Protein AF-A0A813DL34-F1 (afdb_monomer_lite)

Foldseek 3Di:
DVVLVVVLVVVVVVVVCVVDPDDDDDDDDPDDDDDDDDDDDDDDDDDDDDDDDDDDDDDDDDDDPPVCVVVVVVVVVVVVVVVVVVLVVVVVVVVVVVVVVVVCCVVVDDDLLVLLQDDLLSLLVVLLVLLVVLVVLVVVLVVVVVVCPQWDQDPDPLRDTDNVSLLVSQLSNVLSLQLSLSSNLGPLRDPVSNCVLSVLSNQLSVLVVQLLNDDDPSNVVSLVVSVSSVVSSLVVLQVSQCSSVVNPDGQVDDDDLSSVLSNLQNVLCVVPSVLCCCPPSHVHVDVDPVCNVVVSVVSSCSSSVVNSVSSVLVSVLVVVVVVVVVVVVVPPPPPPPPPPPPPPDDDDDDDDPDPVVVVVVVVVVVVVVVVVVSVVCSVVVD

Secondary structure (DSSP, 8-state):
-HHHHHHHHHHHHHHHHHH--------PPP--PPPPPP--------------------------HHHHHHHHHHHHHHHHHHHHHHHHHHHHHHHHHHHHHHHHHHHSS--HHHHHHS-HHHHHHHHHHHHHHHHHHHHHHHHHHTT-TTEEEE-STT-EEEETHHHHHHHHHHHHHHHHHHHHHGGGS-TTHHHHHHHHHHHHHHHHHHHHH--HHHHHHHHHHHHHHHHHHHHHHHHHHHHHTTTS--SSS---HHHHHHHHHHHHHTHHHHHHHHSTTTT-----HHHHHHHHHHHHHHHHHHHHHHHHHHHHHHHHHHHHHHHHHHTS-TT-TT-SSTTSS-----S--SHHHHHHHHHHHHHHHHHHHHHHHHHHT-

Organism: Polarella glacialis (NCBI:txid89957)

pLDDT: mean 76.93, std 23.1, range [24.5, 98.56]

Sequence (382 aa):
MCCLYLASENLAKQVAHACFPASSAESYPKGVALPKLPLTCQGTDIGLANSSAMDSTVMSFFPDAAGSAARMLSEETDQDTYDAATKVCQVFSGIFFTLLVLWLSFTNGTKLSYIQQASLEKRLMTCCFLSTYVGAFSAFFNFFQLTEVDNFQLNRETNFTLDFSRPLEWIMTCPLMQLVLVLMGGSRIPEYRRMLMPGLSVCTLFCGVASMLTTGAANVACFIIGAMIASVMFYFNRVQIVEHSAGEECFLFGDSEFRKASLILVFTWVPFPLFYSLSPEGFGVITNILVIQAGWAFLNIVAKFSFIFYIQRVKDNYCSRLKAKREMYSGAPAGAPGQLEAWGGDVTPVGNGQNNAEAARKRKSEGELGAIVIETLNFLGM

Radius of gyration: 29.79 Å; chains: 1; bounding box: 71×54×108 Å

InterPro domains:
  IPR001425 Archaeal/bacterial/fungal rhodopsins [PF01036] (114-309)
  IPR001425 Archaeal/bacterial/fungal rhodopsins [PR00251] (164-185)
  IPR001425 Archaeal/bacterial/fungal rhodopsins [PR00251] (261-279)
  IPR001425 Archaeal/bacterial/fungal rhodopsins [PR00251] (294-312)

Structure (mmCIF, N/CA/C/O backbone):
data_AF-A0A813DL34-F1
#
_entry.id   AF-A0A813DL34-F1
#
loop_
_atom_site.group_PDB
_atom_site.id
_atom_site.type_symbol
_atom_site.label_atom_id
_atom_site.label_alt_id
_atom_site.label_comp_id
_atom_site.label_asym_id
_atom_site.label_entity_id
_atom_site.label_seq_id
_atom_site.pdbx_PDB_ins_code
_atom_site.Cartn_x
_atom_site.Cartn_y
_atom_site.Cartn_z
_atom_site.occupancy
_atom_site.B_iso_or_equiv
_atom_site.auth_seq_id
_atom_site.auth_comp_id
_atom_site.auth_asym_id
_atom_site.auth_atom_id
_atom_site.pdbx_PDB_model_num
ATOM 1 N N . MET A 1 1 ? -21.593 -1.312 -14.335 1.00 35.03 1 MET A N 1
ATOM 2 C CA . MET A 1 1 ? -20.121 -1.219 -14.498 1.00 35.03 1 MET A CA 1
ATOM 3 C C . MET A 1 1 ? -19.684 -0.382 -15.703 1.00 35.03 1 MET A C 1
ATOM 5 O O . MET A 1 1 ? -18.853 0.488 -15.507 1.00 35.03 1 MET A O 1
ATOM 9 N N . CYS A 1 2 ? -20.244 -0.551 -16.910 1.00 24.50 2 CYS A N 1
ATOM 10 C CA . CYS A 1 2 ? -19.811 0.214 -18.098 1.00 24.50 2 CYS A CA 1
ATOM 11 C C . CYS A 1 2 ? -20.100 1.739 -18.022 1.00 24.50 2 CYS A C 1
ATOM 13 O O . CYS A 1 2 ? -19.256 2.546 -18.397 1.00 24.50 2 CYS A O 1
ATOM 15 N N . CYS A 1 3 ? -21.226 2.166 -17.431 1.00 25.28 3 CYS A N 1
ATOM 16 C CA . CYS A 1 3 ? -21.503 3.601 -17.224 1.00 25.28 3 CYS A CA 1
ATOM 17 C C . CYS A 1 3 ? -20.611 4.251 -16.149 1.00 25.28 3 CYS A C 1
ATOM 19 O O . CYS A 1 3 ? -20.212 5.401 -16.302 1.00 25.28 3 CYS A O 1
ATOM 21 N N . LEU A 1 4 ? -20.243 3.507 -15.098 1.00 30.89 4 LEU A N 1
ATOM 22 C CA . LEU A 1 4 ? -19.269 3.965 -14.095 1.00 30.89 4 LEU A CA 1
ATOM 23 C C . LEU A 1 4 ? -17.856 4.067 -14.693 1.00 30.89 4 LEU A C 1
ATOM 25 O O . LEU A 1 4 ? -17.101 4.961 -14.326 1.00 30.89 4 LEU A O 1
ATOM 29 N N . TYR A 1 5 ? -17.528 3.203 -15.658 1.00 34.97 5 TYR A N 1
ATOM 30 C CA . TYR A 1 5 ? -16.259 3.227 -16.384 1.00 34.97 5 TYR A CA 1
ATOM 31 C C . TYR A 1 5 ? -16.095 4.518 -17.204 1.00 34.97 5 TYR A C 1
ATOM 33 O O . TYR A 1 5 ? -15.111 5.231 -17.016 1.00 34.97 5 TYR A O 1
ATOM 41 N N . LEU A 1 6 ? -17.098 4.883 -18.015 1.00 35.72 6 LEU A N 1
ATOM 42 C CA . LEU A 1 6 ? -17.078 6.116 -18.819 1.00 35.72 6 LEU A CA 1
ATOM 43 C C . LEU A 1 6 ? -17.105 7.389 -17.955 1.00 35.72 6 LEU A C 1
ATOM 45 O O . LEU A 1 6 ? -16.419 8.365 -18.262 1.00 35.72 6 LEU A O 1
ATOM 49 N N . ALA A 1 7 ? -17.853 7.373 -16.846 1.00 36.94 7 ALA A N 1
ATOM 50 C CA . ALA A 1 7 ? -17.865 8.481 -15.894 1.00 36.94 7 ALA A CA 1
ATOM 51 C C . ALA A 1 7 ? -16.498 8.662 -15.204 1.00 36.94 7 ALA A C 1
ATOM 53 O O . ALA A 1 7 ? -16.025 9.790 -15.073 1.00 36.94 7 ALA A O 1
ATOM 54 N N . SER A 1 8 ? -15.824 7.564 -14.834 1.00 39.06 8 SER A N 1
ATOM 55 C CA . SER A 1 8 ? -14.482 7.615 -14.235 1.00 39.06 8 SER A CA 1
ATOM 56 C C . SER A 1 8 ? -13.420 8.122 -15.211 1.00 39.06 8 SER A C 1
ATOM 58 O O . SER A 1 8 ? -12.520 8.853 -14.806 1.00 39.06 8 SER A O 1
ATOM 60 N N . GLU A 1 9 ? -13.544 7.799 -16.502 1.00 44.84 9 GLU A N 1
ATOM 61 C CA . GLU A 1 9 ? -12.573 8.205 -17.518 1.00 44.84 9 GLU A CA 1
ATOM 62 C C . GLU A 1 9 ? -12.636 9.718 -17.773 1.00 44.84 9 GLU A C 1
ATOM 64 O O . GLU A 1 9 ? -11.604 10.388 -17.849 1.00 44.84 9 GLU A O 1
ATOM 69 N N . ASN A 1 10 ? -13.850 10.275 -17.830 1.00 49.25 10 ASN A N 1
ATOM 70 C CA . ASN A 1 10 ? -14.058 11.715 -17.967 1.00 49.25 10 ASN A CA 1
ATOM 71 C C . ASN A 1 10 ? -13.657 12.477 -16.698 1.00 49.25 10 ASN A C 1
ATOM 73 O O . ASN A 1 10 ? -13.010 13.519 -16.799 1.00 49.25 10 ASN A O 1
ATOM 77 N N . LEU A 1 11 ? -13.958 11.938 -15.512 1.00 43.94 11 LEU A N 1
ATOM 78 C CA . LEU A 1 11 ? -13.558 12.546 -14.242 1.00 43.94 11 LEU A CA 1
ATOM 79 C C . LEU A 1 11 ? -12.032 12.530 -14.062 1.00 43.94 11 LEU A C 1
ATOM 81 O O . LEU A 1 11 ? -11.450 13.532 -13.660 1.00 43.94 11 LEU A O 1
ATOM 85 N N . ALA A 1 12 ? -11.357 11.437 -14.430 1.00 44.38 12 ALA A N 1
ATOM 86 C CA . ALA A 1 12 ? -9.900 11.342 -14.376 1.00 44.38 12 ALA A CA 1
ATOM 87 C C . ALA A 1 12 ? -9.221 12.332 -15.338 1.00 44.38 12 ALA A C 1
ATOM 89 O O . ALA A 1 12 ? -8.234 12.965 -14.963 1.00 44.38 12 ALA A O 1
ATOM 90 N N . LYS A 1 13 ? -9.768 12.512 -16.550 1.00 51.06 13 LYS A N 1
ATOM 91 C CA . LYS A 1 13 ? -9.289 13.523 -17.508 1.00 51.06 13 LYS A CA 1
ATOM 92 C C . LYS A 1 13 ? -9.500 14.945 -16.979 1.00 51.06 13 LYS A C 1
ATOM 94 O O . LYS A 1 13 ? -8.589 15.760 -17.080 1.00 51.06 13 LYS A O 1
ATOM 99 N N . GLN A 1 14 ? -10.650 15.230 -16.365 1.00 49.19 14 GLN A N 1
ATOM 100 C CA . GLN A 1 14 ? -10.948 16.547 -15.790 1.00 49.19 14 GLN A CA 1
ATOM 101 C C . GLN A 1 14 ? -10.077 16.875 -14.569 1.00 49.19 14 GLN A C 1
ATOM 103 O O . GLN A 1 14 ? -9.533 17.973 -14.496 1.00 49.19 14 GLN A O 1
ATOM 108 N N . VAL A 1 15 ? -9.873 15.926 -13.649 1.00 44.69 15 VAL A N 1
ATOM 109 C CA . VAL A 1 15 ? -8.998 16.116 -12.477 1.00 44.69 15 VAL A CA 1
ATOM 110 C C . VAL A 1 15 ? -7.538 16.297 -12.903 1.00 44.69 15 VAL A C 1
ATOM 112 O O . VAL A 1 15 ? -6.853 17.175 -12.383 1.00 44.69 15 VAL A O 1
ATOM 115 N N . ALA A 1 16 ? -7.065 15.538 -13.898 1.00 43.59 16 ALA A N 1
ATOM 116 C CA . ALA A 1 16 ? -5.717 15.710 -14.442 1.00 43.59 16 ALA A CA 1
ATOM 117 C C . ALA A 1 16 ? -5.510 17.105 -15.062 1.00 43.59 16 ALA A C 1
ATOM 119 O O . ALA A 1 16 ? -4.456 17.707 -14.870 1.00 43.59 16 ALA A O 1
ATOM 120 N N . HIS A 1 17 ? -6.525 17.636 -15.751 1.00 44.59 17 HIS A N 1
ATOM 121 C CA . HIS A 1 17 ? -6.468 18.954 -16.387 1.00 44.59 17 HIS A CA 1
ATOM 122 C C . HIS A 1 17 ? -6.627 20.118 -15.392 1.00 44.59 17 HIS A C 1
ATOM 124 O O . HIS A 1 17 ? -6.092 21.200 -15.626 1.00 44.59 17 HIS A O 1
ATOM 130 N N . ALA A 1 18 ? -7.350 19.905 -14.287 1.00 41.12 18 ALA A N 1
ATOM 131 C CA . ALA A 1 18 ? -7.567 20.906 -13.244 1.00 41.12 18 ALA A CA 1
ATOM 132 C C . ALA A 1 18 ? -6.376 21.038 -12.279 1.00 41.12 18 ALA A C 1
ATOM 134 O O . ALA A 1 18 ? -6.102 22.133 -11.794 1.00 41.12 18 ALA A O 1
ATOM 135 N N . CYS A 1 19 ? -5.651 19.947 -12.004 1.00 36.94 19 CYS A N 1
ATOM 136 C CA . CYS A 1 19 ? -4.520 19.969 -11.071 1.00 36.94 19 CYS A CA 1
ATOM 137 C C . CYS A 1 19 ? -3.182 20.376 -11.709 1.00 36.94 19 CYS A C 1
ATOM 139 O O . CYS A 1 19 ? -2.269 20.752 -10.976 1.00 36.94 19 CYS A O 1
ATOM 141 N N . PHE A 1 20 ? -3.039 20.309 -13.038 1.00 40.91 20 PHE A N 1
ATOM 142 C CA . PHE A 1 20 ? -1.763 20.564 -13.715 1.00 40.91 20 PHE A CA 1
ATOM 143 C C . PHE A 1 20 ? -1.968 21.327 -15.036 1.00 40.91 20 PHE A C 1
ATOM 145 O O . PHE A 1 20 ? -2.116 20.699 -16.087 1.00 40.91 20 PHE A O 1
ATOM 152 N N . PRO A 1 21 ? -1.972 22.676 -15.030 1.00 39.12 21 PRO A N 1
ATOM 153 C CA . PRO A 1 21 ? -1.903 23.436 -16.271 1.00 39.12 21 PRO A CA 1
ATOM 154 C C . PRO A 1 21 ? -0.576 23.119 -16.969 1.00 39.12 21 PRO A C 1
ATOM 156 O O . PRO A 1 21 ? 0.486 23.150 -16.350 1.00 39.12 21 PRO A O 1
ATOM 159 N N . ALA A 1 22 ? -0.649 22.766 -18.251 1.00 39.50 22 ALA A N 1
ATOM 160 C CA . ALA A 1 22 ? 0.493 22.362 -19.059 1.00 39.50 22 ALA A CA 1
ATOM 161 C C . ALA A 1 22 ? 1.541 23.489 -19.156 1.00 39.50 22 ALA A C 1
ATOM 163 O O . ALA A 1 22 ? 1.464 24.339 -20.040 1.00 39.50 22 ALA A O 1
ATOM 164 N N . SER A 1 23 ? 2.534 23.501 -18.264 1.00 38.06 23 SER A N 1
ATOM 165 C CA . SER A 1 23 ? 3.739 24.312 -18.433 1.00 38.06 23 SER A CA 1
ATOM 166 C C . SER A 1 23 ? 4.811 23.480 -19.137 1.00 38.06 23 SER A C 1
ATOM 168 O O . SER A 1 23 ? 5.339 22.528 -18.566 1.00 38.06 23 SER A O 1
ATOM 170 N N . SER A 1 24 ? 5.067 23.846 -20.395 1.00 38.28 24 SER A N 1
ATOM 171 C CA . SER A 1 24 ? 6.326 23.710 -21.144 1.00 38.28 24 SER A CA 1
ATOM 172 C C . SER A 1 24 ? 7.231 22.518 -20.804 1.00 38.28 24 SER A C 1
ATOM 174 O O . SER A 1 24 ? 7.997 22.540 -19.843 1.00 38.28 24 SER A O 1
ATOM 176 N N . ALA A 1 25 ? 7.220 21.520 -21.688 1.00 36.84 25 ALA A N 1
ATOM 177 C CA . ALA A 1 25 ? 8.252 20.497 -21.774 1.00 36.84 25 ALA A CA 1
ATOM 178 C C . ALA A 1 25 ? 9.614 21.139 -22.111 1.00 36.84 25 ALA A C 1
ATOM 180 O O . ALA A 1 25 ? 9.901 21.429 -23.271 1.00 36.84 25 ALA A O 1
ATOM 181 N N . GLU A 1 26 ? 10.449 21.370 -21.099 1.00 38.06 26 GLU A N 1
ATOM 182 C CA . GLU A 1 26 ? 11.858 21.714 -21.286 1.00 38.06 26 GLU A CA 1
ATOM 183 C C . GLU A 1 26 ? 12.667 20.451 -21.610 1.00 38.06 26 GLU A C 1
ATOM 185 O O . GLU A 1 26 ? 12.657 19.451 -20.887 1.00 38.06 26 GLU A O 1
ATOM 190 N N . SER A 1 27 ? 13.369 20.497 -22.740 1.00 35.00 27 SER A N 1
ATOM 191 C CA . SER A 1 27 ? 14.296 19.466 -23.188 1.00 35.00 27 SER A CA 1
ATOM 192 C C . SER A 1 27 ? 15.509 19.395 -22.256 1.00 35.00 27 SER A C 1
ATOM 194 O O . SER A 1 27 ? 16.329 20.312 -22.233 1.00 35.00 27 SER A O 1
ATOM 196 N N . TYR A 1 28 ? 15.670 18.293 -21.523 1.00 34.56 28 TYR A N 1
ATOM 197 C CA . TYR A 1 28 ? 16.882 18.052 -20.738 1.00 34.56 28 TYR A CA 1
ATOM 198 C C . TYR A 1 28 ? 18.070 17.659 -21.639 1.00 34.56 28 TYR A C 1
ATOM 200 O O . TYR A 1 28 ? 17.934 16.751 -22.469 1.00 34.56 28 TYR A O 1
ATOM 208 N N . PRO A 1 29 ? 19.257 18.269 -21.463 1.00 40.22 29 PRO A N 1
ATOM 209 C CA . PRO A 1 29 ? 20.459 17.870 -22.180 1.00 40.22 29 PRO A CA 1
ATOM 210 C C . PRO A 1 29 ? 20.986 16.525 -21.656 1.00 40.22 29 PRO A C 1
ATOM 212 O O . PRO A 1 29 ? 21.215 16.331 -20.462 1.00 40.22 29 PRO A O 1
ATOM 215 N N . LYS A 1 30 ? 21.200 15.581 -22.577 1.00 36.56 30 LYS A N 1
ATOM 216 C CA . LYS A 1 30 ? 21.889 14.310 -22.323 1.00 36.56 30 LYS A CA 1
ATOM 217 C C . LYS A 1 30 ? 23.395 14.575 -22.190 1.00 36.56 30 LYS A C 1
ATOM 219 O O . LYS A 1 30 ? 23.977 15.099 -23.133 1.00 36.56 30 LYS A O 1
ATOM 224 N N . GLY A 1 31 ? 24.035 14.149 -21.093 1.00 46.59 31 GLY A N 1
ATOM 225 C CA . GLY A 1 31 ? 25.492 13.918 -21.106 1.00 46.59 31 GLY A CA 1
ATOM 226 C C . GLY A 1 31 ? 26.352 14.395 -19.932 1.00 46.59 31 GLY A C 1
ATOM 227 O O . GLY A 1 31 ? 27.516 14.701 -20.167 1.00 46.59 31 GLY A O 1
ATOM 228 N N . VAL A 1 32 ? 25.872 14.430 -18.683 1.00 37.41 32 VAL A N 1
ATOM 229 C CA . VAL A 1 32 ? 26.764 14.706 -17.535 1.00 37.41 32 VAL A CA 1
ATOM 230 C C . VAL A 1 32 ? 27.157 13.402 -16.838 1.00 37.41 32 VAL A C 1
ATOM 232 O O . VAL A 1 32 ? 26.313 12.697 -16.285 1.00 37.41 32 VAL A O 1
ATOM 235 N N . ALA A 1 33 ? 28.449 13.072 -16.885 1.00 40.47 33 ALA A N 1
ATOM 236 C CA . ALA A 1 33 ? 29.031 11.934 -16.184 1.00 40.47 33 ALA A CA 1
ATOM 237 C C . ALA A 1 33 ? 29.029 12.170 -14.662 1.00 40.47 33 ALA A C 1
ATOM 239 O O . ALA A 1 33 ? 29.471 13.212 -14.181 1.00 40.47 33 ALA A O 1
ATOM 240 N N . LEU A 1 34 ? 28.532 11.188 -13.906 1.00 36.75 34 LEU A N 1
ATOM 241 C CA . LEU A 1 34 ? 28.489 11.212 -12.442 1.00 36.75 34 LEU A CA 1
ATOM 242 C C . LEU A 1 34 ? 29.881 10.936 -11.836 1.00 36.75 34 LEU A C 1
ATOM 244 O O . LEU A 1 34 ? 30.544 9.983 -12.258 1.00 36.75 34 LEU A O 1
ATOM 248 N N . PRO A 1 35 ? 30.314 11.699 -10.816 1.00 36.72 35 PRO A N 1
ATOM 249 C CA . PRO A 1 35 ? 31.556 11.429 -10.102 1.00 36.72 35 PRO A CA 1
ATOM 250 C C . PRO A 1 35 ? 31.439 10.177 -9.218 1.00 36.72 35 PRO A C 1
ATOM 252 O O . PRO A 1 35 ? 30.411 9.922 -8.587 1.00 36.72 35 PRO A O 1
ATOM 255 N N . LYS A 1 36 ? 32.523 9.394 -9.165 1.00 35.72 36 LYS A N 1
ATOM 256 C CA . LYS A 1 36 ? 32.668 8.224 -8.287 1.00 35.72 36 LYS A CA 1
ATOM 257 C C . LYS A 1 36 ? 32.888 8.687 -6.841 1.00 35.72 36 LYS A C 1
ATOM 259 O O . LYS A 1 36 ? 33.864 9.376 -6.566 1.00 35.72 36 LYS A O 1
ATOM 264 N N . LEU A 1 37 ? 32.004 8.280 -5.930 1.00 32.50 37 LEU A N 1
ATOM 265 C CA . LEU A 1 37 ? 32.156 8.454 -4.480 1.00 32.50 37 LEU A CA 1
ATOM 266 C C . LEU A 1 37 ? 32.816 7.208 -3.858 1.00 32.50 37 LEU A C 1
ATOM 268 O O . LEU A 1 37 ? 32.428 6.093 -4.222 1.00 32.50 37 LEU A O 1
ATOM 272 N N . PRO A 1 38 ? 33.775 7.362 -2.926 1.00 36.16 38 PRO A N 1
ATOM 273 C CA . PRO A 1 38 ? 34.337 6.247 -2.177 1.00 36.16 38 PRO A CA 1
ATOM 274 C C . PRO A 1 38 ? 33.413 5.858 -1.012 1.00 36.16 38 PRO A C 1
ATOM 276 O O . PRO A 1 38 ? 32.934 6.709 -0.266 1.00 36.16 38 PRO A O 1
ATOM 279 N N . LEU A 1 39 ? 33.166 4.556 -0.864 1.00 34.00 39 LEU A N 1
ATOM 280 C CA . LEU A 1 39 ? 32.484 3.955 0.282 1.00 34.00 39 LEU A CA 1
ATOM 281 C C . LEU A 1 39 ? 33.544 3.457 1.271 1.00 34.00 39 LEU A C 1
ATOM 283 O O . LEU A 1 39 ? 34.216 2.465 1.003 1.00 34.00 39 LEU A O 1
ATOM 287 N N . THR A 1 40 ? 33.666 4.119 2.418 1.00 33.88 40 THR A N 1
ATOM 288 C CA . THR A 1 40 ? 34.363 3.591 3.601 1.00 33.88 40 THR A CA 1
ATOM 289 C C . THR A 1 40 ? 33.418 3.664 4.793 1.00 33.88 40 THR A C 1
ATOM 291 O O . THR A 1 40 ? 33.071 4.752 5.244 1.00 33.88 40 THR A O 1
ATOM 294 N N . CYS A 1 41 ? 32.994 2.502 5.293 1.00 32.06 41 CYS A N 1
ATOM 295 C CA . CYS A 1 41 ? 32.288 2.360 6.565 1.00 32.06 41 CYS A CA 1
ATOM 296 C C . CYS A 1 41 ? 33.306 1.958 7.641 1.00 32.06 41 CYS A C 1
ATOM 298 O O . CYS A 1 41 ? 33.873 0.870 7.569 1.00 32.06 41 CYS A O 1
ATOM 300 N N . GLN A 1 42 ? 33.540 2.833 8.620 1.00 31.17 42 GLN A N 1
ATOM 301 C CA . GLN A 1 42 ? 34.200 2.495 9.884 1.00 31.17 42 GLN A CA 1
ATOM 302 C C . GLN A 1 42 ? 33.123 2.193 10.930 1.00 31.17 42 GLN A C 1
ATOM 304 O O . GLN A 1 42 ? 32.171 2.959 11.071 1.00 31.17 42 GLN A O 1
ATOM 309 N N . GLY A 1 43 ? 33.267 1.060 11.618 1.00 33.81 43 GLY A N 1
ATOM 310 C CA . GLY A 1 43 ? 32.445 0.675 12.762 1.00 33.81 43 GLY A CA 1
ATOM 311 C C . GLY A 1 43 ? 32.972 1.299 14.051 1.00 33.81 43 GLY A C 1
ATOM 312 O O . GLY A 1 43 ? 34.183 1.418 14.235 1.00 33.81 43 GLY A O 1
ATOM 313 N N . THR A 1 44 ? 32.055 1.686 14.932 1.00 33.62 44 THR A N 1
ATOM 314 C CA . THR A 1 44 ? 32.354 2.206 16.267 1.00 33.62 44 THR A CA 1
ATOM 315 C C . THR A 1 44 ? 31.656 1.337 17.305 1.00 33.62 44 THR A C 1
ATOM 317 O O . THR A 1 44 ? 30.430 1.233 17.309 1.00 33.62 44 THR A O 1
ATOM 320 N N . ASP A 1 45 ? 32.457 0.725 18.175 1.00 33.88 45 ASP A N 1
ATOM 321 C CA . ASP A 1 45 ? 32.018 -0.005 19.361 1.00 33.88 45 ASP A CA 1
ATOM 322 C C . ASP A 1 45 ? 31.544 0.975 20.445 1.00 33.88 45 ASP A C 1
ATOM 324 O O . ASP A 1 45 ? 32.209 1.973 20.731 1.00 33.88 45 ASP A O 1
ATOM 328 N N . ILE A 1 46 ? 30.401 0.682 21.072 1.00 35.06 46 ILE A N 1
ATOM 329 C CA . ILE A 1 46 ? 29.874 1.430 22.220 1.00 35.06 46 ILE A CA 1
ATOM 330 C C . ILE A 1 46 ? 29.843 0.491 23.428 1.00 35.06 46 ILE A C 1
ATOM 332 O O . ILE A 1 46 ? 29.166 -0.536 23.419 1.00 35.06 46 ILE A O 1
ATOM 336 N N . GLY A 1 47 ? 30.606 0.857 24.459 1.00 33.25 47 GLY A N 1
ATOM 337 C CA . GLY A 1 47 ? 30.705 0.148 25.731 1.00 33.25 47 GLY A CA 1
ATOM 338 C C . GLY A 1 47 ? 29.487 0.357 26.634 1.00 33.25 47 GLY A C 1
ATOM 339 O O . GLY A 1 47 ? 28.954 1.459 26.746 1.00 33.25 47 GLY A O 1
ATOM 340 N N . LEU A 1 48 ? 29.079 -0.723 27.301 1.00 32.25 48 LEU A N 1
ATOM 341 C CA . LEU A 1 48 ? 28.058 -0.757 28.346 1.00 32.25 48 LEU A CA 1
ATOM 342 C C . LEU A 1 48 ? 28.690 -0.438 29.707 1.00 32.25 48 LEU A C 1
ATOM 344 O O . LEU A 1 48 ? 29.642 -1.100 30.120 1.00 32.25 48 LEU A O 1
ATOM 348 N N . ALA A 1 49 ? 28.135 0.549 30.412 1.00 33.69 49 ALA A N 1
ATOM 349 C CA . ALA A 1 49 ? 28.463 0.846 31.801 1.00 33.69 49 ALA A CA 1
ATOM 350 C C . ALA A 1 49 ? 27.335 0.367 32.729 1.00 33.69 49 ALA A C 1
ATOM 352 O O . ALA A 1 49 ? 26.163 0.671 32.515 1.00 33.69 49 ALA A O 1
ATOM 353 N N . ASN A 1 50 ? 27.731 -0.380 33.761 1.00 37.62 50 ASN A N 1
ATOM 354 C CA . ASN A 1 50 ? 26.902 -0.841 34.872 1.00 37.62 50 ASN A CA 1
ATOM 355 C C . ASN A 1 50 ? 26.392 0.332 35.722 1.00 37.62 50 ASN A C 1
ATOM 357 O O . ASN A 1 50 ? 27.145 1.261 36.010 1.00 37.62 50 ASN A O 1
ATOM 361 N N . SER A 1 51 ? 25.163 0.221 36.229 1.00 32.00 51 SER A N 1
ATOM 362 C CA . SER A 1 51 ? 24.691 1.017 37.362 1.00 32.00 51 SER A CA 1
ATOM 363 C C . SER A 1 51 ? 24.055 0.092 38.394 1.00 32.00 51 SER A C 1
ATOM 365 O O . SER A 1 51 ? 23.154 -0.688 38.090 1.00 32.00 51 SER A O 1
ATOM 367 N N . SER A 1 52 ? 24.609 0.139 39.598 1.00 36.59 52 SER A N 1
ATOM 368 C CA . SER A 1 52 ? 24.239 -0.649 40.763 1.00 36.59 52 SER A CA 1
ATOM 369 C C . SER A 1 52 ? 23.561 0.227 41.810 1.00 36.59 52 SER A C 1
ATOM 371 O O . SER A 1 52 ? 23.985 1.360 42.018 1.00 36.59 52 SER A O 1
ATOM 373 N N . ALA A 1 53 ? 22.668 -0.423 42.557 1.00 38.28 53 ALA A N 1
ATOM 374 C CA . ALA A 1 53 ? 22.254 -0.130 43.927 1.00 38.28 53 ALA A CA 1
ATOM 375 C C . ALA A 1 53 ? 21.313 1.062 44.155 1.00 38.28 53 ALA A C 1
ATOM 377 O O . ALA A 1 53 ? 21.692 2.223 44.030 1.00 38.28 53 ALA A O 1
ATOM 378 N N . MET A 1 54 ? 20.124 0.751 44.678 1.00 33.12 54 MET A N 1
ATOM 379 C CA . MET A 1 54 ? 19.564 1.560 45.753 1.00 33.12 54 MET A CA 1
ATOM 380 C C . MET A 1 54 ? 18.769 0.697 46.738 1.00 33.12 54 MET A C 1
ATOM 382 O O . MET A 1 54 ? 18.054 -0.226 46.353 1.00 33.12 54 MET A O 1
ATOM 386 N N . ASP A 1 55 ? 19.020 1.001 48.007 1.00 33.88 55 ASP A N 1
ATOM 387 C CA . ASP A 1 55 ? 18.748 0.245 49.221 1.00 33.88 55 ASP A CA 1
ATOM 388 C C . ASP A 1 55 ? 17.271 0.058 49.572 1.00 33.88 55 ASP A C 1
ATOM 390 O O . ASP A 1 55 ? 16.446 0.967 49.517 1.00 33.88 55 ASP A O 1
ATOM 394 N N . SER A 1 56 ? 17.011 -1.133 50.093 1.00 39.94 56 SER A N 1
ATOM 395 C CA . SER A 1 56 ? 15.934 -1.477 51.011 1.00 39.94 56 SER A CA 1
ATOM 396 C C . SER A 1 56 ? 16.234 -0.966 52.424 1.00 39.94 56 SER A C 1
ATOM 398 O O . SER A 1 56 ? 17.324 -1.238 52.921 1.00 39.94 56 SER A O 1
ATOM 400 N N . THR A 1 57 ? 15.271 -0.325 53.103 1.00 37.12 57 THR A N 1
ATOM 401 C CA . THR A 1 57 ? 14.797 -0.632 54.480 1.00 37.12 57 THR A CA 1
ATOM 402 C C . THR A 1 57 ? 13.822 0.457 54.964 1.00 37.12 57 THR A C 1
ATOM 404 O O . THR A 1 57 ? 13.985 1.630 54.651 1.00 37.12 57 THR A O 1
ATOM 407 N N . VAL A 1 58 ? 12.872 0.035 55.811 1.00 32.22 58 VAL A N 1
ATOM 408 C CA . VAL A 1 58 ? 11.956 0.795 56.692 1.00 32.22 58 VAL A CA 1
ATOM 409 C C . VAL A 1 58 ? 10.497 0.830 56.219 1.00 32.22 58 VAL A C 1
ATOM 411 O O . VAL A 1 58 ? 10.006 1.824 55.701 1.00 32.22 58 VAL A O 1
ATOM 414 N N . MET A 1 59 ? 9.760 -0.241 56.533 1.00 31.09 59 MET A N 1
ATOM 415 C CA . MET A 1 59 ? 8.345 -0.134 56.903 1.00 31.09 59 MET A CA 1
ATOM 416 C C . MET A 1 59 ? 8.002 -1.165 57.981 1.00 31.09 59 MET A C 1
ATOM 418 O O . MET A 1 59 ? 8.070 -2.372 57.760 1.00 31.09 59 MET A O 1
ATOM 422 N N . SER A 1 60 ? 7.617 -0.669 59.155 1.00 33.62 60 SER A N 1
ATOM 423 C CA . SER A 1 60 ? 7.069 -1.447 60.264 1.00 33.62 60 SER A CA 1
ATOM 424 C C . SER A 1 60 ? 5.655 -0.960 60.620 1.00 33.62 60 SER A C 1
ATOM 426 O O . SER A 1 60 ? 5.499 0.136 61.142 1.00 33.62 60 SER A O 1
ATOM 428 N N . PHE A 1 61 ? 4.670 -1.818 60.331 1.00 35.44 61 PHE A N 1
ATOM 429 C CA . PHE A 1 61 ? 3.540 -2.273 61.169 1.00 35.44 61 PHE A CA 1
ATOM 430 C C . PHE A 1 61 ? 2.511 -1.289 61.818 1.00 35.44 61 PHE A C 1
ATOM 432 O O . PHE A 1 61 ? 2.749 -0.804 62.918 1.00 35.44 61 PHE A O 1
ATOM 439 N N . PHE A 1 62 ? 1.321 -1.206 61.163 1.00 41.50 62 PHE A N 1
ATOM 440 C CA . PHE A 1 62 ? -0.125 -1.187 61.590 1.00 41.50 62 PHE A CA 1
ATOM 441 C C . PHE A 1 62 ? -0.675 -0.169 62.633 1.00 41.50 62 PHE A C 1
ATOM 443 O O . PHE A 1 62 ? 0.088 0.229 63.504 1.00 41.50 62 PHE A O 1
ATOM 450 N N . PRO A 1 63 ? -1.997 0.199 62.666 1.00 47.75 63 PRO A N 1
ATOM 451 C CA . PRO A 1 63 ? -3.186 -0.321 61.940 1.00 47.75 63 PRO A CA 1
ATOM 452 C C . PRO A 1 63 ? -4.119 0.758 61.308 1.00 47.75 63 PRO A C 1
ATOM 454 O O . PRO A 1 63 ? -4.195 1.868 61.807 1.00 47.75 63 PRO A O 1
ATOM 457 N N . ASP A 1 64 ? -4.903 0.432 60.268 1.00 40.69 64 ASP A N 1
ATOM 458 C CA . ASP A 1 64 ? -6.103 1.216 59.882 1.00 40.69 64 ASP A CA 1
ATOM 459 C C . ASP A 1 64 ? -6.925 0.454 58.831 1.00 40.69 64 ASP A C 1
ATOM 461 O O . ASP A 1 64 ? -6.709 0.615 57.637 1.00 40.69 64 ASP A O 1
ATOM 465 N N . ALA A 1 65 ? -7.864 -0.412 59.218 1.00 44.50 65 ALA A N 1
ATOM 466 C CA . ALA A 1 65 ? -8.625 -1.206 58.238 1.00 44.50 65 ALA A CA 1
ATOM 467 C C . ALA A 1 65 ? -9.695 -0.385 57.479 1.00 44.50 65 ALA A C 1
ATOM 469 O O . ALA A 1 65 ? -9.987 -0.676 56.324 1.00 44.50 65 ALA A O 1
ATOM 470 N N . ALA A 1 66 ? -10.235 0.684 58.081 1.00 37.91 66 ALA A N 1
ATOM 471 C CA . ALA A 1 66 ? -11.173 1.602 57.416 1.00 37.91 66 ALA A CA 1
ATOM 472 C C . ALA A 1 66 ? -10.452 2.720 56.638 1.00 37.91 66 ALA A C 1
ATOM 474 O O . ALA A 1 66 ? -10.893 3.116 55.561 1.00 37.91 66 ALA A O 1
ATOM 475 N N . GLY A 1 67 ? -9.293 3.165 57.137 1.00 44.91 67 GLY A N 1
ATOM 476 C CA . GLY A 1 67 ? -8.366 4.015 56.391 1.00 44.91 67 GLY A CA 1
ATOM 477 C C . GLY A 1 67 ? -7.689 3.274 55.236 1.00 44.91 67 GLY A C 1
ATOM 478 O O . GLY A 1 67 ? -7.425 3.897 54.222 1.00 44.91 67 GLY A O 1
ATOM 479 N N . SER A 1 68 ? -7.481 1.955 55.334 1.00 45.41 68 SER A N 1
ATOM 480 C CA . SER A 1 68 ? -6.915 1.136 54.252 1.00 45.41 68 SER A CA 1
ATOM 481 C C . SER A 1 68 ? -7.879 0.924 53.102 1.00 45.41 68 SER A C 1
ATOM 483 O O . SER A 1 68 ? -7.402 0.794 51.999 1.00 45.41 68 SER A O 1
ATOM 485 N N . ALA A 1 69 ? -9.200 0.928 53.292 1.00 43.41 69 ALA A N 1
ATOM 486 C CA . ALA A 1 69 ? -10.124 0.858 52.155 1.00 43.41 69 ALA A CA 1
ATOM 487 C C . ALA A 1 69 ? -10.200 2.198 51.399 1.00 43.41 69 ALA A C 1
ATOM 489 O O . ALA A 1 69 ? -10.246 2.211 50.177 1.00 43.41 69 ALA A O 1
ATOM 490 N N . ALA A 1 70 ? -10.152 3.333 52.110 1.00 45.78 70 ALA A N 1
ATOM 491 C CA . ALA A 1 70 ? -10.108 4.663 51.494 1.00 45.78 70 ALA A CA 1
ATOM 492 C C . ALA A 1 70 ? -8.720 5.016 50.925 1.00 45.78 70 ALA A C 1
ATOM 494 O O . ALA A 1 70 ? -8.647 5.675 49.894 1.00 45.78 70 ALA A O 1
ATOM 495 N N . ARG A 1 71 ? -7.630 4.553 51.559 1.00 51.88 71 ARG A N 1
ATOM 496 C CA . ARG A 1 71 ? -6.269 4.607 51.006 1.00 51.88 71 ARG A CA 1
ATOM 497 C C . ARG A 1 71 ? -6.062 3.587 49.907 1.00 51.88 71 ARG A C 1
ATOM 499 O O . ARG A 1 71 ? -5.389 3.943 48.973 1.00 51.88 71 ARG A O 1
ATOM 506 N N . MET A 1 72 ? -6.656 2.394 49.955 1.00 49.47 72 MET A N 1
ATOM 507 C CA . MET A 1 72 ? -6.633 1.479 48.812 1.00 49.47 72 MET A CA 1
ATOM 508 C C . MET A 1 72 ? -7.420 2.074 47.664 1.00 49.47 72 MET A C 1
ATOM 510 O O . MET A 1 72 ? -6.923 2.030 46.566 1.00 49.47 72 MET A O 1
ATOM 514 N N . LEU A 1 73 ? -8.568 2.716 47.893 1.00 52.50 73 LEU A N 1
ATOM 515 C CA . LEU A 1 73 ? -9.263 3.422 46.817 1.00 52.50 73 LEU A CA 1
ATOM 516 C C . LEU A 1 73 ? -8.466 4.635 46.316 1.00 52.50 73 LEU A C 1
ATOM 518 O O . LEU A 1 73 ? -8.452 4.862 45.113 1.00 52.50 73 LEU A O 1
ATOM 522 N N . SER A 1 74 ? -7.774 5.403 47.171 1.00 56.47 74 SER A N 1
ATOM 523 C CA . SER A 1 74 ? -6.929 6.514 46.697 1.00 56.47 74 SER A CA 1
ATOM 524 C C . SER A 1 74 ? -5.626 6.041 46.047 1.00 56.47 74 SER A C 1
ATOM 526 O O . SER A 1 74 ? -5.223 6.633 45.061 1.00 56.47 74 SER A O 1
ATOM 528 N N . GLU A 1 75 ? -4.995 4.977 46.549 1.00 58.75 75 GLU A N 1
ATOM 529 C CA . GLU A 1 75 ? -3.817 4.318 45.966 1.00 58.75 75 GLU A CA 1
ATOM 530 C C . GLU A 1 75 ? -4.178 3.589 44.678 1.00 58.75 75 GLU A C 1
ATOM 532 O O . GLU A 1 75 ? -3.383 3.611 43.760 1.00 58.75 75 GLU A O 1
ATOM 537 N N . GLU A 1 76 ? -5.356 2.975 44.572 1.00 59.66 76 GLU A N 1
ATOM 538 C CA . GLU A 1 76 ? -5.852 2.322 43.354 1.00 59.66 76 GLU A CA 1
ATOM 539 C C . GLU A 1 76 ? -6.191 3.388 42.304 1.00 59.66 76 GLU A C 1
ATOM 541 O O . GLU A 1 76 ? -5.788 3.260 41.153 1.00 59.66 76 GLU A O 1
ATOM 546 N N . THR A 1 77 ? -6.781 4.522 42.714 1.00 63.56 77 THR A N 1
ATOM 547 C CA . THR A 1 77 ? -6.969 5.680 41.820 1.00 63.56 77 THR A CA 1
ATOM 548 C C . THR A 1 77 ? -5.627 6.305 41.407 1.00 63.56 77 THR A C 1
ATOM 550 O O . THR A 1 77 ? -5.462 6.692 40.248 1.00 63.56 77 THR A O 1
ATOM 553 N N . ASP A 1 78 ? -4.651 6.391 42.316 1.00 74.81 78 ASP A N 1
ATOM 554 C CA . ASP A 1 78 ? -3.304 6.898 42.025 1.00 74.81 78 ASP A CA 1
ATOM 555 C C . ASP A 1 78 ? -2.507 5.915 41.159 1.00 74.81 78 ASP A C 1
ATOM 557 O O . ASP A 1 78 ? -1.772 6.354 40.277 1.00 74.81 78 ASP A O 1
ATOM 561 N N . GLN A 1 79 ? -2.686 4.606 41.344 1.00 78.75 79 GLN A N 1
ATOM 562 C CA . GLN A 1 79 ? -2.044 3.554 40.561 1.00 78.75 79 GLN A CA 1
ATOM 563 C C . GLN A 1 79 ? -2.606 3.525 39.141 1.00 78.75 79 GLN A C 1
ATOM 565 O O . GLN A 1 79 ? -1.828 3.533 38.193 1.00 78.75 79 GLN A O 1
ATOM 570 N N . ASP A 1 80 ? -3.928 3.598 38.973 1.00 77.25 80 ASP A N 1
ATOM 571 C CA . ASP A 1 80 ? -4.564 3.699 37.656 1.00 77.25 80 ASP A CA 1
ATOM 572 C C . ASP A 1 80 ? -4.145 4.986 36.933 1.00 77.25 80 ASP A C 1
ATOM 574 O O . ASP A 1 80 ? -3.845 4.978 35.734 1.00 77.25 80 ASP A O 1
ATOM 578 N N . THR A 1 81 ? -4.062 6.102 37.665 1.00 77.44 81 THR A N 1
ATOM 579 C CA . THR A 1 81 ? -3.596 7.386 37.123 1.00 77.44 81 THR A CA 1
ATOM 580 C C . THR A 1 81 ? -2.116 7.326 36.742 1.00 77.44 81 THR A C 1
ATOM 582 O O . THR A 1 81 ? -1.730 7.828 35.684 1.00 77.44 81 THR A O 1
ATOM 585 N N . TYR A 1 82 ? -1.280 6.690 37.564 1.00 77.81 82 TYR A N 1
ATOM 586 C CA . TYR A 1 82 ? 0.145 6.490 37.312 1.00 77.81 82 TYR A CA 1
ATOM 587 C C . TYR A 1 82 ? 0.391 5.561 36.119 1.00 77.81 82 TYR A C 1
ATOM 589 O O . TYR A 1 82 ? 1.222 5.863 35.257 1.00 77.81 82 TYR A O 1
ATOM 597 N N . ASP A 1 83 ? -0.361 4.468 36.018 1.00 77.44 83 ASP A N 1
ATOM 598 C CA . ASP A 1 83 ? -0.288 3.513 34.917 1.00 77.44 83 ASP A CA 1
ATOM 599 C C . ASP A 1 83 ? -0.755 4.162 33.613 1.00 77.44 83 ASP A C 1
ATOM 601 O O . ASP A 1 83 ? -0.096 4.026 32.578 1.00 77.44 83 ASP A O 1
ATOM 605 N N . ALA A 1 84 ? -1.842 4.939 33.651 1.00 74.12 84 ALA A N 1
ATOM 606 C CA . ALA A 1 84 ? -2.300 5.729 32.514 1.00 74.12 84 ALA A CA 1
ATOM 607 C C . ALA A 1 84 ? -1.252 6.771 32.095 1.00 74.12 84 ALA A C 1
ATOM 609 O O . ALA A 1 84 ? -0.907 6.854 30.915 1.00 74.12 84 ALA A O 1
ATOM 610 N N . ALA A 1 85 ? -0.687 7.524 33.043 1.00 72.00 85 ALA A N 1
ATOM 611 C CA . ALA A 1 85 ? 0.357 8.509 32.769 1.00 72.00 85 ALA A CA 1
ATOM 612 C C . ALA A 1 85 ? 1.611 7.859 32.166 1.00 72.00 85 ALA A C 1
ATOM 614 O O . ALA A 1 85 ? 2.179 8.377 31.203 1.00 72.00 85 ALA A O 1
ATOM 615 N N . THR A 1 86 ? 2.016 6.694 32.674 1.00 75.81 86 THR A N 1
ATOM 616 C CA . THR A 1 86 ? 3.162 5.934 32.163 1.00 75.81 86 THR A CA 1
ATOM 617 C C . THR A 1 86 ? 2.904 5.437 30.742 1.00 75.81 86 THR A C 1
ATOM 619 O O . THR A 1 86 ? 3.748 5.644 29.865 1.00 75.81 86 THR A O 1
ATOM 622 N N . LYS A 1 87 ? 1.723 4.860 30.476 1.00 76.00 87 LYS A N 1
ATOM 623 C CA . LYS A 1 87 ? 1.300 4.447 29.128 1.00 76.00 87 LYS A CA 1
ATOM 624 C C . LYS A 1 87 ? 1.309 5.635 28.164 1.00 76.00 87 LYS A C 1
ATOM 626 O O . LYS A 1 87 ? 1.925 5.553 27.105 1.00 76.00 87 LYS A O 1
ATOM 631 N N . VAL A 1 88 ? 0.712 6.766 28.544 1.00 74.94 88 VAL A N 1
ATOM 632 C CA . VAL A 1 88 ? 0.673 7.985 27.717 1.00 74.94 88 VAL A CA 1
ATOM 633 C C . VAL A 1 88 ? 2.081 8.509 27.425 1.00 74.94 88 VAL A C 1
ATOM 635 O O . VAL A 1 88 ? 2.392 8.798 26.270 1.00 74.94 88 VAL A O 1
ATOM 638 N N . CYS A 1 89 ? 2.961 8.582 28.427 1.00 73.31 89 CYS A N 1
ATOM 639 C CA . CYS A 1 89 ? 4.349 9.014 28.249 1.00 73.31 89 CYS A CA 1
ATOM 640 C C . CYS A 1 89 ? 5.131 8.093 27.300 1.00 73.31 89 CYS A C 1
ATOM 642 O O . CYS A 1 89 ? 5.863 8.574 26.432 1.00 73.31 89 CYS A O 1
ATOM 644 N N . GLN A 1 90 ? 4.967 6.773 27.428 1.00 75.38 90 GLN A N 1
ATOM 645 C CA . GLN A 1 90 ? 5.611 5.797 26.545 1.00 75.38 90 GLN A CA 1
ATOM 646 C C . GLN A 1 90 ? 5.103 5.910 25.106 1.00 75.38 90 GLN A C 1
ATOM 648 O O . GLN A 1 90 ? 5.904 5.912 24.171 1.00 75.38 90 GLN A O 1
ATOM 653 N N . VAL A 1 91 ? 3.793 6.072 24.924 1.00 75.25 91 VAL A N 1
ATOM 654 C CA . VAL A 1 91 ? 3.169 6.273 23.610 1.00 75.25 91 VAL A CA 1
ATOM 655 C C . VAL A 1 91 ? 3.659 7.570 22.975 1.00 75.25 91 VAL A C 1
ATOM 657 O O . VAL A 1 91 ? 4.079 7.567 21.820 1.00 75.25 91 VAL A O 1
ATOM 660 N N . PHE A 1 92 ? 3.686 8.666 23.735 1.00 76.81 92 PHE A N 1
ATOM 661 C CA . PHE A 1 92 ? 4.188 9.954 23.267 1.00 76.81 92 PHE A CA 1
ATOM 662 C C . PHE A 1 92 ? 5.658 9.869 22.833 1.00 76.81 92 PHE A C 1
ATOM 664 O O . PHE A 1 92 ? 6.010 10.317 21.741 1.00 76.81 92 PHE A O 1
ATOM 671 N N . SER A 1 93 ? 6.502 9.232 23.649 1.00 75.00 93 SER A N 1
ATOM 672 C CA . SER A 1 93 ? 7.908 8.972 23.324 1.00 75.00 93 SER A CA 1
ATOM 673 C C . SER A 1 93 ? 8.046 8.128 22.050 1.00 75.00 93 SER A C 1
ATOM 675 O O . SER A 1 93 ? 8.767 8.509 21.127 1.00 75.00 93 SER A O 1
ATOM 677 N N . GLY A 1 94 ? 7.290 7.029 21.942 1.00 75.69 94 GLY A N 1
ATOM 678 C CA . GLY A 1 94 ? 7.275 6.155 20.768 1.00 75.69 94 GLY A CA 1
ATOM 679 C C . GLY A 1 94 ? 6.866 6.883 19.487 1.00 75.69 94 GLY A C 1
ATOM 680 O O . GLY A 1 94 ? 7.520 6.725 18.454 1.00 75.69 94 GLY A O 1
ATOM 681 N N . ILE A 1 95 ? 5.845 7.744 19.555 1.00 74.25 95 ILE A N 1
ATOM 682 C CA . ILE A 1 95 ? 5.426 8.602 18.440 1.00 74.25 95 ILE A CA 1
ATOM 683 C C . ILE A 1 95 ? 6.549 9.571 18.063 1.00 74.25 95 ILE A C 1
ATOM 685 O O . ILE A 1 95 ? 6.899 9.659 16.887 1.00 74.25 95 ILE A O 1
ATOM 689 N N . PHE A 1 96 ? 7.145 10.274 19.031 1.00 78.31 96 PHE A N 1
ATOM 690 C CA . PHE A 1 96 ? 8.174 11.278 18.755 1.00 78.31 96 PHE A CA 1
ATOM 691 C C . PHE A 1 96 ? 9.419 10.658 18.115 1.00 78.31 96 PHE A C 1
ATOM 693 O O . PHE A 1 96 ? 9.905 11.152 17.097 1.00 78.31 96 PHE A O 1
ATOM 700 N N . PHE A 1 97 ? 9.900 9.533 18.649 1.00 77.31 97 PHE A N 1
ATOM 701 C CA . PHE A 1 97 ? 11.031 8.814 18.066 1.00 77.31 97 PHE A CA 1
ATOM 702 C C . PHE A 1 97 ? 10.694 8.207 16.702 1.00 77.31 97 PHE A C 1
ATOM 704 O O . PHE A 1 97 ? 11.532 8.249 15.804 1.00 77.31 97 PHE A O 1
ATOM 711 N N . THR A 1 98 ? 9.468 7.722 16.491 1.00 72.81 98 THR A N 1
ATOM 712 C CA . THR A 1 98 ? 9.027 7.248 15.170 1.00 72.81 98 THR A CA 1
ATOM 713 C C . THR A 1 98 ? 9.006 8.392 14.155 1.00 72.81 98 THR A C 1
ATOM 715 O O . THR A 1 98 ? 9.561 8.256 13.067 1.00 72.81 98 THR A O 1
ATOM 718 N N . LEU A 1 99 ? 8.438 9.549 14.507 1.00 73.44 99 LEU A N 1
ATOM 719 C CA . LEU A 1 99 ? 8.431 10.739 13.652 1.00 73.44 99 LEU A CA 1
ATOM 720 C C . LEU A 1 99 ? 9.847 11.245 13.367 1.00 73.44 99 LEU A C 1
ATOM 722 O O . LEU A 1 99 ? 10.136 11.607 12.229 1.00 73.44 99 LEU A O 1
ATOM 726 N N . LEU A 1 100 ? 10.740 11.218 14.359 1.00 78.12 100 LEU A N 1
ATOM 727 C CA . LEU A 1 100 ? 12.154 11.545 14.191 1.00 78.12 100 LEU A CA 1
ATOM 728 C C . LEU A 1 100 ? 12.831 10.583 13.207 1.00 78.12 100 LEU A C 1
ATOM 730 O O . LEU A 1 100 ? 13.491 11.040 12.278 1.00 78.12 100 LEU A O 1
ATOM 734 N N . VAL A 1 101 ? 12.630 9.268 13.353 1.00 75.75 101 VAL A N 1
ATOM 735 C CA . VAL A 1 101 ? 13.156 8.262 12.416 1.00 75.75 101 VAL A CA 1
ATOM 736 C C . VAL A 1 101 ? 12.631 8.524 11.010 1.00 75.75 101 VAL A C 1
ATOM 738 O O . VAL A 1 101 ? 13.419 8.530 10.067 1.00 75.75 101 VAL A O 1
ATOM 741 N N . LEU A 1 102 ? 11.339 8.804 10.840 1.00 68.56 102 LEU A N 1
ATOM 742 C CA . LEU A 1 102 ? 10.774 9.125 9.530 1.00 68.56 102 LEU A CA 1
ATOM 743 C C . LEU A 1 102 ? 11.353 10.404 8.951 1.00 68.56 102 LEU A C 1
ATOM 745 O O . LEU A 1 102 ? 11.768 10.415 7.794 1.00 68.56 102 LEU A O 1
ATOM 749 N N . TRP A 1 103 ? 11.428 11.466 9.746 1.00 78.69 103 TRP A N 1
ATOM 750 C CA . TRP A 1 103 ? 11.993 12.735 9.321 1.00 78.69 103 TRP A CA 1
ATOM 751 C C . TRP A 1 103 ? 13.455 12.582 8.900 1.00 78.69 103 TRP A C 1
ATOM 753 O O . TRP A 1 103 ? 13.822 13.041 7.820 1.00 78.69 103 TRP A O 1
ATOM 763 N N . LEU A 1 104 ? 14.269 11.860 9.672 1.00 77.38 104 LEU A N 1
ATOM 764 C CA . LEU A 1 104 ? 15.650 11.535 9.309 1.00 77.38 104 LEU A CA 1
ATOM 765 C C . LEU A 1 104 ? 15.717 10.673 8.046 1.00 77.38 104 LEU A C 1
ATOM 767 O O . LEU A 1 104 ? 16.586 10.879 7.204 1.00 77.38 104 LEU A O 1
ATOM 771 N N . SER A 1 105 ? 14.783 9.742 7.868 1.00 73.31 105 SER A N 1
ATOM 772 C CA . SER A 1 105 ? 14.722 8.878 6.684 1.00 73.31 105 SER A CA 1
ATOM 773 C C . SER A 1 105 ? 14.363 9.660 5.418 1.00 73.31 105 SER A C 1
ATOM 775 O O . SER A 1 105 ? 14.916 9.402 4.350 1.00 73.31 105 SER A O 1
ATOM 777 N N . PHE A 1 106 ? 13.475 10.651 5.530 1.00 71.25 106 PHE A N 1
ATOM 778 C CA . PHE A 1 106 ? 13.093 11.524 4.421 1.00 71.25 106 PHE A CA 1
ATOM 779 C C . PHE A 1 106 ? 14.136 12.606 4.128 1.00 71.25 106 PHE A C 1
ATOM 781 O O . PHE A 1 106 ? 14.412 12.866 2.960 1.00 71.25 106 PHE A O 1
ATOM 788 N N . THR A 1 107 ? 14.734 13.219 5.151 1.00 76.38 107 THR A N 1
ATOM 789 C CA . THR A 1 107 ? 15.750 14.275 4.975 1.00 76.38 107 THR A CA 1
ATOM 790 C C . THR A 1 107 ? 17.081 13.728 4.474 1.00 76.38 107 THR A C 1
ATOM 792 O O . THR A 1 107 ? 17.703 14.351 3.618 1.00 76.38 107 THR A O 1
ATOM 795 N N . ASN A 1 108 ? 17.483 12.537 4.927 1.00 75.06 108 ASN A N 1
ATOM 796 C CA . ASN A 1 108 ? 18.650 11.833 4.388 1.00 75.06 108 ASN A CA 1
ATOM 797 C C . ASN A 1 108 ? 18.331 11.058 3.098 1.00 75.06 108 ASN A C 1
ATOM 799 O O . ASN A 1 108 ? 19.231 10.536 2.436 1.00 75.06 108 ASN A O 1
ATOM 803 N N . GLY A 1 109 ? 17.053 10.968 2.724 1.00 68.25 109 GLY A N 1
ATOM 804 C CA . GLY A 1 109 ? 16.609 10.282 1.524 1.00 68.25 109 GLY A CA 1
ATOM 805 C C . GLY A 1 109 ? 17.085 10.995 0.259 1.00 68.25 109 GLY A C 1
ATOM 806 O O . GLY A 1 109 ? 16.848 12.185 0.053 1.00 68.25 109 GLY A O 1
ATOM 807 N N . THR A 1 110 ? 17.719 10.257 -0.655 1.00 70.56 110 THR A N 1
ATOM 808 C CA . THR A 1 110 ? 17.972 10.766 -2.009 1.00 70.56 110 THR A CA 1
ATOM 809 C C . THR A 1 110 ? 16.654 11.177 -2.666 1.00 70.56 110 THR A C 1
ATOM 811 O O . THR A 1 110 ? 15.674 10.439 -2.572 1.00 70.56 110 THR A O 1
ATOM 814 N N . LYS A 1 111 ? 16.637 12.321 -3.370 1.00 87.94 111 LYS A N 1
ATOM 815 C CA . LYS A 1 111 ? 15.456 12.823 -4.096 1.00 87.94 111 LYS A CA 1
ATOM 816 C C . LYS A 1 111 ? 14.782 11.682 -4.867 1.00 87.94 111 LYS A C 1
ATOM 818 O O . LYS A 1 111 ? 15.405 11.076 -5.738 1.00 87.94 111 LYS A O 1
ATOM 823 N N . LEU A 1 112 ? 13.516 11.392 -4.560 1.00 88.75 112 LEU A N 1
ATOM 824 C CA . LEU A 1 112 ? 12.796 10.250 -5.141 1.00 88.75 112 LEU A CA 1
ATOM 825 C C . LEU A 1 112 ? 12.725 10.303 -6.678 1.00 88.75 112 LEU A C 1
ATOM 827 O O . LEU A 1 112 ? 12.690 9.255 -7.317 1.00 88.75 112 LEU A O 1
ATOM 831 N N . SER A 1 113 ? 12.760 11.500 -7.275 1.00 90.25 113 SER A N 1
ATOM 832 C CA . SER A 1 113 ? 12.874 11.676 -8.731 1.00 90.25 113 SER A CA 1
ATOM 833 C C . SER A 1 113 ? 14.150 11.061 -9.296 1.00 90.25 113 SER A C 1
ATOM 835 O O . SER A 1 113 ? 14.099 10.323 -10.276 1.00 90.25 113 SER A O 1
ATOM 837 N N . TYR A 1 114 ? 15.283 11.277 -8.629 1.00 94.19 114 TYR A N 1
ATOM 838 C CA . TYR A 1 114 ? 16.553 10.671 -9.011 1.00 94.19 114 TYR A CA 1
ATOM 839 C C . TYR A 1 114 ? 16.519 9.149 -8.857 1.00 94.19 114 TYR A C 1
ATOM 841 O O . TYR A 1 114 ? 17.003 8.431 -9.728 1.00 94.19 114 TYR A O 1
ATOM 849 N N . ILE A 1 115 ? 15.912 8.639 -7.778 1.00 94.69 115 ILE A N 1
ATOM 850 C CA . ILE A 1 115 ? 15.763 7.191 -7.581 1.00 94.69 115 ILE A CA 1
ATOM 851 C C . ILE A 1 115 ? 14.926 6.588 -8.708 1.00 94.69 115 ILE A C 1
ATOM 853 O O . ILE A 1 115 ? 15.333 5.588 -9.286 1.00 94.69 115 ILE A O 1
ATOM 857 N N . GLN A 1 116 ? 13.797 7.201 -9.067 1.00 95.00 116 GLN A N 1
ATOM 858 C CA . GLN A 1 116 ? 12.908 6.705 -10.120 1.00 95.00 116 GLN A CA 1
ATOM 859 C C . GLN A 1 116 ? 13.601 6.599 -11.491 1.00 95.00 116 GLN A C 1
ATOM 861 O O . GLN A 1 116 ? 13.280 5.706 -12.276 1.00 95.00 116 GLN A O 1
ATOM 866 N N . GLN A 1 117 ? 14.576 7.467 -11.764 1.00 95.25 117 GLN A N 1
ATOM 867 C CA . GLN A 1 117 ? 15.382 7.444 -12.989 1.00 95.25 117 GLN A CA 1
ATOM 868 C C . GLN A 1 117 ? 16.645 6.564 -12.879 1.00 95.25 117 GLN A C 1
ATOM 870 O O . GLN A 1 117 ? 17.337 6.351 -13.873 1.00 95.25 117 GLN A O 1
ATOM 875 N N . ALA A 1 118 ? 16.960 6.038 -11.692 1.00 96.19 118 ALA A N 1
ATOM 876 C CA . ALA A 1 118 ? 18.148 5.226 -11.462 1.00 96.19 118 ALA A CA 1
ATOM 877 C C . ALA A 1 118 ? 18.030 3.803 -12.045 1.00 96.19 118 ALA A C 1
ATOM 879 O O . ALA A 1 118 ? 16.981 3.355 -12.526 1.00 96.19 118 ALA A O 1
ATOM 880 N N . SER A 1 119 ? 19.136 3.054 -11.959 1.00 95.94 119 SER A N 1
ATOM 881 C CA . SER A 1 119 ? 19.174 1.637 -12.324 1.00 95.94 119 SER A CA 1
ATOM 882 C C . SER A 1 119 ? 18.119 0.830 -11.560 1.00 95.94 119 SER A C 1
ATOM 884 O O . SER A 1 119 ? 17.747 1.162 -10.431 1.00 95.94 119 SER A O 1
ATOM 886 N N . LEU A 1 120 ? 17.638 -0.256 -12.176 1.00 95.56 120 LEU A N 1
ATOM 887 C CA . LEU A 1 120 ? 16.635 -1.132 -11.563 1.00 95.56 120 LEU A CA 1
ATOM 888 C C . LEU A 1 120 ? 17.102 -1.667 -10.200 1.00 95.56 120 LEU A C 1
ATOM 890 O O . LEU A 1 120 ? 16.314 -1.693 -9.264 1.00 95.56 120 LEU A O 1
ATOM 894 N N . GLU A 1 121 ? 18.391 -1.986 -10.065 1.00 95.69 121 GLU A N 1
ATOM 895 C CA . GLU A 1 121 ? 19.011 -2.403 -8.801 1.00 95.69 121 GLU A CA 1
ATOM 896 C C . GLU A 1 121 ? 18.756 -1.397 -7.674 1.00 95.69 121 GLU A C 1
ATOM 898 O O . GLU A 1 121 ? 18.204 -1.738 -6.630 1.00 95.69 121 GLU A O 1
ATOM 903 N N . LYS A 1 122 ? 19.090 -0.123 -7.915 1.00 95.25 122 LYS A N 1
ATOM 904 C CA . LYS A 1 122 ? 18.933 0.937 -6.920 1.00 95.25 122 LYS A CA 1
ATOM 905 C C . LYS A 1 122 ? 17.463 1.160 -6.574 1.00 95.25 122 LYS A C 1
ATOM 907 O O . LYS A 1 122 ? 17.133 1.355 -5.407 1.00 95.25 122 LYS A O 1
ATOM 912 N N . ARG A 1 123 ? 16.579 1.086 -7.574 1.00 96.69 123 ARG A N 1
ATOM 913 C CA . ARG A 1 123 ? 15.127 1.210 -7.382 1.00 96.69 123 ARG A CA 1
ATOM 914 C C . ARG A 1 123 ? 14.578 0.084 -6.517 1.00 96.69 123 ARG A C 1
ATOM 916 O O . ARG A 1 123 ? 13.863 0.370 -5.562 1.00 96.69 123 ARG A O 1
ATOM 923 N N . LEU A 1 124 ? 14.947 -1.166 -6.795 1.00 96.69 124 LEU A N 1
ATOM 924 C CA . LEU A 1 124 ? 14.513 -2.330 -6.019 1.00 96.69 124 LEU A CA 1
ATOM 925 C C . LEU A 1 124 ? 15.052 -2.301 -4.584 1.00 96.69 124 LEU A C 1
ATOM 927 O O . LEU A 1 124 ? 14.305 -2.613 -3.658 1.00 96.69 124 LEU A O 1
ATOM 931 N N . MET A 1 125 ? 16.290 -1.839 -4.372 1.00 96.19 125 MET A N 1
ATOM 932 C CA . MET A 1 125 ? 16.835 -1.616 -3.026 1.00 96.19 125 MET A CA 1
ATOM 933 C C . MET A 1 125 ? 16.002 -0.599 -2.236 1.00 96.19 125 MET A C 1
ATOM 935 O O . MET A 1 125 ? 15.619 -0.869 -1.098 1.00 96.19 125 MET A O 1
ATOM 939 N N . THR A 1 126 ? 15.648 0.538 -2.845 1.00 95.31 126 THR A N 1
ATOM 940 C CA . THR A 1 126 ? 14.749 1.515 -2.210 1.00 95.31 126 THR A CA 1
ATOM 941 C C . THR A 1 126 ? 13.349 0.941 -1.980 1.00 95.31 126 THR A C 1
ATOM 943 O O . THR A 1 126 ? 12.771 1.170 -0.923 1.00 95.31 126 THR A O 1
ATOM 946 N N . CYS A 1 127 ? 12.803 0.165 -2.920 1.00 96.94 127 CYS A N 1
ATOM 947 C CA . CYS A 1 127 ? 11.500 -0.487 -2.760 1.00 96.94 127 CYS A CA 1
ATOM 948 C C . CYS A 1 127 ? 11.481 -1.451 -1.564 1.00 96.94 127 CYS A C 1
ATOM 950 O O . CYS A 1 127 ? 10.522 -1.459 -0.792 1.00 96.94 127 CYS A O 1
ATOM 952 N N . CYS A 1 128 ? 12.552 -2.222 -1.370 1.00 96.81 128 CYS A N 1
ATOM 953 C CA . CYS A 1 128 ? 12.701 -3.108 -0.217 1.00 96.81 128 CYS A CA 1
ATOM 954 C C . CYS A 1 128 ? 12.844 -2.319 1.088 1.00 96.81 128 CYS A C 1
ATOM 956 O O . CYS A 1 128 ? 12.226 -2.676 2.082 1.00 96.81 128 CYS A O 1
ATOM 958 N N . PHE A 1 129 ? 13.583 -1.209 1.074 1.00 94.31 129 PHE A N 1
ATOM 959 C CA . PHE A 1 129 ? 13.701 -0.318 2.229 1.00 94.31 129 PHE A CA 1
ATOM 960 C C . PHE A 1 129 ? 12.351 0.296 2.637 1.00 94.31 129 PHE A C 1
ATOM 962 O O . PHE A 1 129 ? 11.981 0.260 3.807 1.00 94.31 129 PHE A O 1
ATOM 969 N N . LEU A 1 130 ? 11.556 0.775 1.672 1.00 94.44 130 LEU A N 1
ATOM 970 C CA . LEU A 1 130 ? 10.183 1.233 1.920 1.00 94.44 130 LEU A CA 1
ATOM 971 C C . LEU A 1 130 ? 9.284 0.108 2.449 1.00 94.44 130 LEU A C 1
ATOM 973 O O . LEU A 1 130 ? 8.484 0.331 3.354 1.00 94.44 130 LEU A O 1
ATOM 977 N N . SER A 1 131 ? 9.449 -1.108 1.929 1.00 95.94 131 SER A N 1
ATOM 978 C CA . SER A 1 131 ? 8.735 -2.298 2.403 1.00 95.94 131 SER A CA 1
ATOM 979 C C . SER A 1 131 ? 9.080 -2.638 3.861 1.00 95.94 131 SER A C 1
ATOM 981 O O . SER A 1 131 ? 8.198 -3.038 4.619 1.00 95.94 131 SER A O 1
ATOM 983 N N . THR A 1 132 ? 10.324 -2.402 4.293 1.00 92.75 132 THR A N 1
ATOM 984 C CA . THR A 1 132 ? 10.720 -2.519 5.704 1.00 92.75 132 THR A CA 1
ATOM 985 C C . THR A 1 132 ? 9.964 -1.526 6.585 1.00 92.75 132 THR A C 1
ATOM 987 O O . THR A 1 132 ? 9.474 -1.925 7.638 1.00 92.75 132 THR A O 1
ATOM 990 N N . TYR A 1 133 ? 9.785 -0.268 6.159 1.00 92.25 133 TYR A N 1
ATOM 991 C CA . TYR A 1 133 ? 8.953 0.683 6.914 1.00 92.25 133 TYR A CA 1
ATOM 992 C C . TYR A 1 133 ? 7.495 0.253 6.983 1.00 92.25 133 TYR A C 1
ATOM 994 O O . TYR A 1 133 ? 6.884 0.376 8.039 1.00 92.25 133 TYR A O 1
ATOM 1002 N N . VAL A 1 134 ? 6.938 -0.283 5.891 1.00 95.81 134 VAL A N 1
ATOM 1003 C CA . VAL A 1 134 ? 5.576 -0.835 5.904 1.00 95.81 134 VAL A CA 1
ATOM 1004 C C . VAL A 1 134 ? 5.454 -1.916 6.983 1.00 95.81 134 VAL A C 1
ATOM 1006 O O . VAL A 1 134 ? 4.523 -1.868 7.787 1.00 95.81 134 VAL A O 1
ATOM 1009 N N . GLY A 1 135 ? 6.412 -2.845 7.051 1.00 91.69 135 GLY A N 1
ATOM 1010 C CA . GLY A 1 135 ? 6.464 -3.870 8.097 1.00 91.69 135 GLY A CA 1
ATOM 1011 C C . GLY A 1 135 ? 6.618 -3.287 9.506 1.00 91.69 135 GLY A C 1
ATOM 1012 O O . GLY A 1 135 ? 5.869 -3.665 10.403 1.00 91.69 135 GLY A O 1
ATOM 1013 N N . ALA A 1 136 ? 7.530 -2.329 9.692 1.00 88.81 136 ALA A N 1
ATOM 1014 C CA . ALA A 1 136 ? 7.795 -1.697 10.985 1.00 88.81 136 ALA A CA 1
ATOM 1015 C C . ALA A 1 136 ? 6.583 -0.921 11.523 1.00 88.81 136 ALA A C 1
ATOM 1017 O O . ALA A 1 136 ? 6.224 -1.082 12.686 1.00 88.81 136 ALA A O 1
ATOM 1018 N N . PHE A 1 137 ? 5.910 -0.134 10.678 1.00 91.62 137 PHE A N 1
ATOM 1019 C CA . PHE A 1 137 ? 4.673 0.550 11.056 1.00 91.62 137 PHE A CA 1
ATOM 1020 C C . PHE A 1 137 ? 3.565 -0.424 11.418 1.00 91.62 137 PHE A C 1
ATOM 1022 O O . PHE A 1 137 ? 2.881 -0.219 12.415 1.00 91.62 137 PHE A O 1
ATOM 1029 N N . SER A 1 138 ? 3.40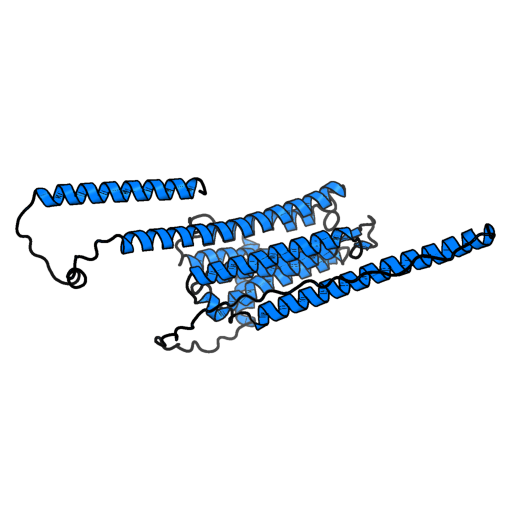2 -1.486 10.627 1.00 93.25 138 SER A N 1
ATOM 1030 C CA . SER A 1 138 ? 2.378 -2.495 10.898 1.00 93.25 138 SER A CA 1
ATOM 1031 C C . SER A 1 138 ? 2.634 -3.163 12.245 1.00 93.25 138 SER A C 1
ATOM 1033 O O . SER A 1 138 ? 1.727 -3.2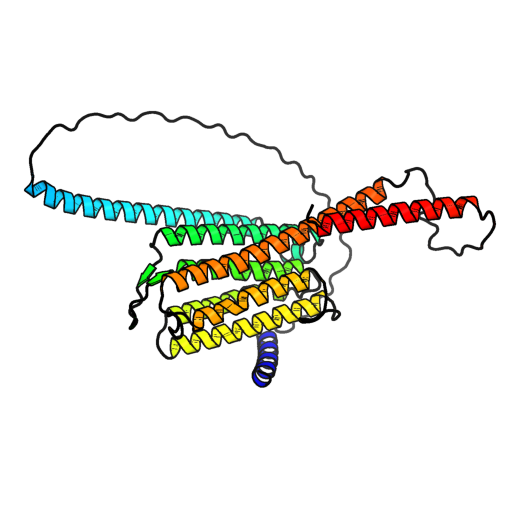40 13.065 1.00 93.25 138 SER A O 1
ATOM 1035 N N . ALA A 1 139 ? 3.880 -3.558 12.525 1.00 88.06 139 ALA A N 1
ATOM 1036 C CA . ALA A 1 139 ? 4.257 -4.106 13.823 1.00 88.06 139 ALA A CA 1
ATOM 1037 C C . ALA A 1 139 ? 3.968 -3.115 14.962 1.00 88.06 139 ALA A C 1
ATOM 1039 O O . ALA A 1 139 ? 3.303 -3.477 15.926 1.00 88.06 139 ALA A O 1
ATOM 1040 N N . PHE A 1 140 ? 4.399 -1.856 14.824 1.00 88.62 140 PHE A N 1
ATOM 1041 C CA . PHE A 1 140 ? 4.169 -0.815 15.826 1.00 88.62 140 PHE A CA 1
ATOM 1042 C C . PHE A 1 140 ? 2.680 -0.619 16.142 1.00 88.62 140 PHE A C 1
ATOM 1044 O O . PHE A 1 140 ? 2.295 -0.682 17.306 1.00 88.62 140 PHE A O 1
ATOM 1051 N N . PHE A 1 141 ? 1.829 -0.430 15.129 1.00 91.06 141 PHE A N 1
ATOM 1052 C CA . PHE A 1 141 ? 0.400 -0.200 15.354 1.00 91.06 141 PHE A CA 1
ATOM 1053 C C . PHE A 1 141 ? -0.341 -1.451 15.844 1.00 91.06 141 PHE A C 1
ATOM 1055 O O . PHE A 1 141 ? -1.254 -1.312 16.649 1.00 91.06 141 PHE A O 1
ATOM 1062 N N . ASN A 1 142 ? 0.074 -2.661 15.447 1.00 87.62 142 ASN A N 1
ATOM 1063 C CA . ASN A 1 142 ? -0.495 -3.895 16.005 1.00 87.62 142 ASN A CA 1
ATOM 1064 C C . ASN A 1 142 ? -0.102 -4.084 17.482 1.00 87.62 142 ASN A C 1
ATOM 1066 O O . ASN A 1 142 ? -0.921 -4.548 18.266 1.00 87.62 142 ASN A O 1
ATOM 1070 N N . PHE A 1 143 ? 1.105 -3.682 17.900 1.00 86.31 143 PHE A N 1
ATOM 1071 C CA . PHE A 1 143 ? 1.443 -3.631 19.328 1.00 86.31 143 PHE A CA 1
ATOM 1072 C C . PHE A 1 143 ? 0.661 -2.543 20.062 1.00 86.31 143 PHE A C 1
ATOM 1074 O O . PHE A 1 143 ? 0.223 -2.760 21.187 1.00 86.31 143 PHE A O 1
ATOM 1081 N N . PHE A 1 144 ? 0.458 -1.388 19.427 1.00 85.94 144 PHE A N 1
ATOM 1082 C CA . PHE A 1 144 ? -0.309 -0.293 20.011 1.00 85.94 144 PHE A CA 1
ATOM 1083 C C . PHE A 1 144 ? -1.774 -0.688 20.268 1.00 85.94 144 PHE A C 1
ATOM 1085 O O . PHE A 1 144 ? -2.293 -0.369 21.333 1.00 85.94 144 PHE A O 1
ATOM 1092 N N . GLN A 1 145 ? -2.382 -1.491 19.386 1.00 86.38 145 GLN A N 1
ATOM 1093 C CA . GLN A 1 145 ? -3.730 -2.065 19.570 1.00 86.38 145 GLN A CA 1
ATOM 1094 C C . GLN A 1 145 ? -3.872 -2.894 20.848 1.00 86.38 145 GLN A C 1
ATOM 1096 O O . GLN A 1 145 ? -4.945 -2.932 21.439 1.00 86.38 145 GLN A O 1
ATOM 1101 N N . LEU A 1 146 ? -2.795 -3.536 21.315 1.00 84.00 146 LEU A N 1
ATOM 1102 C CA . LEU A 1 146 ? -2.825 -4.314 22.559 1.00 84.00 146 LEU A CA 1
ATOM 1103 C C . LEU A 1 146 ? -2.951 -3.433 23.807 1.00 84.00 146 LEU A C 1
ATOM 1105 O O . LEU A 1 146 ? -3.251 -3.942 24.881 1.00 84.00 146 LEU A O 1
ATOM 1109 N N . THR A 1 147 ? -2.673 -2.132 23.692 1.00 83.50 147 THR A N 1
ATOM 1110 C CA . THR A 1 147 ? -2.729 -1.208 24.832 1.00 83.50 147 THR A CA 1
ATOM 1111 C C . THR A 1 147 ? -4.141 -0.705 25.122 1.00 83.50 147 THR A C 1
ATOM 1113 O O . THR A 1 147 ? -4.340 -0.105 26.176 1.00 83.50 147 THR A O 1
ATOM 1116 N N . GLU A 1 148 ? -5.092 -0.925 24.202 1.00 85.75 148 GLU A N 1
ATOM 1117 C CA . GLU A 1 148 ? -6.488 -0.453 24.246 1.00 85.75 148 GLU A CA 1
ATOM 1118 C C . GLU A 1 148 ? -6.655 1.078 24.362 1.00 85.75 148 GLU A C 1
ATOM 1120 O O . GLU A 1 148 ? -7.774 1.585 24.422 1.00 85.75 148 GLU A O 1
ATOM 1125 N N . VAL A 1 149 ? -5.557 1.845 24.351 1.00 82.44 149 VAL A N 1
ATOM 1126 C CA . VAL A 1 149 ? -5.551 3.312 24.495 1.00 82.44 149 VAL A CA 1
ATOM 1127 C C . VAL A 1 149 ? -6.222 4.005 23.302 1.00 82.44 149 VAL A C 1
ATOM 1129 O O . VAL A 1 149 ? -6.688 5.137 23.417 1.00 82.44 149 VAL A O 1
ATOM 1132 N N . ASP A 1 150 ? -6.286 3.342 22.150 1.00 83.31 150 ASP A N 1
ATOM 1133 C CA . ASP A 1 150 ? -6.855 3.861 20.907 1.00 83.31 150 ASP A CA 1
ATOM 1134 C C . ASP A 1 150 ? -8.311 3.440 20.653 1.00 83.31 150 ASP A C 1
ATOM 1136 O O . ASP A 1 150 ? -8.843 3.694 19.566 1.00 83.31 150 ASP A O 1
ATOM 1140 N N . ASN A 1 151 ? -8.953 2.816 21.643 1.00 88.44 151 ASN A N 1
ATOM 1141 C CA . ASN A 1 151 ? -10.331 2.351 21.562 1.00 88.44 151 ASN A CA 1
ATOM 1142 C C . ASN A 1 151 ? -11.314 3.516 21.720 1.00 88.44 151 ASN A C 1
ATOM 1144 O O . ASN A 1 151 ? -11.568 4.003 22.823 1.00 88.44 151 ASN A O 1
ATOM 1148 N N . PHE A 1 152 ? -11.931 3.941 20.619 1.00 85.06 152 PHE A N 1
ATOM 1149 C CA . PHE A 1 152 ? -13.017 4.917 20.658 1.00 85.06 152 PHE A CA 1
ATOM 1150 C C . PHE A 1 152 ? -14.360 4.213 20.822 1.00 85.06 152 PHE A C 1
ATOM 1152 O O . PHE A 1 152 ? -14.790 3.452 19.953 1.00 85.06 152 PHE A O 1
ATOM 1159 N N . GLN A 1 153 ? -15.062 4.513 21.913 1.00 85.50 153 GLN A N 1
ATOM 1160 C CA . GLN A 1 153 ? -16.454 4.106 22.075 1.00 85.50 153 GLN A CA 1
ATOM 1161 C C . GLN A 1 153 ? -17.341 5.037 21.252 1.00 85.50 153 GLN A C 1
ATOM 1163 O O . GLN A 1 153 ? -17.492 6.221 21.560 1.00 85.50 153 GLN A O 1
ATOM 1168 N N . LEU A 1 154 ? -17.916 4.509 20.175 1.00 81.69 154 LEU A N 1
ATOM 1169 C CA . LEU A 1 154 ? -18.865 5.250 19.360 1.00 81.69 154 LEU A CA 1
ATOM 1170 C C . LEU A 1 154 ? -20.280 4.908 19.831 1.00 81.69 154 LEU A C 1
ATOM 1172 O O . LEU A 1 154 ? -20.713 3.760 19.726 1.00 81.69 154 LEU A O 1
ATOM 1176 N N . ASN A 1 155 ? -21.015 5.919 20.307 1.00 76.31 155 ASN A N 1
ATOM 1177 C CA . ASN A 1 155 ? -22.433 5.807 20.663 1.00 76.31 155 ASN A CA 1
ATOM 1178 C C . ASN A 1 155 ? -23.284 5.612 19.395 1.00 76.31 155 ASN A C 1
ATOM 1180 O O . ASN A 1 155 ? -23.898 6.544 18.874 1.00 76.31 155 ASN A O 1
ATOM 1184 N N . ARG A 1 156 ? -23.280 4.386 18.873 1.00 73.94 156 ARG A N 1
ATOM 1185 C CA . ARG A 1 156 ? -24.195 3.875 17.846 1.00 73.94 156 ARG A CA 1
ATOM 1186 C C . ARG A 1 156 ? -25.165 2.888 18.491 1.00 73.94 156 ARG A C 1
ATOM 1188 O O . ARG A 1 156 ? -24.908 2.386 19.580 1.00 73.94 156 ARG A O 1
ATOM 1195 N N . GLU A 1 157 ? -26.243 2.557 17.785 1.00 70.69 157 GLU A N 1
ATOM 1196 C CA . GLU A 1 157 ? -27.285 1.627 18.256 1.00 70.69 157 GLU A CA 1
ATOM 1197 C C . GLU A 1 157 ? -26.737 0.270 18.746 1.00 70.69 157 GLU A C 1
ATOM 1199 O O . GLU A 1 157 ? -27.365 -0.379 19.575 1.00 70.69 157 GLU A O 1
ATOM 1204 N N . THR A 1 158 ? -25.553 -0.144 18.281 1.00 68.31 158 THR A N 1
ATOM 1205 C CA . THR A 1 158 ? -24.935 -1.437 18.606 1.00 68.31 158 THR A CA 1
ATOM 1206 C C . THR A 1 158 ? -23.747 -1.371 19.576 1.00 68.31 158 THR A C 1
ATOM 1208 O O . THR A 1 158 ? -23.069 -2.385 19.695 1.00 68.31 158 THR A O 1
ATOM 1211 N N . ASN A 1 159 ? -23.469 -0.237 20.247 1.00 71.88 159 ASN A N 1
ATOM 1212 C CA . ASN A 1 159 ? -22.326 -0.050 21.170 1.00 71.88 159 ASN A CA 1
ATOM 1213 C C . ASN A 1 159 ? -21.031 -0.717 20.661 1.00 71.88 159 ASN A C 1
ATOM 1215 O O . ASN A 1 159 ? -20.608 -1.764 21.149 1.00 71.88 159 ASN A O 1
ATOM 1219 N N . PHE A 1 160 ? -20.433 -0.127 19.626 1.00 78.75 160 PHE A N 1
ATOM 1220 C CA . PHE A 1 160 ? -19.241 -0.655 18.964 1.00 78.75 160 PHE A CA 1
ATOM 1221 C C . PHE A 1 160 ? -17.991 0.126 19.383 1.00 78.75 160 PHE A C 1
ATOM 1223 O O . PHE A 1 160 ? -17.985 1.361 19.362 1.00 78.75 160 PHE A O 1
ATOM 1230 N N . THR A 1 161 ? -16.926 -0.602 19.711 1.00 85.56 161 THR A N 1
ATOM 1231 C CA . THR A 1 161 ? -15.603 -0.036 19.988 1.00 85.56 161 THR A CA 1
ATOM 1232 C C . THR A 1 161 ? -14.775 -0.030 18.710 1.00 85.56 161 THR A C 1
ATOM 1234 O O . THR A 1 161 ? -14.584 -1.069 18.082 1.00 85.56 161 THR A O 1
ATOM 1237 N N . LEU A 1 162 ? -14.297 1.149 18.317 1.00 86.62 162 LEU A N 1
ATOM 1238 C CA . LEU A 1 162 ? -13.445 1.338 17.151 1.00 86.62 162 LEU A CA 1
ATOM 1239 C C . LEU A 1 162 ? -11.975 1.437 17.572 1.00 86.62 162 LEU A C 1
ATOM 1241 O O . LEU A 1 162 ? -11.582 2.440 18.164 1.00 86.62 162 LEU A O 1
ATOM 1245 N N . ASP A 1 163 ? -11.159 0.469 17.159 1.00 90.19 163 ASP A N 1
ATOM 1246 C CA . ASP A 1 163 ? -9.695 0.566 17.281 1.00 90.19 163 ASP A CA 1
ATOM 1247 C C . ASP A 1 163 ? -9.143 1.522 16.207 1.00 90.19 163 ASP A C 1
ATOM 1249 O O . ASP A 1 163 ? -9.055 1.180 15.017 1.00 90.19 163 ASP A O 1
ATOM 1253 N N . PHE A 1 164 ? -8.809 2.752 16.599 1.00 90.75 164 PHE A N 1
ATOM 1254 C CA . PHE A 1 164 ? -8.443 3.824 15.665 1.00 90.75 164 PHE A CA 1
ATOM 1255 C C . PHE A 1 164 ? -7.008 3.731 15.135 1.00 90.75 164 PHE A C 1
ATOM 1257 O O . PHE A 1 164 ? -6.686 4.280 14.076 1.00 90.75 164 PHE A O 1
ATOM 1264 N N . SER A 1 165 ? -6.141 2.985 15.814 1.00 92.44 165 SER A N 1
ATOM 1265 C CA . SER A 1 165 ? -4.797 2.664 15.327 1.00 92.44 165 SER A CA 1
ATOM 1266 C C . SER A 1 165 ? -4.803 1.959 13.969 1.00 92.44 165 SER A C 1
ATOM 1268 O O . SER A 1 165 ? -3.886 2.181 13.181 1.00 92.44 165 SER A O 1
ATOM 1270 N N . ARG A 1 166 ? -5.828 1.150 13.655 1.00 93.62 166 ARG A N 1
ATOM 1271 C CA . ARG A 1 166 ? -5.934 0.417 12.380 1.00 93.62 166 ARG A CA 1
ATOM 1272 C C . ARG A 1 166 ? -5.997 1.376 11.184 1.00 93.62 166 ARG A C 1
ATOM 1274 O O . ARG A 1 166 ? -5.133 1.287 10.309 1.00 93.62 166 ARG A O 1
ATOM 1281 N N . PRO A 1 167 ? -6.938 2.339 11.125 1.00 95.12 167 PRO A N 1
ATOM 1282 C CA . PRO A 1 167 ? -6.913 3.351 10.079 1.00 95.12 167 PRO A CA 1
ATOM 1283 C C . PRO A 1 167 ? -5.622 4.171 10.018 1.00 95.12 167 PRO A C 1
ATOM 1285 O O . PRO A 1 167 ? -5.167 4.486 8.918 1.00 95.12 167 PRO A O 1
ATOM 1288 N N . LEU A 1 168 ? -5.009 4.498 11.162 1.00 94.81 168 LEU A N 1
ATOM 1289 C CA . LEU A 1 168 ? -3.729 5.216 11.184 1.00 94.81 168 LEU A CA 1
ATOM 1290 C C . LEU A 1 168 ? -2.599 4.393 10.554 1.00 94.81 168 LEU A C 1
ATOM 1292 O O . LEU A 1 168 ? -1.859 4.908 9.713 1.00 94.81 168 LEU A O 1
ATOM 1296 N N . GLU A 1 169 ? -2.508 3.104 10.886 1.00 95.88 169 GLU A N 1
ATOM 1297 C CA . GLU A 1 169 ? -1.586 2.162 10.252 1.00 95.88 169 GLU A CA 1
ATOM 1298 C C . GLU A 1 169 ? -1.780 2.158 8.734 1.00 95.88 169 GLU A C 1
ATOM 1300 O O . GLU A 1 169 ? -0.815 2.261 7.973 1.00 95.88 169 GLU A O 1
ATOM 1305 N N . TRP A 1 170 ? -3.027 2.063 8.270 1.00 97.75 170 TRP A N 1
ATOM 1306 C CA . TRP A 1 170 ? -3.343 2.043 6.844 1.00 97.75 170 TRP A CA 1
ATOM 1307 C C . TRP A 1 170 ? -2.949 3.347 6.155 1.00 97.75 170 TRP A C 1
ATOM 1309 O O . TRP A 1 170 ? -2.342 3.306 5.084 1.00 97.75 170 TRP A O 1
ATOM 1319 N N . ILE A 1 171 ? -3.219 4.500 6.776 1.00 96.56 171 ILE A N 1
ATOM 1320 C CA . ILE A 1 171 ? -2.855 5.821 6.238 1.00 96.56 171 ILE A CA 1
ATOM 1321 C C . ILE A 1 171 ? -1.339 5.947 6.071 1.00 96.56 171 ILE A C 1
ATOM 1323 O O . ILE A 1 171 ? -0.888 6.585 5.125 1.00 96.56 171 ILE A O 1
ATOM 1327 N N . MET A 1 172 ? -0.545 5.302 6.925 1.00 93.69 172 MET A N 1
ATOM 1328 C CA . MET A 1 172 ? 0.914 5.305 6.800 1.00 93.69 172 MET A CA 1
ATOM 1329 C C . MET A 1 172 ? 1.422 4.264 5.795 1.00 93.69 172 MET A C 1
ATOM 1331 O O . MET A 1 172 ? 2.338 4.533 5.020 1.00 93.69 172 MET A O 1
ATOM 1335 N N . THR A 1 173 ? 0.841 3.066 5.782 1.00 97.12 173 THR A N 1
ATOM 1336 C CA . THR A 1 173 ? 1.387 1.913 5.047 1.00 97.12 173 THR A CA 1
ATOM 1337 C C . THR A 1 173 ? 0.915 1.829 3.597 1.00 97.12 173 THR A C 1
ATOM 1339 O O . THR A 1 173 ? 1.721 1.578 2.697 1.00 97.12 173 THR A O 1
ATOM 1342 N N . CYS A 1 174 ? -0.367 2.077 3.328 1.00 98.12 174 CYS A N 1
ATOM 1343 C CA . CYS A 1 174 ? -0.942 1.964 1.989 1.00 98.12 174 CYS A CA 1
ATOM 1344 C C . CYS A 1 174 ? -0.313 2.948 0.978 1.00 98.12 174 CYS A C 1
ATOM 1346 O O . CYS A 1 174 ? 0.062 2.508 -0.116 1.00 98.12 174 CYS A O 1
ATOM 1348 N N . PRO A 1 175 ? -0.086 4.238 1.308 1.00 97.50 175 PRO A N 1
ATOM 1349 C CA . PRO A 1 175 ? 0.572 5.165 0.387 1.00 97.50 175 PRO A CA 1
ATOM 1350 C C . PRO A 1 175 ? 2.023 4.775 0.089 1.00 97.50 175 PRO A C 1
ATOM 1352 O O . PRO A 1 175 ? 2.487 4.967 -1.034 1.00 97.50 175 PRO A O 1
ATOM 1355 N N . LEU A 1 176 ? 2.731 4.177 1.056 1.00 96.94 176 LEU A N 1
ATOM 1356 C CA . LEU A 1 176 ? 4.087 3.662 0.849 1.00 96.94 176 LEU A CA 1
ATOM 1357 C C . LEU A 1 176 ? 4.104 2.471 -0.112 1.00 96.94 176 LEU A C 1
ATOM 1359 O O . LEU A 1 176 ? 4.956 2.426 -0.995 1.00 96.94 176 LEU A O 1
ATOM 1363 N N . MET A 1 177 ? 3.147 1.545 -0.009 1.00 98.25 177 MET A N 1
ATOM 1364 C CA . MET A 1 177 ? 3.018 0.435 -0.963 1.00 98.25 177 MET A CA 1
ATOM 1365 C C . MET A 1 177 ? 2.707 0.932 -2.386 1.00 98.25 177 MET A C 1
ATOM 1367 O O . MET A 1 177 ? 3.297 0.449 -3.353 1.00 98.25 177 MET A O 1
ATOM 1371 N N . GLN A 1 178 ? 1.850 1.952 -2.527 1.00 98.25 178 GLN A N 1
ATOM 1372 C CA . GLN A 1 178 ? 1.616 2.609 -3.821 1.00 98.25 178 GLN A CA 1
ATOM 1373 C C . GLN A 1 178 ? 2.887 3.291 -4.352 1.00 98.25 178 GLN A C 1
ATOM 1375 O O . GLN A 1 178 ? 3.208 3.186 -5.538 1.00 98.25 178 GLN A O 1
ATOM 1380 N N . LEU A 1 179 ? 3.652 3.953 -3.479 1.00 97.62 179 LEU A N 1
ATOM 1381 C CA . LEU A 1 179 ? 4.926 4.572 -3.844 1.00 97.62 179 LEU A CA 1
ATOM 1382 C C . LEU A 1 179 ? 5.952 3.530 -4.318 1.00 97.62 179 LEU A C 1
ATOM 1384 O O . LEU A 1 179 ? 6.645 3.774 -5.305 1.00 97.62 179 LEU A O 1
ATOM 1388 N N . VAL A 1 180 ? 6.018 2.363 -3.667 1.00 98.44 180 VAL A N 1
ATOM 1389 C CA . VAL A 1 180 ? 6.872 1.237 -4.082 1.00 98.44 180 VAL A CA 1
ATOM 1390 C C . VAL A 1 180 ? 6.576 0.830 -5.524 1.00 98.44 180 VAL A C 1
ATOM 1392 O O . VAL A 1 180 ? 7.512 0.721 -6.317 1.00 98.44 180 VAL A O 1
ATOM 1395 N N . LEU A 1 181 ? 5.300 0.689 -5.904 1.00 98.31 181 LEU A N 1
ATOM 1396 C CA . LEU A 1 181 ? 4.939 0.397 -7.293 1.00 98.31 181 LEU A CA 1
ATOM 1397 C C . LEU A 1 181 ? 5.426 1.499 -8.239 1.00 98.31 181 LEU A C 1
ATOM 1399 O O . LEU A 1 181 ? 6.096 1.207 -9.223 1.00 98.31 181 LEU A O 1
ATOM 1403 N N . VAL A 1 182 ? 5.179 2.777 -7.944 1.00 98.12 182 VAL A N 1
ATOM 1404 C CA . VAL A 1 182 ? 5.639 3.870 -8.822 1.00 98.12 182 VAL A CA 1
ATOM 1405 C C . VAL A 1 182 ? 7.163 3.844 -9.023 1.00 98.12 182 VAL A C 1
ATOM 1407 O O . VAL A 1 182 ? 7.640 3.965 -10.155 1.00 98.12 182 VAL A O 1
ATOM 1410 N N . LEU A 1 183 ? 7.940 3.635 -7.956 1.00 97.62 183 LEU A N 1
ATOM 1411 C CA . LEU A 1 183 ? 9.404 3.573 -8.030 1.00 97.62 183 LEU A CA 1
ATOM 1412 C C . LEU A 1 183 ? 9.901 2.336 -8.793 1.00 97.62 183 LEU A C 1
ATOM 1414 O O . LEU A 1 183 ? 10.825 2.437 -9.609 1.00 97.62 183 LEU A O 1
ATOM 1418 N N . MET A 1 184 ? 9.267 1.181 -8.585 1.00 97.88 184 MET A N 1
ATOM 1419 C CA . MET A 1 184 ? 9.557 -0.047 -9.328 1.00 97.88 184 MET A CA 1
ATOM 1420 C C . MET A 1 184 ? 9.292 0.125 -10.832 1.00 97.88 184 MET A C 1
ATOM 1422 O O . MET A 1 184 ? 10.071 -0.358 -11.658 1.00 97.88 184 MET A O 1
ATOM 1426 N N . GLY A 1 185 ? 8.258 0.886 -11.200 1.00 97.44 185 GLY A N 1
ATOM 1427 C CA . GLY A 1 185 ? 7.921 1.194 -12.591 1.00 97.44 185 GLY A CA 1
ATOM 1428 C C . GLY A 1 185 ? 8.955 2.081 -13.298 1.00 97.44 185 GLY A C 1
ATOM 1429 O O . GLY A 1 185 ? 9.192 1.920 -14.498 1.00 97.44 185 GLY A O 1
ATOM 1430 N N . GLY A 1 186 ? 9.639 2.949 -12.547 1.00 97.12 186 GLY A N 1
ATOM 1431 C CA . GLY A 1 186 ? 10.793 3.723 -13.013 1.00 97.12 186 GLY A CA 1
ATOM 1432 C C . GLY A 1 186 ? 10.453 4.874 -13.949 1.00 97.12 186 GLY A C 1
ATOM 1433 O O . GLY A 1 186 ? 9.393 5.485 -13.841 1.00 97.12 186 GLY A O 1
ATOM 1434 N N . SER A 1 187 ? 11.363 5.162 -14.881 1.00 96.38 187 SER A N 1
ATOM 1435 C CA . SER A 1 187 ? 11.247 6.270 -15.840 1.00 96.38 187 SER A CA 1
ATOM 1436 C C . SER A 1 187 ? 10.139 6.100 -16.883 1.00 96.38 187 SER A C 1
ATOM 1438 O O . SER A 1 187 ? 9.784 7.072 -17.541 1.00 96.38 187 SER A O 1
ATOM 1440 N N . ARG A 1 188 ? 9.580 4.892 -17.040 1.00 96.94 188 ARG A N 1
ATOM 1441 C CA . ARG A 1 188 ? 8.415 4.661 -17.911 1.00 96.94 188 ARG A CA 1
ATOM 1442 C C . ARG A 1 188 ? 7.112 5.173 -17.302 1.00 96.94 188 ARG A C 1
ATOM 1444 O O . ARG A 1 188 ? 6.174 5.458 -18.035 1.00 96.94 188 ARG A O 1
ATOM 1451 N N . ILE A 1 189 ? 7.057 5.292 -15.977 1.00 97.69 189 ILE A N 1
ATOM 1452 C CA . ILE A 1 189 ? 5.900 5.840 -15.273 1.00 97.69 189 ILE A CA 1
ATOM 1453 C C . ILE A 1 189 ? 6.079 7.359 -15.138 1.00 97.69 189 ILE A C 1
ATOM 1455 O O . ILE A 1 189 ? 7.131 7.793 -14.660 1.00 97.69 189 ILE A O 1
ATOM 1459 N N . PRO A 1 190 ? 5.080 8.183 -15.501 1.00 97.19 190 PRO A N 1
ATOM 1460 C CA . PRO A 1 190 ? 5.168 9.636 -15.372 1.00 97.19 190 PRO A CA 1
ATOM 1461 C C . PRO A 1 190 ? 5.469 10.099 -13.941 1.00 97.19 190 PRO A C 1
ATOM 1463 O O . PRO A 1 190 ? 4.945 9.550 -12.972 1.00 97.19 190 PRO A O 1
ATOM 1466 N N . GLU A 1 191 ? 6.261 11.162 -13.785 1.00 95.38 191 GLU A N 1
ATOM 1467 C CA . GLU A 1 191 ? 6.729 11.596 -12.460 1.00 95.38 191 GLU A CA 1
ATOM 1468 C C . GLU A 1 191 ? 5.608 12.030 -11.506 1.00 95.38 191 GLU A C 1
ATOM 1470 O O . GLU A 1 191 ? 5.702 11.787 -10.302 1.00 95.38 191 GLU A O 1
ATOM 1475 N N . TYR A 1 192 ? 4.521 12.620 -12.018 1.00 95.69 192 TYR A N 1
ATOM 1476 C CA . TYR A 1 192 ? 3.393 13.058 -11.186 1.00 95.69 192 TYR A CA 1
ATOM 1477 C C . TYR A 1 192 ? 2.713 11.888 -10.448 1.00 95.69 192 TYR A C 1
ATOM 1479 O O . TYR A 1 192 ? 2.116 12.086 -9.386 1.00 95.69 192 TYR A O 1
ATOM 1487 N N . ARG A 1 193 ? 2.849 10.647 -10.951 1.00 97.00 193 ARG A N 1
ATOM 1488 C CA . ARG A 1 193 ? 2.315 9.430 -10.310 1.00 97.00 193 ARG A CA 1
ATOM 1489 C C . ARG A 1 193 ? 2.887 9.197 -8.923 1.00 97.00 193 ARG A C 1
ATOM 1491 O O . ARG A 1 193 ? 2.202 8.627 -8.079 1.00 97.00 193 ARG A O 1
ATOM 1498 N N . ARG A 1 194 ? 4.100 9.693 -8.676 1.00 95.50 194 ARG A N 1
ATOM 1499 C CA . ARG A 1 194 ? 4.794 9.595 -7.391 1.00 95.50 194 ARG A CA 1
ATOM 1500 C C . ARG A 1 194 ? 4.033 10.272 -6.256 1.00 95.50 194 ARG A C 1
ATOM 1502 O O . ARG A 1 194 ? 4.121 9.803 -5.131 1.00 95.50 194 ARG A O 1
ATOM 1509 N N . MET A 1 195 ? 3.289 11.337 -6.551 1.00 93.69 195 MET A N 1
ATOM 1510 C CA . MET A 1 195 ? 2.430 12.011 -5.573 1.00 93.69 195 MET A CA 1
ATOM 1511 C C . MET A 1 195 ? 0.976 11.574 -5.704 1.00 93.69 195 MET A C 1
ATOM 1513 O O . MET A 1 195 ? 0.304 11.361 -4.699 1.00 93.69 195 MET A O 1
ATOM 1517 N N . LEU A 1 196 ? 0.496 11.395 -6.938 1.00 97.25 196 LEU A N 1
ATOM 1518 C CA . LEU A 1 196 ? -0.901 11.063 -7.187 1.00 97.25 196 LEU A CA 1
ATOM 1519 C C . LEU A 1 196 ? -1.298 9.699 -6.603 1.00 97.25 196 LEU A C 1
ATOM 1521 O O . LEU A 1 196 ? -2.340 9.611 -5.966 1.00 97.25 196 LEU A O 1
ATOM 1525 N N . MET A 1 197 ? -0.496 8.644 -6.792 1.00 98.12 197 MET A N 1
ATOM 1526 C CA . MET A 1 197 ? -0.868 7.297 -6.328 1.00 98.12 197 MET A CA 1
ATOM 1527 C C . MET A 1 197 ? -0.898 7.194 -4.793 1.00 98.12 197 MET A C 1
ATOM 1529 O O . MET A 1 197 ? -1.925 6.768 -4.258 1.00 98.12 197 MET A O 1
ATOM 1533 N N . PRO A 1 198 ? 0.138 7.648 -4.055 1.00 97.44 198 PRO A N 1
ATOM 1534 C CA . PRO A 1 198 ? 0.054 7.752 -2.598 1.00 97.44 198 PRO A CA 1
ATOM 1535 C C . PRO A 1 198 ? -1.086 8.670 -2.138 1.00 97.44 198 PRO A C 1
ATOM 1537 O O . PRO A 1 198 ? -1.820 8.314 -1.221 1.00 97.44 198 PRO A O 1
ATOM 1540 N N . GLY A 1 199 ? -1.292 9.810 -2.808 1.00 95.50 199 GLY A N 1
ATOM 1541 C CA . GLY A 1 199 ? -2.361 10.758 -2.486 1.00 95.50 199 GLY A CA 1
ATOM 1542 C C . GLY A 1 199 ? -3.762 10.156 -2.607 1.00 95.50 199 GLY A C 1
ATOM 1543 O O . GLY A 1 199 ? -4.568 10.302 -1.694 1.00 95.50 199 GLY A O 1
ATOM 1544 N N . LEU A 1 200 ? -4.046 9.406 -3.678 1.00 98.06 200 LEU A N 1
ATOM 1545 C CA . LEU A 1 200 ? -5.323 8.699 -3.844 1.00 98.06 200 LEU A CA 1
ATOM 1546 C C . LEU A 1 200 ? -5.555 7.663 -2.738 1.00 98.06 200 LEU A C 1
ATOM 1548 O O . LEU A 1 200 ? -6.682 7.526 -2.256 1.00 98.06 200 LEU A O 1
ATOM 1552 N N . SER A 1 201 ? -4.499 6.968 -2.305 1.00 98.12 201 SER A N 1
ATOM 1553 C CA . SER A 1 201 ? -4.574 6.038 -1.176 1.00 98.12 201 SER A CA 1
ATOM 1554 C C . SER A 1 201 ? -4.921 6.762 0.125 1.00 98.12 201 SER A C 1
ATOM 1556 O O . SER A 1 201 ? -5.808 6.316 0.846 1.00 98.12 201 SER A O 1
ATOM 1558 N N . VAL A 1 202 ? -4.261 7.888 0.410 1.00 97.38 202 VAL A N 1
ATOM 1559 C CA . VAL A 1 202 ? -4.546 8.720 1.588 1.00 97.38 202 VAL A CA 1
ATOM 1560 C C . VAL A 1 202 ? -5.992 9.222 1.563 1.00 97.38 202 VAL A C 1
ATOM 1562 O O . VAL A 1 202 ? -6.717 9.041 2.537 1.00 97.38 202 VAL A O 1
ATOM 1565 N N . CYS A 1 203 ? -6.449 9.784 0.440 1.00 98.06 203 CYS A N 1
ATOM 1566 C CA . CYS A 1 203 ? -7.821 10.275 0.293 1.00 98.06 203 CYS A CA 1
ATOM 1567 C C . CYS A 1 203 ? -8.861 9.163 0.494 1.00 98.06 203 CYS A C 1
ATOM 1569 O O . CYS A 1 203 ? -9.840 9.363 1.208 1.00 98.06 203 CYS A O 1
ATOM 1571 N N . THR A 1 204 ? -8.632 7.979 -0.089 1.00 98.38 204 THR A N 1
ATOM 1572 C CA . THR A 1 204 ? -9.506 6.805 0.090 1.00 98.38 204 THR A CA 1
ATOM 1573 C C . THR A 1 204 ? -9.650 6.449 1.568 1.00 98.38 204 THR A C 1
ATOM 1575 O O . THR A 1 204 ? -10.760 6.230 2.054 1.00 98.38 204 THR A O 1
ATOM 1578 N N . LEU A 1 205 ? -8.533 6.415 2.295 1.00 97.88 205 LEU A N 1
ATOM 1579 C CA . LEU A 1 205 ? -8.512 6.035 3.703 1.00 97.88 205 LEU A CA 1
ATOM 1580 C C . LEU A 1 205 ? -9.117 7.107 4.606 1.00 97.88 205 LEU A C 1
ATOM 1582 O O . LEU A 1 205 ? -9.853 6.757 5.521 1.00 97.88 205 LEU A O 1
ATOM 1586 N N . PHE A 1 206 ? -8.911 8.395 4.319 1.00 97.56 206 PHE A N 1
ATOM 1587 C CA . PHE A 1 206 ? -9.617 9.465 5.028 1.00 97.56 206 PHE A CA 1
ATOM 1588 C C . PHE A 1 206 ? -11.133 9.387 4.830 1.00 97.56 206 PHE A C 1
ATOM 1590 O O . PHE A 1 206 ? -11.873 9.568 5.794 1.00 97.56 206 PHE A O 1
ATOM 1597 N N . CYS A 1 207 ? -11.616 9.058 3.626 1.00 97.88 207 CYS A N 1
ATOM 1598 C CA . CYS A 1 207 ? -13.039 8.785 3.413 1.00 97.88 207 CYS A CA 1
ATOM 1599 C C . CYS A 1 207 ? -13.516 7.562 4.214 1.00 97.88 207 CYS A C 1
ATOM 1601 O O . CYS A 1 207 ? -14.607 7.597 4.778 1.00 97.88 207 CYS A O 1
ATOM 1603 N N . GLY A 1 208 ? -12.696 6.510 4.314 1.00 96.75 208 GLY A N 1
ATOM 1604 C CA . GLY A 1 208 ? -12.972 5.343 5.159 1.00 96.75 208 GLY A CA 1
ATOM 1605 C C . GLY A 1 208 ? -13.072 5.694 6.648 1.00 96.75 208 GLY A C 1
ATOM 1606 O O . GLY A 1 208 ? -14.041 5.316 7.301 1.00 96.75 208 GLY A O 1
ATOM 1607 N N . VAL A 1 209 ? -12.133 6.490 7.168 1.00 95.75 209 VAL A N 1
ATOM 1608 C CA . VAL A 1 209 ? -12.170 7.015 8.545 1.00 95.75 209 VAL A CA 1
ATOM 1609 C C . VAL A 1 209 ? -13.412 7.872 8.765 1.00 95.75 209 VAL A C 1
ATOM 1611 O O . VAL A 1 209 ? -14.141 7.662 9.729 1.00 95.75 209 VAL A O 1
ATOM 1614 N N . ALA A 1 210 ? -13.704 8.805 7.857 1.00 96.00 210 ALA A N 1
ATOM 1615 C CA . ALA A 1 210 ? -14.899 9.640 7.944 1.00 96.00 210 ALA A CA 1
ATOM 1616 C C . ALA A 1 210 ? -16.179 8.792 7.953 1.00 96.00 210 ALA A C 1
ATOM 1618 O O . ALA A 1 210 ? -17.095 9.065 8.726 1.00 96.00 210 ALA A O 1
ATOM 1619 N N . SER A 1 211 ? -16.224 7.719 7.159 1.00 95.44 211 SER A N 1
ATOM 1620 C CA . SER A 1 211 ? -17.319 6.749 7.186 1.00 95.44 211 SER A CA 1
ATOM 1621 C C . SER A 1 211 ? -17.445 6.083 8.562 1.00 95.44 211 SER A C 1
ATOM 1623 O O . SER A 1 211 ? -18.538 6.043 9.120 1.00 95.44 211 SER A O 1
ATOM 1625 N N . MET A 1 212 ? -16.344 5.630 9.171 1.00 92.44 212 MET A N 1
ATOM 1626 C CA . MET A 1 212 ? -16.360 5.038 10.521 1.00 92.44 212 MET A CA 1
ATOM 1627 C C . MET A 1 212 ? -16.873 6.009 1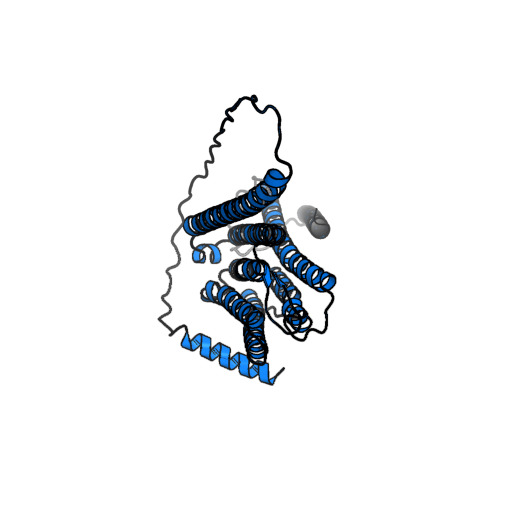1.596 1.00 92.44 212 MET A C 1
ATOM 1629 O O . MET A 1 212 ? -17.606 5.597 12.490 1.00 92.44 212 MET A O 1
ATOM 1633 N N . LEU A 1 213 ? -16.522 7.293 11.494 1.00 92.31 213 LEU A N 1
ATOM 1634 C CA . LEU A 1 213 ? -16.856 8.310 12.498 1.00 92.31 213 LEU A CA 1
ATOM 1635 C C . LEU A 1 213 ? -18.254 8.930 12.332 1.00 92.31 213 LEU A C 1
ATOM 1637 O O . LEU A 1 213 ? -18.767 9.547 13.261 1.00 92.31 213 LEU A O 1
ATOM 1641 N N . THR A 1 214 ? -18.880 8.793 11.164 1.00 92.94 214 THR A N 1
ATOM 1642 C CA . THR A 1 214 ? -20.211 9.361 10.872 1.00 92.94 214 THR A CA 1
ATOM 1643 C C . THR A 1 214 ? -21.313 8.311 11.002 1.00 92.94 214 THR A C 1
ATOM 1645 O O . THR A 1 214 ? -21.027 7.127 11.089 1.00 92.94 214 THR A O 1
ATOM 1648 N N . THR A 1 215 ? -22.588 8.701 11.037 1.00 91.25 215 THR A N 1
ATOM 1649 C CA . THR A 1 215 ? -23.737 7.774 11.120 1.00 91.25 215 THR A CA 1
ATOM 1650 C C . THR A 1 215 ? -24.772 8.062 10.029 1.00 91.25 215 THR A C 1
ATOM 1652 O O . THR A 1 215 ? -24.705 9.079 9.333 1.00 91.25 215 THR A O 1
ATOM 1655 N N . GLY A 1 216 ? -25.726 7.143 9.840 1.00 91.50 216 GLY A N 1
ATOM 1656 C CA . GLY A 1 216 ? -26.828 7.303 8.888 1.00 91.50 216 GLY A CA 1
ATOM 1657 C C . GLY A 1 216 ? -26.357 7.476 7.439 1.00 91.50 216 GLY A C 1
ATOM 1658 O O . GLY A 1 216 ? -25.449 6.789 6.974 1.00 91.50 216 GLY A O 1
ATOM 1659 N N . ALA A 1 217 ? -26.967 8.416 6.714 1.00 94.62 217 ALA A N 1
ATOM 1660 C CA . ALA A 1 217 ? -26.654 8.657 5.304 1.00 94.62 217 ALA A CA 1
ATOM 1661 C C . ALA A 1 217 ? -25.218 9.163 5.068 1.00 94.62 217 ALA A C 1
ATOM 1663 O O . ALA A 1 217 ? -24.646 8.895 4.012 1.00 94.62 217 ALA A O 1
ATOM 1664 N N . ALA A 1 218 ? -24.623 9.870 6.038 1.00 95.50 218 ALA A N 1
ATOM 1665 C CA . ALA A 1 218 ? -23.267 10.402 5.915 1.00 95.50 218 ALA A CA 1
ATOM 1666 C C . ALA A 1 218 ? -22.213 9.283 5.864 1.00 95.50 218 ALA A C 1
ATOM 1668 O O . ALA A 1 218 ? -21.320 9.340 5.022 1.00 95.50 218 ALA A O 1
ATOM 1669 N N . ASN A 1 219 ? -22.375 8.232 6.679 1.00 94.19 219 ASN A N 1
ATOM 1670 C CA . ASN A 1 219 ? -21.525 7.036 6.645 1.00 94.19 219 ASN A CA 1
ATOM 1671 C C . ASN A 1 219 ? -21.525 6.408 5.243 1.00 94.19 219 ASN A C 1
ATOM 1673 O O . ASN A 1 219 ? -20.477 6.288 4.609 1.00 94.19 219 ASN A O 1
ATOM 1677 N N . VAL A 1 220 ? -22.715 6.122 4.707 1.00 95.31 220 VAL A N 1
ATOM 1678 C CA . VAL A 1 220 ? -22.868 5.512 3.379 1.00 95.31 220 VAL A CA 1
ATOM 1679 C C . VAL A 1 220 ? -22.295 6.411 2.280 1.00 95.31 220 VAL A C 1
ATOM 1681 O O . VAL A 1 220 ? -21.609 5.926 1.380 1.00 95.31 220 VAL A O 1
ATOM 1684 N N . ALA A 1 221 ? -22.522 7.726 2.355 1.00 97.19 221 ALA A N 1
ATOM 1685 C CA . ALA A 1 221 ? -21.974 8.678 1.395 1.00 97.19 221 ALA A CA 1
ATOM 1686 C C . ALA A 1 221 ? -20.435 8.693 1.418 1.00 97.19 221 ALA A C 1
ATOM 1688 O O . ALA A 1 221 ? -19.808 8.575 0.363 1.00 97.19 221 ALA A O 1
ATOM 1689 N N . CYS A 1 222 ? -19.819 8.779 2.602 1.00 97.44 222 CYS A N 1
ATOM 1690 C CA . CYS A 1 222 ? -18.366 8.722 2.763 1.00 97.44 222 CYS A CA 1
ATOM 1691 C C . CYS A 1 222 ? -17.785 7.398 2.247 1.00 97.44 222 CYS A C 1
ATOM 1693 O O . CYS A 1 222 ? -16.777 7.418 1.537 1.00 97.44 222 CYS A O 1
ATOM 1695 N N . PHE A 1 223 ? -18.441 6.269 2.530 1.00 97.31 223 PHE A N 1
ATOM 1696 C CA . PHE A 1 223 ? -18.047 4.961 2.010 1.00 97.31 223 PHE A CA 1
ATOM 1697 C C . PHE A 1 223 ? -18.085 4.913 0.477 1.00 97.31 223 PHE A C 1
ATOM 1699 O O . PHE A 1 223 ? -17.098 4.521 -0.147 1.00 97.31 223 PHE A O 1
ATOM 1706 N N . ILE A 1 224 ? -19.182 5.356 -0.150 1.00 97.75 224 ILE A N 1
ATOM 1707 C CA . ILE A 1 224 ? -19.322 5.365 -1.615 1.00 97.75 224 ILE A CA 1
ATOM 1708 C C . ILE A 1 224 ? -18.259 6.266 -2.254 1.00 97.75 224 ILE A C 1
ATOM 1710 O O . ILE A 1 224 ? -17.627 5.866 -3.233 1.00 97.75 224 ILE A O 1
ATOM 1714 N N . ILE A 1 225 ? -18.012 7.454 -1.691 1.00 98.25 225 ILE A N 1
ATOM 1715 C CA . ILE A 1 225 ? -16.957 8.361 -2.166 1.00 98.25 225 ILE A CA 1
ATOM 1716 C C . ILE A 1 225 ? -15.584 7.688 -2.065 1.00 98.25 225 ILE A C 1
ATOM 1718 O O . ILE A 1 225 ? -14.851 7.655 -3.054 1.00 98.25 225 ILE A O 1
ATOM 1722 N N . GLY A 1 226 ? -15.259 7.083 -0.920 1.00 98.00 226 GLY A N 1
ATOM 1723 C CA . GLY A 1 226 ? -14.014 6.336 -0.737 1.00 98.00 226 GLY A CA 1
ATOM 1724 C C . GLY A 1 226 ? -13.864 5.191 -1.743 1.00 98.00 226 GLY A C 1
ATOM 1725 O O . GLY A 1 226 ? -12.820 5.063 -2.379 1.00 98.00 226 GLY A O 1
ATOM 1726 N N . ALA A 1 227 ? -14.922 4.409 -1.971 1.00 97.94 227 ALA A N 1
ATOM 1727 C CA . ALA A 1 227 ? -14.931 3.310 -2.935 1.00 97.94 227 ALA A CA 1
ATOM 1728 C C . ALA A 1 227 ? -14.747 3.786 -4.390 1.00 97.94 227 ALA A C 1
ATOM 1730 O O . ALA A 1 227 ? -14.069 3.124 -5.184 1.00 97.94 227 ALA A O 1
ATOM 1731 N N . MET A 1 228 ? -15.297 4.951 -4.752 1.00 98.31 228 MET A N 1
ATOM 1732 C CA . MET A 1 228 ? -15.058 5.571 -6.059 1.00 98.31 228 MET A CA 1
ATOM 1733 C C . MET A 1 228 ? -13.594 5.992 -6.222 1.00 98.31 228 MET A C 1
ATOM 1735 O O . MET A 1 228 ? -12.987 5.686 -7.249 1.00 98.31 228 MET A O 1
ATOM 1739 N N . ILE A 1 229 ? -12.997 6.628 -5.208 1.00 98.44 229 ILE A N 1
ATOM 1740 C CA . ILE A 1 229 ? -11.575 7.013 -5.232 1.00 98.44 229 ILE A CA 1
ATOM 1741 C C . ILE A 1 229 ? -10.685 5.763 -5.320 1.00 98.44 229 ILE A C 1
ATOM 1743 O O . ILE A 1 229 ? -9.765 5.724 -6.140 1.00 98.44 229 ILE A O 1
ATOM 1747 N N . ALA A 1 230 ? -11.000 4.705 -4.566 1.00 98.25 230 ALA A N 1
ATOM 1748 C CA . ALA A 1 230 ? -10.303 3.422 -4.645 1.00 98.25 230 ALA A CA 1
ATOM 1749 C C . ALA A 1 230 ? -10.387 2.807 -6.051 1.00 98.25 230 ALA A C 1
ATOM 1751 O O . ALA A 1 230 ? -9.392 2.318 -6.585 1.00 98.25 230 ALA A O 1
ATOM 1752 N N . SER A 1 231 ? -11.554 2.890 -6.695 1.00 98.25 231 SER A N 1
ATOM 1753 C CA . SER A 1 231 ? -11.747 2.414 -8.069 1.00 98.25 231 SER A CA 1
ATOM 1754 C C . SER A 1 231 ? -10.879 3.189 -9.068 1.00 98.25 231 SER A C 1
ATOM 1756 O O . SER A 1 231 ? -10.251 2.584 -9.938 1.00 98.25 231 SER A O 1
ATOM 1758 N N . VAL A 1 232 ? -10.771 4.515 -8.912 1.00 98.50 232 VAL A N 1
ATOM 1759 C CA . VAL A 1 232 ? -9.860 5.359 -9.707 1.00 98.50 232 VAL A CA 1
ATOM 1760 C C . VAL A 1 232 ? -8.395 4.977 -9.461 1.00 98.50 232 VAL A C 1
ATOM 1762 O O . VAL A 1 232 ? -7.609 4.880 -10.405 1.00 98.50 232 VAL A O 1
ATOM 1765 N N . MET A 1 233 ? -8.016 4.695 -8.215 1.00 98.44 233 MET A N 1
ATOM 1766 C CA . MET A 1 233 ? -6.673 4.221 -7.868 1.00 98.44 233 MET A CA 1
ATOM 1767 C C . MET A 1 233 ? -6.357 2.852 -8.496 1.00 98.44 233 MET A C 1
ATOM 1769 O O . MET A 1 233 ? -5.259 2.654 -9.019 1.00 98.44 233 MET A O 1
ATOM 1773 N N . PHE A 1 234 ? -7.299 1.903 -8.507 1.00 98.25 234 PHE A N 1
ATOM 1774 C CA . PHE A 1 234 ? -7.121 0.611 -9.183 1.00 98.25 234 PHE A CA 1
ATOM 1775 C C . PHE A 1 234 ? -7.036 0.760 -10.703 1.00 98.25 234 PHE A C 1
ATOM 1777 O O . PHE A 1 234 ? -6.197 0.119 -11.340 1.00 98.25 234 PHE A O 1
ATOM 1784 N N . TYR A 1 235 ? -7.832 1.659 -11.286 1.00 98.25 235 TYR A N 1
ATOM 1785 C CA . TYR A 1 235 ? -7.706 2.018 -12.694 1.00 98.25 235 TYR A CA 1
ATOM 1786 C C . TYR A 1 235 ? -6.301 2.541 -13.013 1.00 98.25 235 TYR A C 1
ATOM 1788 O O . TYR A 1 235 ? -5.681 2.096 -13.979 1.00 98.25 235 TYR A O 1
ATOM 1796 N N . PHE A 1 236 ? -5.746 3.425 -12.181 1.00 98.56 236 PHE A N 1
ATOM 1797 C CA . PHE A 1 236 ? -4.395 3.926 -12.408 1.00 98.56 236 PHE A CA 1
ATOM 1798 C C . PHE A 1 236 ? -3.301 2.883 -12.187 1.00 98.56 236 PHE A C 1
ATOM 1800 O O . PHE A 1 236 ? -2.343 2.879 -12.954 1.00 98.56 236 PHE A O 1
ATOM 1807 N N . ASN A 1 237 ? -3.473 1.939 -11.259 1.00 98.44 237 ASN A N 1
ATOM 1808 C CA . ASN A 1 237 ? -2.590 0.771 -11.173 1.00 98.44 237 ASN A CA 1
ATOM 1809 C C . ASN A 1 237 ? -2.586 -0.019 -12.493 1.00 98.44 237 ASN A C 1
ATOM 1811 O O . ASN A 1 237 ? -1.525 -0.370 -13.006 1.00 98.44 237 ASN A O 1
ATOM 1815 N N . ARG A 1 238 ? -3.756 -0.219 -13.116 1.00 98.00 238 ARG A N 1
ATOM 1816 C CA . ARG A 1 238 ? -3.854 -0.823 -14.454 1.00 98.00 238 ARG A CA 1
ATOM 1817 C C . ARG A 1 238 ? -3.174 0.026 -15.530 1.00 98.00 238 ARG A C 1
ATOM 1819 O O . ARG A 1 238 ? -2.520 -0.533 -16.404 1.00 98.00 238 ARG A O 1
ATOM 1826 N N . VAL A 1 239 ? -3.320 1.350 -15.499 1.00 98.38 239 VAL A N 1
ATOM 1827 C CA . VAL A 1 239 ? -2.640 2.254 -16.445 1.00 98.38 239 VAL A CA 1
ATOM 1828 C C . VAL A 1 239 ? -1.121 2.146 -16.309 1.00 98.38 239 VAL A C 1
ATOM 1830 O O . VAL A 1 239 ? -0.447 2.014 -17.324 1.00 98.38 239 VAL A O 1
ATOM 1833 N N . GLN A 1 240 ? -0.588 2.089 -15.087 1.00 98.25 240 GLN A N 1
ATOM 1834 C CA . GLN A 1 240 ? 0.848 1.922 -14.860 1.00 98.25 240 GLN A CA 1
ATOM 1835 C C . GLN A 1 240 ? 1.391 0.613 -15.447 1.00 98.25 240 GLN A C 1
ATOM 1837 O O . GLN A 1 240 ? 2.505 0.607 -15.955 1.00 98.25 240 GLN A O 1
ATOM 1842 N N . ILE A 1 241 ? 0.622 -0.483 -15.424 1.00 98.44 241 ILE A N 1
ATOM 1843 C CA . ILE A 1 241 ? 1.025 -1.749 -16.069 1.00 98.44 241 ILE A CA 1
ATOM 1844 C C . ILE A 1 241 ? 1.215 -1.545 -17.578 1.00 98.44 241 ILE A C 1
ATOM 1846 O O . ILE A 1 241 ? 2.226 -1.960 -18.145 1.00 98.44 241 ILE A O 1
ATOM 1850 N N . VAL A 1 242 ? 0.266 -0.864 -18.223 1.00 98.38 242 VAL A N 1
ATOM 1851 C CA . VAL A 1 242 ? 0.323 -0.574 -19.665 1.00 98.38 242 VAL A CA 1
ATOM 1852 C C . VAL A 1 242 ? 1.469 0.388 -19.991 1.00 98.38 242 VAL A C 1
ATOM 1854 O O . VAL A 1 242 ? 2.219 0.151 -20.932 1.00 98.38 242 VAL A O 1
ATOM 1857 N N . GLU A 1 243 ? 1.652 1.447 -19.199 1.00 97.75 243 GLU A N 1
ATOM 1858 C CA . GLU A 1 243 ? 2.748 2.414 -19.366 1.00 97.75 243 GLU A CA 1
ATOM 1859 C C . GLU A 1 243 ? 4.121 1.746 -19.176 1.00 97.75 243 GLU A C 1
ATOM 1861 O O . GLU A 1 243 ? 5.031 1.928 -19.987 1.00 97.75 243 GLU A O 1
ATOM 1866 N N . HIS A 1 244 ? 4.274 0.917 -18.139 1.00 97.62 244 HIS A N 1
ATOM 1867 C CA . HIS A 1 244 ? 5.521 0.213 -17.850 1.00 97.62 244 HIS A CA 1
ATOM 1868 C C . HIS A 1 244 ? 5.907 -0.774 -18.956 1.00 97.62 244 HIS A C 1
ATOM 1870 O O . HIS A 1 244 ? 7.089 -0.911 -19.270 1.00 97.62 244 HIS A O 1
ATOM 1876 N N . SER A 1 245 ? 4.927 -1.436 -19.567 1.00 97.69 245 SER A N 1
ATOM 1877 C CA . SER A 1 245 ? 5.129 -2.404 -20.650 1.00 97.69 245 SER A CA 1
ATOM 1878 C C . SER A 1 245 ? 5.111 -1.785 -22.051 1.00 97.69 245 SER A C 1
ATOM 1880 O O . SER A 1 245 ? 5.209 -2.515 -23.027 1.00 97.69 245 SER A O 1
ATOM 1882 N N . ALA A 1 246 ? 4.982 -0.458 -22.180 1.00 97.31 246 ALA A N 1
ATOM 1883 C CA . ALA A 1 246 ? 4.807 0.217 -23.471 1.00 97.31 246 ALA A CA 1
ATOM 1884 C C . ALA A 1 246 ? 3.637 -0.346 -24.313 1.00 97.31 246 ALA A C 1
ATOM 1886 O O . ALA A 1 246 ? 3.686 -0.349 -25.540 1.00 97.31 246 ALA A O 1
ATOM 1887 N N . GLY A 1 247 ? 2.571 -0.804 -23.648 1.00 96.88 247 GLY A N 1
ATOM 1888 C CA . GLY A 1 247 ? 1.378 -1.358 -24.290 1.00 96.88 247 GLY A CA 1
ATOM 1889 C C . GLY A 1 247 ? 1.401 -2.867 -24.538 1.00 96.88 247 GLY A C 1
ATOM 1890 O O . GLY A 1 247 ? 0.387 -3.399 -24.983 1.00 96.88 247 GLY A O 1
ATOM 1891 N N . GLU A 1 248 ? 2.502 -3.560 -24.237 1.00 97.44 248 GLU A N 1
ATOM 1892 C CA . GLU A 1 248 ? 2.617 -5.011 -24.447 1.00 97.44 248 GLU A CA 1
ATOM 1893 C C . GLU A 1 248 ? 1.806 -5.827 -23.432 1.00 97.44 248 GLU A C 1
ATOM 1895 O O . GLU A 1 248 ? 1.369 -6.940 -23.724 1.00 97.44 248 GLU A O 1
ATOM 1900 N N . GLU A 1 249 ? 1.574 -5.276 -22.240 1.00 97.38 249 GLU A N 1
ATOM 1901 C CA . GLU A 1 249 ? 0.854 -5.952 -21.169 1.00 97.38 249 GLU A CA 1
ATOM 1902 C C . GLU A 1 249 ? -0.400 -5.193 -20.760 1.00 97.38 249 GLU A C 1
ATOM 1904 O O . GLU A 1 249 ? -0.533 -3.979 -20.917 1.00 97.38 249 GLU A O 1
ATOM 1909 N N . CYS A 1 250 ? -1.333 -5.924 -20.163 1.00 95.69 250 CYS A N 1
ATOM 1910 C CA . CYS A 1 250 ? -2.521 -5.355 -19.560 1.00 95.69 250 CYS A CA 1
ATOM 1911 C C . CYS A 1 250 ? -2.848 -6.063 -18.241 1.00 95.69 250 CYS A C 1
ATOM 1913 O O . CYS A 1 250 ? -2.098 -6.892 -17.728 1.00 95.69 250 CYS A O 1
ATOM 1915 N N . PHE A 1 251 ? -4.007 -5.743 -17.672 1.00 94.75 251 PHE A N 1
ATOM 1916 C CA . PHE A 1 251 ? -4.448 -6.359 -16.425 1.00 94.75 251 PHE A CA 1
ATOM 1917 C C . PHE A 1 251 ? -4.570 -7.894 -16.540 1.00 94.75 251 PHE A C 1
ATOM 1919 O O . PHE A 1 251 ? -4.154 -8.620 -15.641 1.00 94.75 251 PHE A O 1
ATOM 1926 N N . LEU A 1 252 ? -5.065 -8.407 -17.673 1.00 95.44 252 LEU A N 1
ATOM 1927 C CA . LEU A 1 252 ? -5.335 -9.839 -17.874 1.00 95.44 252 LEU A CA 1
ATOM 1928 C C . LEU A 1 252 ? -4.195 -10.608 -18.561 1.00 95.44 252 LEU A C 1
ATOM 1930 O O . LEU A 1 252 ? -4.068 -11.807 -18.341 1.00 95.44 252 LEU A O 1
ATOM 1934 N N . PHE A 1 253 ? -3.347 -9.930 -19.336 1.00 96.81 253 PHE A N 1
ATOM 1935 C CA . PHE A 1 253 ? -2.289 -10.545 -20.148 1.00 96.81 253 PHE A CA 1
ATOM 1936 C C . PHE A 1 253 ? -0.925 -9.912 -19.849 1.00 96.81 253 PHE A C 1
ATOM 1938 O O . PHE A 1 253 ? -0.851 -8.702 -19.643 1.00 96.81 253 PHE A O 1
ATOM 1945 N N . GLY A 1 254 ? 0.139 -10.716 -19.841 1.00 96.19 254 GLY A N 1
ATOM 1946 C CA . GLY A 1 254 ? 1.515 -10.288 -19.546 1.00 96.19 254 GLY A CA 1
ATOM 1947 C C . GLY A 1 254 ? 2.152 -11.105 -18.423 1.00 96.19 254 GLY A C 1
ATOM 1948 O O . GLY A 1 254 ? 1.441 -11.758 -17.659 1.00 96.19 254 GLY A O 1
ATOM 1949 N N . ASP A 1 255 ? 3.474 -11.056 -18.292 1.00 96.88 255 ASP A N 1
ATOM 1950 C CA . ASP A 1 255 ? 4.219 -11.849 -17.298 1.00 96.88 255 ASP A CA 1
ATOM 1951 C C . ASP A 1 255 ? 5.298 -11.057 -16.539 1.00 96.88 255 ASP A C 1
ATOM 1953 O O . ASP A 1 255 ? 6.052 -11.619 -15.740 1.00 96.88 255 ASP A O 1
ATOM 1957 N N . SER A 1 256 ? 5.361 -9.736 -16.724 1.00 97.38 256 SER A N 1
ATOM 1958 C CA . SER A 1 256 ? 6.337 -8.903 -16.032 1.00 97.38 256 SER A CA 1
ATOM 1959 C C . SER A 1 256 ? 6.171 -8.943 -14.512 1.00 97.38 256 SER A C 1
ATOM 1961 O O . SER A 1 256 ? 5.067 -9.011 -13.958 1.00 97.38 256 SER A O 1
ATOM 1963 N N . GLU A 1 257 ? 7.304 -8.825 -13.818 1.00 98.00 257 GLU A N 1
ATOM 1964 C CA . GLU A 1 257 ? 7.337 -8.715 -12.357 1.00 98.00 257 GLU A CA 1
ATOM 1965 C C . GLU A 1 257 ? 6.569 -7.480 -11.864 1.00 98.00 257 GLU A C 1
ATOM 1967 O O . GLU A 1 257 ? 5.956 -7.495 -10.799 1.00 98.00 257 GLU A O 1
ATOM 1972 N N . PHE A 1 258 ? 6.553 -6.407 -12.662 1.00 98.19 258 PHE A N 1
ATOM 1973 C CA . PHE A 1 258 ? 5.788 -5.204 -12.355 1.00 98.19 258 PHE A CA 1
ATOM 1974 C C . PHE A 1 258 ? 4.282 -5.478 -12.363 1.00 98.19 258 PHE A C 1
ATOM 1976 O O . PHE A 1 258 ? 3.593 -5.159 -11.395 1.00 98.19 258 PHE A O 1
ATOM 1983 N N . ARG A 1 259 ? 3.775 -6.125 -13.423 1.00 98.25 259 ARG A N 1
ATOM 1984 C CA . ARG A 1 259 ? 2.364 -6.512 -13.535 1.00 98.25 259 ARG A CA 1
ATOM 1985 C C . ARG A 1 259 ? 1.941 -7.367 -12.348 1.00 98.25 259 ARG A C 1
ATOM 1987 O O . ARG A 1 259 ? 0.941 -7.064 -11.704 1.00 98.25 259 ARG A O 1
ATOM 1994 N N . LYS A 1 260 ? 2.702 -8.415 -12.044 1.00 98.56 260 LYS A N 1
ATOM 1995 C CA . LYS A 1 260 ? 2.435 -9.321 -10.920 1.00 98.56 260 LYS A CA 1
ATOM 1996 C C . LYS A 1 260 ? 2.405 -8.574 -9.579 1.00 98.56 260 LYS A C 1
ATOM 1998 O O . LYS A 1 260 ? 1.450 -8.762 -8.829 1.00 98.56 260 LYS A O 1
ATOM 2003 N N . ALA A 1 261 ? 3.353 -7.667 -9.310 1.00 98.44 261 ALA A N 1
ATOM 2004 C CA . ALA A 1 261 ? 3.337 -6.828 -8.103 1.00 98.44 261 ALA A CA 1
ATOM 2005 C C . ALA A 1 261 ? 2.063 -5.970 -8.008 1.00 98.44 261 ALA A C 1
ATOM 2007 O O . ALA A 1 261 ? 1.412 -5.930 -6.962 1.00 98.44 261 ALA A O 1
ATOM 2008 N N . SER A 1 262 ? 1.680 -5.308 -9.105 1.00 98.44 262 SER A N 1
ATOM 2009 C CA . SER A 1 262 ? 0.457 -4.501 -9.166 1.00 98.44 262 SER A CA 1
ATOM 2010 C C . SER A 1 262 ? -0.805 -5.342 -8.961 1.00 98.44 262 SER A C 1
ATOM 2012 O O . SER A 1 262 ? -1.718 -4.910 -8.260 1.00 98.44 262 SER A O 1
ATOM 2014 N N . LEU A 1 263 ? -0.863 -6.549 -9.530 1.00 98.44 263 LEU A N 1
ATOM 2015 C CA . LEU A 1 263 ? -1.993 -7.462 -9.356 1.00 98.44 263 LEU A CA 1
ATOM 2016 C C . LEU A 1 263 ? -2.096 -7.980 -7.924 1.00 98.44 263 LEU A C 1
ATOM 2018 O O . LEU A 1 263 ? -3.195 -7.969 -7.376 1.00 98.44 263 LEU A O 1
ATOM 2022 N N . ILE A 1 264 ? -0.981 -8.374 -7.300 1.00 98.44 264 ILE A N 1
ATOM 2023 C CA . ILE A 1 264 ? -0.953 -8.769 -5.884 1.00 98.44 264 ILE A CA 1
ATOM 2024 C C . ILE A 1 264 ? -1.543 -7.649 -5.027 1.00 98.44 264 ILE A C 1
ATOM 2026 O O . ILE A 1 264 ? -2.420 -7.911 -4.205 1.00 98.44 264 ILE A O 1
ATOM 2030 N N . LEU A 1 265 ? -1.132 -6.398 -5.254 1.00 98.31 265 LEU A N 1
ATOM 2031 C CA . LEU A 1 265 ? -1.675 -5.260 -4.518 1.00 98.31 265 LEU A CA 1
ATOM 2032 C C . LEU A 1 265 ? -3.187 -5.107 -4.747 1.00 98.31 265 LEU A C 1
ATOM 2034 O O . LEU A 1 265 ? -3.947 -5.071 -3.786 1.00 98.31 265 LEU A O 1
ATOM 2038 N N . VAL A 1 266 ? -3.648 -5.056 -6.001 1.00 98.25 266 VAL A N 1
ATOM 2039 C CA . VAL A 1 266 ? -5.075 -4.844 -6.304 1.00 98.25 266 VAL A CA 1
ATOM 2040 C C . VAL A 1 266 ? -5.941 -5.977 -5.744 1.00 98.25 266 VAL A C 1
ATOM 2042 O O . VAL A 1 266 ? -6.932 -5.709 -5.068 1.00 98.25 266 VAL A O 1
ATOM 2045 N N . PHE A 1 267 ? -5.566 -7.239 -5.973 1.00 98.38 267 PHE A N 1
ATOM 2046 C CA . PHE A 1 267 ? -6.354 -8.389 -5.523 1.00 98.38 267 PHE A CA 1
ATOM 2047 C C . PHE A 1 267 ? -6.393 -8.529 -4.006 1.00 98.38 267 PHE A C 1
ATOM 2049 O O . PHE A 1 267 ? -7.424 -8.925 -3.470 1.00 98.38 267 PHE A O 1
ATOM 2056 N N . THR A 1 268 ? -5.312 -8.185 -3.308 1.00 98.25 268 THR A N 1
ATOM 2057 C CA . THR A 1 268 ? -5.315 -8.211 -1.840 1.00 98.25 268 THR A CA 1
ATOM 2058 C C . THR A 1 268 ? -6.054 -7.021 -1.230 1.00 98.25 268 THR A C 1
ATOM 2060 O O . THR A 1 268 ? -6.512 -7.125 -0.098 1.00 98.25 268 THR A O 1
ATOM 2063 N N . TRP A 1 269 ? -6.233 -5.916 -1.964 1.00 98.56 269 TRP A N 1
ATOM 2064 C CA . TRP A 1 269 ? -6.920 -4.719 -1.465 1.00 98.56 269 TRP A CA 1
ATOM 2065 C C . TRP A 1 269 ? -8.430 -4.718 -1.714 1.00 98.56 269 TRP A C 1
ATOM 2067 O O . TRP A 1 269 ? -9.167 -4.153 -0.914 1.00 98.56 269 TRP A O 1
ATOM 2077 N N . VAL A 1 270 ? -8.919 -5.360 -2.780 1.00 97.88 270 VAL A N 1
ATOM 2078 C CA . VAL A 1 270 ? -10.366 -5.467 -3.072 1.00 97.88 270 VAL A CA 1
ATOM 2079 C C . VAL A 1 270 ? -11.191 -6.062 -1.912 1.00 97.88 270 VAL A C 1
ATOM 2081 O O . VAL A 1 270 ? -12.286 -5.555 -1.661 1.00 97.88 270 VAL A O 1
ATOM 2084 N N . PRO A 1 271 ? -10.715 -7.077 -1.165 1.00 98.19 271 PRO A N 1
ATOM 2085 C CA . PRO A 1 271 ? -11.444 -7.606 -0.016 1.00 98.19 271 PRO A CA 1
ATOM 2086 C C . PRO A 1 271 ? -11.697 -6.604 1.116 1.00 98.19 271 PRO A C 1
ATOM 2088 O O . PRO A 1 271 ? -12.683 -6.765 1.825 1.00 98.19 271 PRO A O 1
ATOM 2091 N N . PHE A 1 272 ? -10.872 -5.566 1.293 1.00 97.88 272 PHE A N 1
ATOM 2092 C CA . PHE A 1 272 ? -11.022 -4.609 2.399 1.00 97.88 272 PHE A CA 1
ATOM 2093 C C . PHE A 1 272 ? -12.355 -3.838 2.370 1.00 97.88 272 PHE A C 1
ATOM 2095 O O . PHE A 1 272 ? -13.080 -3.902 3.361 1.00 97.88 272 PHE A O 1
ATOM 2102 N N . PRO A 1 273 ? -12.741 -3.136 1.282 1.0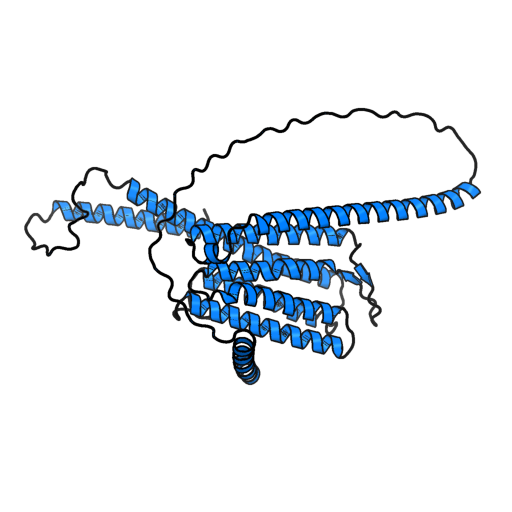0 97.06 273 PRO A N 1
ATOM 2103 C CA . PRO A 1 273 ? -14.034 -2.452 1.223 1.00 97.06 273 PRO A CA 1
ATOM 2104 C C . PRO A 1 273 ? -15.226 -3.420 1.266 1.00 97.06 273 PRO A C 1
ATOM 2106 O O . PRO A 1 273 ? -16.277 -3.062 1.793 1.00 97.06 273 PRO A O 1
ATOM 2109 N N . LEU A 1 274 ? -15.072 -4.646 0.751 1.00 97.25 274 LEU A N 1
ATOM 2110 C CA . LEU A 1 274 ? -16.100 -5.686 0.862 1.00 97.25 274 LEU A CA 1
ATOM 2111 C C . LEU A 1 274 ? -16.290 -6.113 2.320 1.00 97.25 274 LEU A C 1
ATOM 2113 O O . LEU A 1 274 ? -17.417 -6.118 2.808 1.00 97.25 274 LEU A O 1
ATOM 2117 N N . PHE A 1 275 ? -15.201 -6.404 3.030 1.00 97.12 275 PHE A N 1
ATOM 2118 C CA . PHE A 1 275 ? -15.238 -6.766 4.442 1.00 97.12 275 PHE A CA 1
ATOM 2119 C C . PHE A 1 275 ? -15.781 -5.622 5.305 1.00 97.12 275 PHE A C 1
ATOM 2121 O O . PHE A 1 275 ? -16.664 -5.863 6.119 1.00 97.12 275 PHE A O 1
ATOM 2128 N N . TYR A 1 276 ? -15.363 -4.377 5.039 1.00 96.06 276 TYR A N 1
ATOM 2129 C CA . TYR A 1 276 ? -15.920 -3.174 5.670 1.00 96.06 276 TYR A CA 1
ATOM 2130 C C . TYR A 1 276 ? -17.442 -3.077 5.503 1.00 96.06 276 TYR A C 1
ATOM 2132 O O . TYR A 1 276 ? -18.166 -2.800 6.452 1.00 96.06 276 TYR A O 1
ATOM 2140 N N . SER A 1 277 ? -17.954 -3.306 4.288 1.00 96.06 277 SER A N 1
ATOM 2141 C CA . SER A 1 277 ? -19.400 -3.244 4.053 1.00 96.06 277 SER A CA 1
ATOM 2142 C C . SER A 1 277 ? -20.170 -4.318 4.825 1.00 96.06 277 SER A C 1
ATOM 2144 O O . SER A 1 277 ? -21.309 -4.086 5.216 1.00 96.06 277 SER A O 1
ATOM 2146 N N . LEU A 1 278 ? -19.557 -5.481 5.062 1.00 95.56 278 LEU A N 1
ATOM 2147 C CA . LEU A 1 278 ? -20.185 -6.598 5.767 1.00 95.56 278 LEU A CA 1
ATOM 2148 C C . LEU A 1 278 ? -20.080 -6.461 7.289 1.00 95.56 278 LEU A C 1
ATOM 2150 O O . LEU A 1 278 ? -20.882 -7.062 8.004 1.00 95.56 278 LEU A O 1
ATOM 2154 N N . SER A 1 279 ? -19.108 -5.701 7.783 1.00 93.62 279 SER A N 1
ATOM 2155 C CA . SER A 1 279 ? -18.856 -5.510 9.206 1.00 93.62 279 SER A CA 1
ATOM 2156 C C . SER A 1 279 ? -19.812 -4.470 9.829 1.00 93.62 279 SER A C 1
ATOM 2158 O O . SER A 1 279 ? -20.553 -3.793 9.103 1.00 93.62 279 SER A O 1
ATOM 2160 N N . PRO A 1 280 ? -19.858 -4.337 11.171 1.00 90.81 280 PRO A N 1
ATOM 2161 C CA . PRO A 1 280 ? -20.728 -3.385 11.877 1.00 90.81 280 PRO A CA 1
ATOM 2162 C C . PRO A 1 280 ? -20.461 -1.917 11.533 1.00 90.81 280 PRO A C 1
ATOM 2164 O O . PRO A 1 280 ? -21.319 -1.061 11.736 1.00 90.81 280 PRO A O 1
ATOM 2167 N N . GLU A 1 281 ? -19.278 -1.611 11.001 1.00 89.44 281 GLU A N 1
ATOM 2168 C CA . GLU A 1 281 ? -18.938 -0.282 10.506 1.00 89.44 281 GLU A CA 1
ATOM 2169 C C . GLU A 1 281 ? -19.743 0.103 9.246 1.00 89.44 281 GLU A C 1
ATOM 2171 O O . GLU A 1 281 ? -19.974 1.300 9.033 1.00 89.44 281 GLU A O 1
ATOM 2176 N N . GLY A 1 282 ? -20.174 -0.894 8.457 1.00 90.06 282 GLY A N 1
ATOM 2177 C CA . GLY A 1 282 ? -21.014 -0.777 7.261 1.00 90.06 282 GLY A CA 1
ATOM 2178 C C . GLY A 1 282 ? -22.460 -1.235 7.496 1.00 90.06 282 GLY A C 1
ATOM 2179 O O . GLY A 1 282 ? -23.231 -0.549 8.161 1.00 90.06 282 GLY A O 1
ATOM 2180 N N . PHE A 1 283 ? -22.854 -2.376 6.914 1.00 90.62 283 PHE A N 1
ATOM 2181 C CA . PHE A 1 283 ? -24.225 -2.910 6.993 1.00 90.62 283 PHE A CA 1
ATOM 2182 C C . PHE A 1 283 ? -24.480 -3.827 8.199 1.00 90.62 283 PHE A C 1
ATOM 2184 O O . PHE A 1 283 ? -25.627 -4.195 8.437 1.00 90.62 283 PHE A O 1
ATOM 2191 N N . GLY A 1 284 ? -23.442 -4.232 8.940 1.00 90.75 284 GLY A N 1
ATOM 2192 C CA . GLY A 1 284 ? -23.594 -5.054 10.147 1.00 90.75 284 GLY A CA 1
ATOM 2193 C C . GLY A 1 284 ? -24.099 -6.476 9.906 1.00 90.75 284 GLY A C 1
ATOM 2194 O O . GLY A 1 284 ? -24.744 -7.053 10.776 1.00 90.75 284 GLY A O 1
ATOM 2195 N N . VAL A 1 285 ? -23.800 -7.057 8.740 1.00 94.62 285 VAL A N 1
ATOM 2196 C CA . VAL A 1 285 ? -24.151 -8.454 8.422 1.00 94.62 285 VAL A CA 1
ATOM 2197 C C . VAL A 1 285 ? -23.375 -9.427 9.318 1.00 94.62 285 VAL A C 1
ATOM 2199 O O . VAL A 1 285 ? -23.916 -10.436 9.765 1.00 94.62 285 VAL A O 1
ATOM 2202 N N . ILE A 1 286 ? -22.106 -9.121 9.595 1.00 93.88 286 ILE A N 1
ATOM 2203 C CA . ILE A 1 286 ? -21.247 -9.871 10.512 1.00 93.88 286 ILE A CA 1
ATOM 2204 C C . ILE A 1 286 ? -21.231 -9.131 11.849 1.00 93.88 286 ILE A C 1
ATOM 2206 O O . ILE A 1 286 ? -20.724 -8.018 11.927 1.00 93.88 286 ILE A O 1
ATOM 2210 N N . THR A 1 287 ? -21.749 -9.756 12.906 1.00 92.00 287 THR A N 1
ATOM 2211 C CA . THR A 1 287 ? -21.819 -9.160 14.256 1.00 92.00 287 THR A CA 1
ATOM 2212 C C . THR A 1 287 ? -20.840 -9.782 15.252 1.00 92.00 287 THR A C 1
ATOM 2214 O O . THR A 1 287 ? -20.645 -9.257 16.345 1.00 92.00 287 THR A O 1
ATOM 2217 N N . ASN A 1 288 ? -20.201 -10.900 14.897 1.00 92.00 288 ASN A N 1
ATOM 2218 C CA . ASN A 1 288 ? -19.264 -11.585 15.782 1.00 92.00 288 ASN A CA 1
ATOM 2219 C C . ASN A 1 288 ? -17.922 -10.832 15.845 1.00 92.00 288 ASN A C 1
ATOM 2221 O O . ASN A 1 288 ? -17.176 -10.806 14.865 1.00 92.00 288 ASN A O 1
ATOM 2225 N N . ILE A 1 289 ? -17.608 -10.270 17.017 1.00 88.56 289 ILE A N 1
ATOM 2226 C CA . ILE A 1 289 ? -16.395 -9.474 17.267 1.00 88.56 289 ILE A CA 1
ATOM 2227 C C . ILE A 1 289 ? -15.101 -10.227 16.937 1.00 88.56 289 ILE A C 1
ATOM 2229 O O . ILE A 1 289 ? -14.214 -9.663 16.299 1.00 88.56 289 ILE A O 1
ATOM 2233 N N . LEU A 1 290 ? -15.021 -11.517 17.279 1.00 89.75 290 LEU A N 1
ATOM 2234 C CA . LEU A 1 290 ? -13.843 -12.345 17.022 1.00 89.75 290 LEU A CA 1
ATOM 2235 C C . LEU A 1 290 ? -13.626 -12.510 15.518 1.00 89.75 290 LEU A C 1
ATOM 2237 O O . LEU A 1 290 ? -12.504 -12.379 15.039 1.00 89.75 290 LEU A O 1
ATOM 2241 N N . VAL A 1 291 ? -14.700 -12.740 14.755 1.00 92.56 291 VAL A N 1
ATOM 2242 C CA . VAL A 1 291 ? -14.630 -12.862 13.289 1.00 92.56 291 VAL A CA 1
ATOM 2243 C C . VAL A 1 291 ? -14.199 -11.543 12.648 1.00 92.56 291 VAL A C 1
ATOM 2245 O O . VAL A 1 291 ? -13.402 -11.555 11.712 1.00 92.56 291 VAL A O 1
ATOM 2248 N N . ILE A 1 292 ? -14.688 -10.411 13.156 1.00 91.56 292 ILE A N 1
ATOM 2249 C CA . ILE A 1 292 ? -14.321 -9.081 12.658 1.00 91.56 292 ILE A CA 1
ATOM 2250 C C . ILE A 1 292 ? -12.830 -8.823 12.897 1.00 91.56 292 ILE A C 1
ATOM 2252 O O . ILE A 1 292 ? -12.100 -8.544 11.946 1.00 91.56 292 ILE A O 1
ATOM 2256 N N . GLN A 1 293 ? -12.359 -8.975 14.138 1.00 90.56 293 GLN A N 1
ATOM 2257 C CA . GLN A 1 293 ? -10.955 -8.759 14.499 1.00 90.56 293 GLN A CA 1
ATOM 2258 C C . GLN A 1 293 ? -10.018 -9.712 13.742 1.00 90.56 293 GLN A C 1
ATOM 2260 O O . GLN A 1 293 ? -9.044 -9.266 13.131 1.00 90.56 293 GLN A O 1
ATOM 2265 N N . ALA A 1 294 ? -10.349 -11.007 13.693 1.00 91.50 294 ALA A N 1
ATOM 2266 C CA . ALA A 1 294 ? -9.573 -11.996 12.948 1.00 91.50 294 ALA A CA 1
ATOM 2267 C C . ALA A 1 294 ? -9.554 -11.703 11.441 1.00 91.50 294 ALA A C 1
ATOM 2269 O O . ALA A 1 294 ? -8.511 -11.839 10.802 1.00 91.50 294 ALA A O 1
ATOM 2270 N N . GLY A 1 295 ? -10.678 -11.263 10.868 1.00 94.06 295 GLY A N 1
ATOM 2271 C CA . GLY A 1 295 ? -10.769 -10.902 9.455 1.00 94.06 295 GLY A CA 1
ATOM 2272 C C . GLY A 1 295 ? -9.881 -9.712 9.099 1.00 94.06 295 GLY A C 1
ATOM 2273 O O . GLY A 1 295 ? -9.126 -9.782 8.129 1.00 94.06 295 GLY A O 1
ATOM 2274 N N . TRP A 1 296 ? -9.887 -8.655 9.914 1.00 94.06 296 TRP A N 1
ATOM 2275 C CA . TRP A 1 296 ? -9.007 -7.501 9.710 1.00 94.06 296 TRP A CA 1
ATOM 2276 C C . TRP A 1 296 ? -7.524 -7.863 9.832 1.00 94.06 296 TRP A C 1
ATOM 2278 O O . TRP A 1 296 ? -6.727 -7.460 8.981 1.00 94.06 296 TRP A O 1
ATOM 2288 N N . ALA A 1 297 ? -7.156 -8.652 10.844 1.00 93.44 297 ALA A N 1
ATOM 2289 C CA . ALA A 1 297 ? -5.788 -9.135 11.019 1.00 93.44 297 ALA A CA 1
ATOM 2290 C C . ALA A 1 297 ? -5.339 -9.998 9.827 1.00 93.44 297 ALA A C 1
ATOM 2292 O O . ALA A 1 297 ? -4.273 -9.766 9.253 1.00 93.44 297 ALA A O 1
ATOM 2293 N N . PHE A 1 298 ? -6.180 -10.942 9.394 1.00 94.62 298 PHE A N 1
ATOM 2294 C CA . PHE A 1 298 ? -5.900 -11.817 8.259 1.00 94.62 298 PHE A CA 1
ATOM 2295 C C . PHE A 1 298 ? -5.696 -11.030 6.959 1.00 94.62 298 PHE A C 1
ATOM 2297 O O . PHE A 1 298 ? -4.687 -11.222 6.279 1.00 94.62 298 PHE A O 1
ATOM 2304 N N . LEU A 1 299 ? -6.606 -10.107 6.631 1.00 96.19 299 LEU A N 1
ATOM 2305 C CA . LEU A 1 299 ? -6.495 -9.271 5.432 1.00 96.19 299 LEU A CA 1
ATOM 2306 C C . LEU A 1 299 ? -5.218 -8.421 5.445 1.00 96.19 299 LEU A C 1
ATOM 2308 O O . LEU A 1 299 ? -4.523 -8.340 4.430 1.00 96.19 299 LEU A O 1
ATOM 2312 N N . ASN A 1 300 ? -4.872 -7.831 6.593 1.00 95.50 300 ASN A N 1
ATOM 2313 C CA . ASN A 1 300 ? -3.642 -7.054 6.756 1.00 95.50 300 ASN A CA 1
ATOM 2314 C C . ASN A 1 300 ? -2.385 -7.898 6.523 1.00 95.50 300 ASN A C 1
ATOM 2316 O O . ASN A 1 300 ? -1.510 -7.479 5.759 1.00 95.50 300 ASN A O 1
ATOM 2320 N N . ILE A 1 301 ? -2.305 -9.076 7.149 1.00 93.12 301 ILE A N 1
ATOM 2321 C CA . ILE A 1 301 ? -1.167 -9.989 6.997 1.00 93.12 301 ILE A CA 1
ATOM 2322 C C . ILE A 1 301 ? -1.044 -10.407 5.535 1.00 93.12 301 ILE A C 1
ATOM 2324 O O . ILE A 1 301 ? 0.012 -10.215 4.941 1.00 93.12 301 ILE A O 1
ATOM 2328 N N . VAL A 1 302 ? -2.121 -10.905 4.922 1.00 97.19 302 VAL A N 1
ATOM 2329 C CA . VAL A 1 302 ? -2.090 -11.378 3.532 1.00 97.19 302 VAL A CA 1
ATOM 2330 C C . VAL A 1 302 ? -1.669 -10.263 2.577 1.00 97.19 302 VAL A C 1
ATOM 2332 O O . VAL A 1 302 ? -0.793 -10.488 1.742 1.00 97.19 302 VAL A O 1
ATOM 2335 N N . ALA A 1 303 ? -2.229 -9.058 2.704 1.00 97.75 303 ALA A N 1
ATOM 2336 C CA . ALA A 1 303 ? -1.921 -7.952 1.800 1.00 97.75 303 ALA A CA 1
ATOM 2337 C C . ALA A 1 303 ? -0.473 -7.467 1.923 1.00 97.75 303 ALA A C 1
ATOM 2339 O O . ALA A 1 303 ? 0.233 -7.343 0.918 1.00 97.75 303 ALA A O 1
ATOM 2340 N N . LYS A 1 304 ? -0.007 -7.205 3.148 1.00 97.25 304 LYS A N 1
ATOM 2341 C CA . LYS A 1 304 ? 1.332 -6.647 3.370 1.00 97.25 304 LYS A CA 1
ATOM 2342 C C . LYS A 1 304 ? 2.413 -7.702 3.193 1.00 97.25 304 LYS A C 1
ATOM 2344 O O . LYS A 1 304 ? 3.384 -7.451 2.485 1.00 97.25 304 LYS A O 1
ATOM 2349 N N . PHE A 1 305 ? 2.235 -8.885 3.777 1.00 93.75 305 PHE A N 1
ATOM 2350 C CA . PHE A 1 305 ? 3.227 -9.954 3.707 1.00 93.75 305 PHE A CA 1
ATOM 2351 C C . PHE A 1 305 ? 3.447 -10.414 2.265 1.00 93.75 305 PHE A C 1
ATOM 2353 O O . PHE A 1 305 ? 4.590 -10.449 1.814 1.00 93.75 305 PHE A O 1
ATOM 2360 N N . SER A 1 306 ? 2.371 -10.669 1.508 1.00 97.00 306 SER A N 1
ATOM 2361 C CA . SER A 1 306 ? 2.487 -11.095 0.105 1.00 97.00 306 SER A CA 1
ATOM 2362 C C . SER A 1 306 ? 3.192 -10.043 -0.746 1.00 97.00 306 SER A C 1
ATOM 2364 O O . SER A 1 306 ? 4.062 -10.380 -1.544 1.00 97.00 306 SER A O 1
ATOM 2366 N N . PHE A 1 307 ? 2.861 -8.762 -0.557 1.00 98.38 307 PHE A N 1
ATOM 2367 C CA . PHE A 1 307 ? 3.493 -7.677 -1.302 1.00 98.38 307 PHE A CA 1
ATOM 2368 C C . PHE A 1 307 ? 4.977 -7.514 -0.949 1.00 98.38 307 PHE A C 1
ATOM 2370 O O . PHE A 1 307 ? 5.819 -7.525 -1.843 1.00 98.38 307 PHE A O 1
ATOM 2377 N N . ILE A 1 308 ? 5.316 -7.408 0.341 1.00 97.44 308 ILE A N 1
ATOM 2378 C CA . ILE A 1 308 ? 6.702 -7.241 0.809 1.00 97.44 308 ILE A CA 1
ATOM 2379 C C . ILE A 1 308 ? 7.562 -8.419 0.348 1.00 97.44 308 ILE A C 1
ATOM 2381 O O . ILE A 1 308 ? 8.629 -8.214 -0.230 1.00 97.44 308 ILE A O 1
ATOM 2385 N N . PHE A 1 309 ? 7.088 -9.648 0.565 1.00 97.62 309 PHE A N 1
ATOM 2386 C CA . PHE A 1 309 ? 7.810 -10.855 0.175 1.00 97.62 309 PHE A CA 1
ATOM 2387 C C . PHE A 1 309 ? 8.025 -10.915 -1.340 1.00 97.62 309 PHE A C 1
ATOM 2389 O O . PHE A 1 309 ? 9.121 -11.227 -1.803 1.00 97.62 309 PHE A O 1
ATOM 2396 N N . TYR A 1 310 ? 7.010 -10.541 -2.124 1.00 98.44 310 TYR A N 1
ATOM 2397 C CA . TYR A 1 310 ? 7.129 -10.496 -3.574 1.00 98.44 310 TYR A CA 1
ATOM 2398 C C . TYR A 1 310 ? 8.176 -9.474 -4.044 1.00 98.44 310 TYR A C 1
ATOM 2400 O O . TYR A 1 310 ? 9.025 -9.805 -4.869 1.00 98.44 310 TYR A O 1
ATOM 2408 N N . ILE A 1 311 ? 8.191 -8.260 -3.484 1.00 98.00 311 ILE A N 1
ATOM 2409 C CA . ILE A 1 311 ? 9.197 -7.239 -3.823 1.00 98.00 311 ILE A CA 1
ATOM 2410 C C . ILE A 1 311 ? 10.619 -7.711 -3.475 1.00 98.00 311 ILE A C 1
ATOM 2412 O O . ILE A 1 311 ? 11.539 -7.514 -4.274 1.00 98.00 311 ILE A O 1
ATOM 2416 N N . GLN A 1 312 ? 10.800 -8.380 -2.330 1.00 97.50 312 GLN A N 1
ATOM 2417 C CA . GLN A 1 312 ? 12.089 -8.973 -1.950 1.00 97.50 312 GLN A CA 1
ATOM 2418 C C . GLN A 1 312 ? 12.521 -10.053 -2.948 1.00 97.50 312 GLN A C 1
ATOM 2420 O O . GLN A 1 312 ? 13.636 -9.988 -3.465 1.00 97.50 312 GLN A O 1
ATOM 2425 N N . ARG A 1 313 ? 11.612 -10.967 -3.317 1.00 97.81 313 ARG A N 1
ATOM 2426 C CA . ARG A 1 313 ? 11.866 -11.997 -4.335 1.00 97.81 313 ARG A CA 1
ATOM 2427 C C . ARG A 1 313 ? 12.315 -11.387 -5.664 1.00 97.81 313 ARG A C 1
ATOM 2429 O O . ARG A 1 313 ? 13.265 -11.876 -6.270 1.00 97.81 313 ARG A O 1
ATOM 2436 N N . VAL A 1 314 ? 11.654 -10.328 -6.135 1.00 97.62 314 VAL A N 1
ATOM 2437 C CA . VAL A 1 314 ? 12.024 -9.667 -7.400 1.00 97.62 314 VAL A CA 1
ATOM 2438 C C . VAL A 1 314 ? 13.442 -9.097 -7.331 1.00 97.62 314 VAL A C 1
ATOM 2440 O O . VAL A 1 314 ? 14.216 -9.255 -8.279 1.00 97.62 314 VAL A O 1
ATOM 2443 N N . LYS A 1 315 ? 13.803 -8.464 -6.209 1.00 97.38 315 LYS A N 1
ATOM 2444 C CA . LYS A 1 315 ? 15.160 -7.958 -5.969 1.00 97.38 315 LYS A CA 1
ATOM 2445 C C . LYS A 1 315 ? 16.185 -9.094 -5.974 1.00 97.38 315 LYS A C 1
ATOM 2447 O O . LYS A 1 315 ? 17.182 -8.987 -6.685 1.00 97.38 315 LYS A O 1
ATOM 2452 N N . ASP A 1 316 ? 15.932 -10.173 -5.241 1.00 97.06 316 ASP A N 1
ATOM 2453 C CA . ASP A 1 316 ? 16.867 -11.297 -5.128 1.00 97.06 316 ASP A CA 1
ATOM 2454 C C . ASP A 1 316 ? 17.075 -11.986 -6.485 1.00 97.06 316 ASP A C 1
ATOM 2456 O O . ASP A 1 316 ? 18.213 -12.134 -6.931 1.00 97.06 316 ASP A O 1
ATOM 2460 N N . ASN A 1 317 ? 15.993 -12.265 -7.223 1.00 96.25 317 ASN A N 1
ATOM 2461 C CA . ASN A 1 317 ? 16.060 -12.810 -8.584 1.00 96.25 317 ASN A CA 1
ATOM 2462 C C . ASN A 1 317 ? 16.882 -11.915 -9.524 1.00 96.25 317 ASN A C 1
ATOM 2464 O O . ASN A 1 317 ? 17.678 -12.400 -10.334 1.00 96.25 317 ASN A O 1
ATOM 2468 N N . TYR A 1 318 ? 16.703 -10.596 -9.437 1.00 95.94 318 TYR A N 1
ATOM 2469 C CA . TYR A 1 318 ? 17.452 -9.647 -10.254 1.00 95.94 318 TYR A CA 1
ATOM 2470 C C . TYR A 1 318 ? 18.950 -9.647 -9.906 1.00 95.94 318 TYR A C 1
ATOM 2472 O O . TYR A 1 318 ? 19.791 -9.735 -10.805 1.00 95.94 318 TYR A O 1
ATOM 2480 N N . CYS A 1 319 ? 19.295 -9.614 -8.617 1.00 94.06 319 CYS A N 1
ATOM 2481 C CA . CYS A 1 319 ? 20.679 -9.669 -8.146 1.00 94.06 319 CYS A CA 1
ATOM 2482 C C . CYS A 1 319 ? 21.373 -10.983 -8.538 1.00 94.06 319 CYS A C 1
ATOM 2484 O O . CYS A 1 319 ? 22.499 -10.951 -9.042 1.00 94.06 319 CYS A O 1
ATOM 2486 N N . SER A 1 320 ? 20.694 -12.123 -8.394 1.00 95.31 320 SER A N 1
ATOM 2487 C CA . SER A 1 320 ? 21.206 -13.437 -8.804 1.00 95.31 320 SER A CA 1
ATOM 2488 C C . SER A 1 320 ? 21.502 -13.486 -10.304 1.00 95.31 320 SER A C 1
ATOM 2490 O O . SER A 1 320 ? 22.585 -13.909 -10.712 1.00 95.31 320 SER A O 1
ATOM 2492 N N . ARG A 1 321 ? 20.604 -12.950 -11.144 1.00 94.19 321 ARG A N 1
ATOM 2493 C CA . ARG A 1 321 ? 20.829 -12.850 -12.598 1.00 94.19 321 ARG A CA 1
ATOM 2494 C C . ARG A 1 321 ? 22.017 -11.956 -12.950 1.00 94.19 321 ARG A C 1
ATOM 2496 O O . ARG A 1 321 ? 22.770 -12.278 -13.869 1.00 94.19 321 ARG A O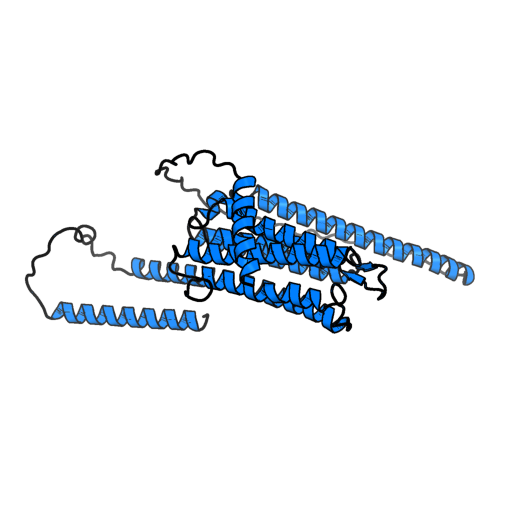 1
ATOM 2503 N N . LEU A 1 322 ? 22.212 -10.845 -12.236 1.00 92.31 322 LEU A N 1
ATOM 2504 C CA . LEU A 1 322 ? 23.375 -9.975 -12.440 1.00 92.31 322 LEU A CA 1
ATOM 2505 C C . LEU A 1 322 ? 24.687 -10.653 -12.039 1.00 92.31 322 LEU A C 1
ATOM 2507 O O . LEU A 1 322 ? 25.682 -10.511 -12.753 1.00 92.31 322 LEU A O 1
ATOM 2511 N N . LYS A 1 323 ? 24.691 -11.394 -10.925 1.00 92.88 323 LYS A N 1
ATOM 2512 C CA . LYS A 1 323 ? 25.858 -12.149 -10.460 1.00 92.88 323 LYS A CA 1
ATOM 2513 C C . LYS A 1 323 ? 26.247 -13.234 -11.465 1.00 92.88 323 LYS A C 1
ATOM 2515 O O . LYS A 1 323 ? 27.385 -13.232 -11.925 1.00 92.88 323 LYS A O 1
ATOM 2520 N N . ALA A 1 324 ? 25.287 -14.050 -11.903 1.00 93.62 324 ALA A N 1
ATOM 2521 C CA . ALA A 1 324 ? 25.510 -15.077 -12.922 1.00 93.62 324 ALA A CA 1
ATOM 2522 C C . ALA A 1 324 ? 26.035 -14.476 -14.237 1.00 93.62 324 ALA A C 1
ATOM 2524 O O . ALA A 1 324 ? 26.990 -14.977 -14.829 1.00 93.62 324 ALA A O 1
ATOM 2525 N N . LYS A 1 325 ? 25.467 -13.341 -14.674 1.00 91.75 325 LYS A N 1
ATOM 2526 C CA . LYS A 1 325 ? 25.956 -12.621 -15.855 1.00 91.75 325 LYS A CA 1
ATOM 2527 C C . LYS A 1 325 ? 27.414 -12.190 -15.681 1.00 91.75 325 LYS A C 1
ATOM 2529 O O . LYS A 1 325 ? 28.207 -12.389 -16.592 1.00 91.75 325 LYS A O 1
ATOM 2534 N N . ARG A 1 326 ? 27.782 -11.629 -14.524 1.00 91.12 326 ARG A N 1
ATOM 2535 C CA . ARG A 1 326 ? 29.162 -11.210 -14.230 1.00 91.12 326 ARG A CA 1
ATOM 2536 C C . ARG A 1 326 ? 30.134 -12.391 -14.264 1.00 91.12 326 ARG A C 1
ATOM 2538 O O . ARG A 1 326 ? 31.180 -12.267 -14.886 1.00 91.12 326 ARG A O 1
ATOM 2545 N N . GLU A 1 327 ? 29.777 -13.520 -13.660 1.00 92.62 327 GLU A N 1
ATOM 2546 C CA . GLU A 1 327 ? 30.611 -14.730 -13.632 1.00 92.62 327 GLU A CA 1
ATOM 2547 C C . GLU A 1 327 ? 30.855 -15.302 -15.037 1.00 92.62 327 GLU A C 1
ATOM 2549 O O . GLU A 1 327 ? 31.993 -15.635 -15.366 1.00 92.62 327 GLU A O 1
ATOM 2554 N N . MET A 1 328 ? 29.838 -15.308 -15.909 1.00 87.88 328 MET A N 1
ATOM 2555 C CA . MET A 1 328 ? 29.999 -15.720 -17.312 1.00 87.88 328 MET A CA 1
ATOM 2556 C C . MET A 1 328 ? 30.983 -14.833 -18.091 1.00 87.88 328 MET A C 1
ATOM 2558 O O . MET A 1 328 ? 31.729 -15.338 -18.928 1.00 87.88 328 MET A O 1
ATOM 2562 N N . TYR A 1 329 ? 31.023 -13.525 -17.815 1.00 87.06 329 TYR A N 1
ATOM 2563 C CA . TYR A 1 329 ? 31.993 -12.623 -18.451 1.00 87.06 329 TYR A CA 1
ATOM 2564 C C . TYR A 1 329 ? 33.382 -12.685 -17.804 1.00 87.06 329 TYR A C 1
ATOM 2566 O O . TYR A 1 329 ? 34.376 -12.551 -18.509 1.00 87.06 329 TYR A O 1
ATOM 2574 N N . SER A 1 330 ? 33.477 -12.902 -16.490 1.00 85.75 330 SER A N 1
ATOM 2575 C CA . SER A 1 330 ? 34.761 -13.033 -15.785 1.00 85.75 330 SER A CA 1
ATOM 2576 C C . SER A 1 330 ? 35.466 -14.366 -16.057 1.00 85.75 330 SER A C 1
ATOM 2578 O O . SER A 1 330 ? 36.689 -14.422 -15.985 1.00 85.75 330 SER A O 1
ATOM 2580 N N . GLY A 1 331 ? 34.716 -15.423 -16.385 1.00 76.25 331 GLY A N 1
ATOM 2581 C CA . GLY A 1 331 ? 35.253 -16.726 -16.787 1.00 76.25 331 GLY A CA 1
ATOM 2582 C C . GLY A 1 331 ? 35.641 -16.827 -18.266 1.00 76.25 331 GLY A C 1
ATOM 2583 O O . GLY A 1 331 ? 36.200 -17.845 -18.677 1.00 76.25 331 GLY A O 1
ATOM 2584 N N . ALA A 1 332 ? 35.369 -15.800 -19.081 1.00 69.44 332 ALA A N 1
ATOM 2585 C CA . ALA A 1 332 ? 35.859 -15.761 -20.452 1.00 69.44 332 ALA A CA 1
ATOM 2586 C C . ALA A 1 332 ? 37.398 -15.679 -20.420 1.00 69.44 332 ALA A C 1
ATOM 2588 O O . ALA A 1 332 ? 37.941 -14.791 -19.758 1.00 69.44 332 ALA A O 1
ATOM 2589 N N . PRO A 1 333 ? 38.125 -16.597 -21.087 1.00 64.19 333 PRO A N 1
ATOM 2590 C CA . PRO A 1 333 ? 39.577 -16.649 -20.999 1.00 64.19 333 PRO A CA 1
ATOM 2591 C C . PRO A 1 333 ? 40.164 -15.299 -21.415 1.00 64.19 333 PRO A C 1
ATOM 2593 O O . PRO A 1 333 ? 39.927 -14.834 -22.530 1.00 64.19 333 PRO A O 1
ATOM 2596 N N . ALA A 1 334 ? 40.961 -14.698 -20.528 1.00 58.09 334 ALA A N 1
ATOM 2597 C CA . ALA A 1 334 ? 41.626 -13.398 -20.688 1.00 58.09 334 ALA A CA 1
ATOM 2598 C C . ALA A 1 334 ? 42.651 -13.338 -21.850 1.00 58.09 334 ALA A C 1
ATOM 2600 O O . ALA A 1 334 ? 43.495 -12.448 -21.899 1.00 58.09 334 ALA A O 1
ATOM 2601 N N . GLY A 1 335 ? 42.600 -14.295 -22.780 1.00 54.00 335 GLY A N 1
ATOM 2602 C CA . GLY A 1 335 ? 43.579 -14.538 -23.833 1.00 54.00 335 GLY A CA 1
ATOM 2603 C C . GLY A 1 335 ? 43.072 -14.339 -25.261 1.00 54.00 335 GLY A C 1
ATOM 2604 O O . GLY A 1 335 ? 43.746 -14.792 -26.178 1.00 54.00 335 GLY A O 1
ATOM 2605 N N . ALA A 1 336 ? 41.934 -13.672 -25.489 1.00 54.69 336 ALA A N 1
ATOM 2606 C CA . ALA A 1 336 ? 41.538 -13.239 -26.837 1.00 54.69 336 ALA A CA 1
ATOM 2607 C C . ALA A 1 336 ? 41.603 -11.703 -26.991 1.00 54.69 336 ALA A C 1
ATOM 2609 O O . ALA A 1 336 ? 40.564 -11.051 -27.138 1.00 54.69 336 ALA A O 1
ATOM 2610 N N . PRO A 1 337 ? 42.805 -11.090 -26.951 1.00 48.53 337 PRO A N 1
ATOM 2611 C CA . PRO A 1 337 ? 42.981 -9.711 -27.381 1.00 48.53 337 PRO A CA 1
ATOM 2612 C C . PRO A 1 337 ? 42.742 -9.655 -28.897 1.00 48.53 337 PRO A C 1
ATOM 2614 O O . PRO A 1 337 ? 43.618 -10.005 -29.679 1.00 48.53 337 PRO A O 1
ATOM 2617 N N . GLY A 1 338 ? 41.533 -9.288 -29.327 1.00 52.00 338 GLY A N 1
ATOM 2618 C CA . GLY A 1 338 ? 41.275 -9.048 -30.754 1.00 52.00 338 GLY A CA 1
ATOM 2619 C C . GLY A 1 338 ? 39.830 -9.118 -31.241 1.00 52.00 338 GLY A C 1
ATOM 2620 O O . GLY A 1 338 ? 39.588 -8.780 -32.392 1.00 52.00 338 GLY A O 1
ATOM 2621 N N . GLN A 1 339 ? 38.850 -9.525 -30.424 1.00 50.59 339 GLN A N 1
ATOM 2622 C CA . GLN A 1 339 ? 37.491 -9.781 -30.936 1.00 50.59 339 GLN A CA 1
ATOM 2623 C C . GLN A 1 339 ? 36.425 -8.736 -30.562 1.00 50.59 339 GLN A C 1
ATOM 2625 O O . GLN A 1 339 ? 35.237 -9.023 -30.684 1.00 50.59 339 GLN A O 1
ATOM 2630 N N . LEU A 1 340 ? 36.818 -7.526 -30.138 1.00 51.59 340 LEU A N 1
ATOM 2631 C CA . LEU A 1 340 ? 35.865 -6.425 -29.913 1.00 51.59 340 LEU A CA 1
ATOM 2632 C C . LEU A 1 340 ? 35.690 -5.486 -31.126 1.00 51.59 340 LEU A C 1
ATOM 2634 O O . LEU A 1 340 ? 34.751 -4.698 -31.126 1.00 51.59 340 LEU A O 1
ATOM 2638 N N . GLU A 1 341 ? 36.523 -5.591 -32.170 1.00 51.53 341 GLU A N 1
ATOM 2639 C CA . GLU A 1 341 ? 36.424 -4.738 -33.376 1.00 51.53 341 GLU A CA 1
ATOM 2640 C C . GLU A 1 341 ? 35.727 -5.408 -34.580 1.00 51.53 341 GLU A C 1
ATOM 2642 O O . GLU A 1 341 ? 35.414 -4.743 -35.562 1.00 51.53 341 GLU A O 1
ATOM 2647 N N . ALA A 1 342 ? 35.416 -6.708 -34.524 1.00 47.81 342 ALA A N 1
ATOM 2648 C CA . ALA A 1 342 ? 35.018 -7.477 -35.713 1.00 47.81 342 ALA A CA 1
ATOM 2649 C C . ALA A 1 342 ? 33.499 -7.692 -35.916 1.00 47.81 342 ALA A C 1
ATOM 2651 O O . ALA A 1 342 ? 33.115 -8.519 -36.734 1.00 47.81 342 ALA A O 1
ATOM 2652 N N . TRP A 1 343 ? 32.616 -6.976 -35.208 1.00 52.28 343 TRP A N 1
ATOM 2653 C CA . TRP A 1 343 ? 31.153 -7.058 -35.435 1.00 52.28 343 TRP A CA 1
ATOM 2654 C C . TRP A 1 343 ? 30.592 -5.914 -36.303 1.00 52.28 343 TRP A C 1
ATOM 2656 O O . TRP A 1 343 ? 29.384 -5.697 -36.338 1.00 52.28 343 TRP A O 1
ATOM 2666 N N . GLY A 1 344 ? 31.465 -5.199 -37.025 1.00 47.12 344 GLY A N 1
ATOM 2667 C CA . GLY A 1 344 ? 31.095 -4.176 -38.013 1.00 47.12 344 GLY A CA 1
ATOM 2668 C C . GLY A 1 344 ? 31.652 -4.397 -39.426 1.00 47.12 344 GLY A C 1
ATOM 2669 O O . GLY A 1 344 ? 31.494 -3.516 -40.264 1.00 47.12 344 GLY A O 1
ATOM 2670 N N . GLY A 1 345 ? 32.311 -5.528 -39.704 1.00 44.31 345 GLY A N 1
ATOM 2671 C CA . GLY A 1 345 ? 32.973 -5.787 -40.987 1.00 44.31 345 GLY A CA 1
ATOM 2672 C C . GLY A 1 345 ? 32.563 -7.122 -41.598 1.00 44.31 345 GLY A C 1
ATOM 2673 O O . GLY A 1 345 ? 32.620 -8.150 -40.933 1.00 44.31 345 GLY A O 1
ATOM 2674 N N . ASP A 1 346 ? 32.154 -7.063 -42.862 1.00 52.31 346 ASP A N 1
ATOM 2675 C CA . ASP A 1 346 ? 31.841 -8.167 -43.774 1.00 52.31 346 ASP A CA 1
ATOM 2676 C C . ASP A 1 346 ? 32.884 -9.304 -43.689 1.00 52.31 346 ASP A C 1
ATOM 2678 O O . ASP A 1 346 ? 34.079 -9.067 -43.877 1.00 52.31 346 ASP A O 1
ATOM 2682 N N . VAL A 1 347 ? 32.456 -10.542 -43.408 1.00 46.34 347 VAL A N 1
ATOM 2683 C CA . VAL A 1 347 ? 33.350 -11.714 -43.350 1.00 46.34 347 VAL A CA 1
ATOM 2684 C C . VAL A 1 347 ? 32.983 -12.709 -44.446 1.00 46.34 347 VAL A C 1
ATOM 2686 O O . VAL A 1 347 ? 31.992 -13.434 -44.362 1.00 46.34 347 VAL A O 1
ATOM 2689 N N . THR A 1 348 ? 33.844 -12.778 -45.460 1.00 51.97 348 THR A N 1
ATOM 2690 C CA . THR A 1 348 ? 33.915 -13.867 -46.443 1.00 51.97 348 THR A CA 1
ATOM 2691 C C . THR A 1 348 ? 34.393 -15.183 -45.804 1.00 51.97 348 THR A C 1
ATOM 2693 O O . THR A 1 348 ? 35.237 -15.144 -44.906 1.00 51.97 348 THR A O 1
ATOM 2696 N N . PRO A 1 349 ? 33.949 -16.361 -46.286 1.00 49.66 349 PRO A N 1
ATOM 2697 C CA . PRO A 1 349 ? 34.256 -17.645 -45.664 1.00 49.66 349 PRO A CA 1
ATOM 2698 C C . PRO A 1 349 ? 35.501 -18.299 -46.282 1.00 49.66 349 PRO A C 1
ATOM 2700 O O . PRO A 1 349 ? 35.492 -18.619 -47.467 1.00 49.66 349 PRO A O 1
ATOM 2703 N N . VAL A 1 350 ? 36.541 -18.595 -45.492 1.00 46.50 350 VAL A N 1
ATOM 2704 C CA . VAL A 1 350 ? 37.587 -19.555 -45.900 1.00 46.50 350 VAL A CA 1
ATOM 2705 C C . VAL A 1 350 ? 38.064 -20.410 -44.715 1.00 46.50 350 VAL A C 1
ATOM 2707 O O . VAL A 1 350 ? 38.723 -19.924 -43.805 1.00 46.50 350 VAL A O 1
ATOM 2710 N N . GLY A 1 351 ? 37.729 -21.706 -44.781 1.00 49.94 351 GLY A N 1
ATOM 2711 C CA . GLY A 1 351 ? 38.588 -22.855 -44.445 1.00 49.94 351 GLY A CA 1
ATOM 2712 C C . GLY A 1 351 ? 39.056 -23.088 -43.001 1.00 49.94 351 GLY A C 1
ATOM 2713 O O . GLY A 1 351 ? 40.103 -22.591 -42.616 1.00 49.94 351 GLY A O 1
ATOM 2714 N N . ASN A 1 352 ? 38.365 -23.960 -42.248 1.00 54.38 352 ASN A N 1
ATOM 2715 C CA . ASN A 1 352 ? 38.803 -25.332 -41.887 1.00 54.38 352 ASN A CA 1
ATOM 2716 C C . ASN A 1 352 ? 37.744 -25.956 -40.939 1.00 54.38 352 ASN A C 1
ATOM 2718 O O . ASN A 1 352 ? 37.648 -25.607 -39.763 1.00 54.38 352 ASN A O 1
ATOM 2722 N N . GLY A 1 353 ? 36.860 -26.799 -41.483 1.00 56.12 353 GLY A N 1
ATOM 2723 C CA . GLY A 1 353 ? 35.463 -26.912 -41.030 1.00 56.12 353 GLY A CA 1
ATOM 2724 C C . GLY A 1 353 ? 35.071 -28.032 -40.058 1.00 56.12 353 GLY A C 1
ATOM 2725 O O . GLY A 1 353 ? 33.875 -28.192 -39.841 1.00 56.12 353 GLY A O 1
ATOM 2726 N N . GLN A 1 354 ? 35.988 -28.811 -39.473 1.00 56.59 354 GLN A N 1
ATOM 2727 C CA . GLN A 1 354 ? 35.579 -29.963 -38.638 1.00 56.59 354 GLN A CA 1
ATOM 2728 C C . GLN A 1 354 ? 35.877 -29.823 -37.137 1.00 56.59 354 GLN A C 1
ATOM 2730 O O . GLN A 1 354 ? 34.978 -30.053 -36.333 1.00 56.59 354 GLN A O 1
ATOM 2735 N N . ASN A 1 355 ? 37.045 -29.323 -36.727 1.00 57.59 355 ASN A N 1
ATOM 2736 C CA . ASN A 1 355 ? 37.397 -29.302 -35.293 1.00 57.59 355 ASN A CA 1
ATOM 2737 C C . ASN A 1 355 ? 36.731 -28.156 -34.503 1.00 57.59 355 ASN A C 1
ATOM 2739 O O . ASN A 1 355 ? 36.498 -28.272 -33.301 1.00 57.59 355 ASN A O 1
ATOM 2743 N N . ASN A 1 356 ? 36.357 -27.060 -35.171 1.00 58.62 356 ASN A N 1
ATOM 2744 C CA . ASN A 1 356 ? 35.700 -25.922 -34.516 1.00 58.62 356 ASN A CA 1
ATOM 2745 C C . ASN A 1 356 ? 34.197 -26.145 -34.282 1.00 58.62 356 ASN A C 1
ATOM 2747 O O . ASN A 1 356 ? 33.633 -25.585 -33.342 1.00 58.62 356 ASN A O 1
ATOM 2751 N N . ALA A 1 357 ? 33.546 -26.982 -35.096 1.00 63.22 357 ALA A N 1
ATOM 2752 C CA . ALA A 1 357 ? 32.119 -27.268 -34.956 1.00 63.22 357 ALA A CA 1
ATOM 2753 C C . ALA A 1 357 ? 31.822 -28.102 -33.698 1.00 63.22 357 ALA A C 1
ATOM 2755 O O . ALA A 1 357 ? 30.819 -27.873 -33.021 1.00 63.22 357 ALA A O 1
ATOM 2756 N N . GLU A 1 358 ? 32.712 -29.033 -33.350 1.00 68.06 358 GLU A N 1
ATOM 2757 C CA . GLU A 1 358 ? 32.566 -29.880 -32.165 1.00 68.06 358 GLU A CA 1
ATOM 2758 C C . GLU A 1 358 ? 32.821 -29.095 -30.868 1.00 68.06 358 GLU A C 1
ATOM 2760 O O . GLU A 1 358 ? 32.025 -29.164 -29.929 1.00 68.06 358 GLU A O 1
ATOM 2765 N N . ALA A 1 359 ? 33.847 -28.236 -30.853 1.00 67.00 359 ALA A N 1
ATOM 2766 C CA . ALA A 1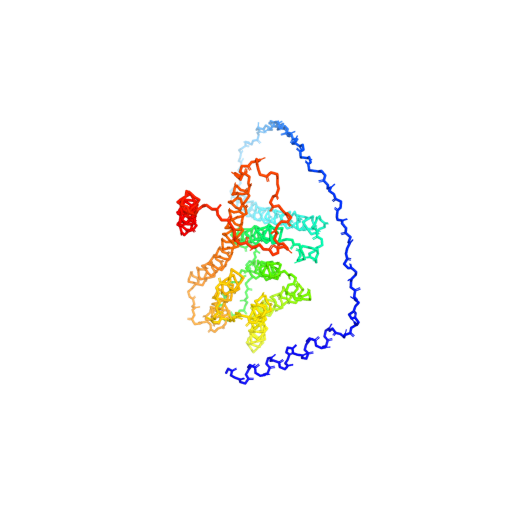 359 ? 34.102 -27.325 -29.737 1.00 67.00 359 ALA A CA 1
ATOM 2767 C C . ALA A 1 359 ? 32.961 -26.307 -29.535 1.00 67.00 359 ALA A C 1
ATOM 2769 O O . ALA A 1 359 ? 32.587 -26.014 -28.397 1.00 67.00 359 ALA A O 1
ATOM 2770 N N . ALA A 1 360 ? 32.362 -25.802 -30.621 1.00 65.69 360 ALA A N 1
ATOM 2771 C CA . ALA A 1 360 ? 31.207 -24.907 -30.552 1.00 65.69 360 ALA A CA 1
ATOM 2772 C C . ALA A 1 360 ? 29.948 -25.615 -30.019 1.00 65.69 360 ALA A C 1
ATOM 2774 O O . ALA A 1 360 ? 29.221 -25.037 -29.210 1.00 65.69 360 ALA A O 1
ATOM 2775 N N . ARG A 1 361 ? 29.707 -26.876 -30.408 1.00 72.88 361 ARG A N 1
ATOM 2776 C CA . ARG A 1 361 ? 28.585 -27.679 -29.887 1.00 72.88 361 ARG A CA 1
ATOM 2777 C C . ARG A 1 361 ? 28.732 -27.979 -28.398 1.00 72.88 361 ARG A C 1
ATOM 2779 O O . ARG A 1 361 ? 27.755 -27.837 -27.670 1.00 72.88 361 ARG A O 1
ATOM 2786 N N . LYS A 1 362 ? 29.940 -28.316 -27.937 1.00 70.12 362 LYS A N 1
ATOM 2787 C CA . LYS A 1 362 ? 30.196 -28.615 -26.521 1.00 70.12 362 LYS A CA 1
ATOM 2788 C C . LYS A 1 362 ? 30.020 -27.384 -25.624 1.00 70.12 362 LYS A C 1
ATOM 2790 O O . LYS A 1 362 ? 29.356 -27.463 -24.597 1.00 70.12 362 LYS A O 1
ATOM 2795 N N . ARG A 1 363 ? 30.501 -26.213 -26.063 1.00 67.69 363 ARG A N 1
ATOM 2796 C CA . ARG A 1 363 ? 30.260 -24.942 -25.348 1.00 67.69 363 ARG A CA 1
ATOM 2797 C C . ARG A 1 363 ? 28.782 -24.555 -25.325 1.00 67.69 363 ARG A C 1
ATOM 2799 O O . ARG A 1 363 ? 28.312 -24.006 -24.333 1.00 67.69 363 ARG A O 1
ATOM 2806 N N . LYS A 1 364 ? 28.043 -24.853 -26.399 1.00 69.94 364 LYS A N 1
ATOM 2807 C CA . LYS A 1 364 ? 26.600 -24.603 -26.458 1.00 69.94 364 LYS A CA 1
ATOM 2808 C C . LYS A 1 364 ? 25.831 -25.499 -25.479 1.00 69.94 364 LYS A C 1
ATOM 2810 O O . LYS A 1 364 ? 24.987 -24.979 -24.759 1.00 69.94 364 LYS A O 1
ATOM 2815 N N . SER A 1 365 ? 26.163 -26.791 -25.380 1.00 70.69 365 SER A N 1
ATOM 2816 C CA . SER A 1 365 ? 25.474 -27.693 -24.442 1.00 70.69 365 SER A CA 1
ATOM 2817 C C . SER A 1 365 ? 25.791 -27.387 -22.976 1.00 70.69 365 SER A C 1
ATOM 2819 O O . SER A 1 365 ? 24.911 -27.494 -22.131 1.00 70.69 365 SER A O 1
ATOM 2821 N N . GLU A 1 366 ? 27.025 -26.982 -22.658 1.00 72.75 366 GLU A N 1
ATOM 2822 C CA . GLU A 1 366 ? 27.399 -26.575 -21.293 1.00 72.75 366 GLU A CA 1
ATOM 2823 C C . GLU A 1 366 ? 26.686 -25.276 -20.872 1.00 72.75 366 GLU A C 1
ATOM 2825 O O . GLU A 1 366 ? 26.229 -25.163 -19.734 1.00 72.75 366 GLU A O 1
ATOM 2830 N N . GLY A 1 367 ? 26.506 -24.330 -21.802 1.00 70.19 367 GLY A N 1
ATOM 2831 C CA . GLY A 1 367 ? 25.714 -23.119 -21.570 1.00 70.19 367 GLY A CA 1
ATOM 2832 C C . GLY A 1 367 ? 24.217 -23.395 -21.381 1.00 70.19 367 GLY A C 1
ATOM 2833 O O . GLY A 1 367 ? 23.595 -22.809 -20.497 1.00 70.19 367 GLY A O 1
ATOM 2834 N N . GLU A 1 368 ? 23.644 -24.312 -22.167 1.00 71.62 368 GLU A N 1
ATOM 2835 C CA . GLU A 1 368 ? 22.237 -24.721 -22.040 1.00 71.62 368 GLU A CA 1
ATOM 2836 C C . GLU A 1 368 ? 21.977 -25.462 -20.718 1.00 71.62 368 GLU A C 1
ATOM 2838 O O . GLU A 1 368 ? 20.982 -25.186 -20.049 1.00 71.62 368 GLU A O 1
ATOM 2843 N N . LEU A 1 369 ? 22.899 -26.326 -20.275 1.00 73.62 369 LEU A N 1
ATOM 2844 C CA . LEU A 1 369 ? 22.779 -27.020 -18.990 1.00 73.62 369 LEU A CA 1
ATOM 2845 C C . LEU A 1 369 ? 22.867 -26.043 -17.807 1.00 73.62 369 LEU A C 1
ATOM 2847 O O . LEU A 1 369 ? 22.078 -26.138 -16.869 1.00 73.62 369 LEU A O 1
ATOM 2851 N N . GLY A 1 370 ? 23.778 -25.067 -17.869 1.00 78.12 370 GLY A N 1
ATOM 2852 C CA . GLY A 1 370 ? 23.877 -24.009 -16.861 1.00 78.12 370 GLY A CA 1
ATOM 2853 C C . GLY A 1 370 ? 22.614 -23.147 -16.786 1.00 78.12 370 GLY A C 1
ATOM 2854 O O . GLY A 1 370 ? 22.151 -22.830 -15.691 1.00 78.12 370 GLY A O 1
ATOM 2855 N N . ALA A 1 371 ? 22.011 -22.824 -17.935 1.00 70.94 371 ALA A N 1
ATOM 2856 C CA . ALA A 1 371 ? 20.750 -22.088 -17.989 1.00 70.94 371 ALA A CA 1
ATOM 2857 C C . ALA A 1 371 ? 19.599 -22.872 -17.337 1.00 70.94 371 ALA A C 1
ATOM 2859 O O . ALA A 1 371 ? 18.889 -22.313 -16.504 1.00 70.94 371 ALA A O 1
ATOM 2860 N N . ILE A 1 372 ? 19.477 -24.172 -17.635 1.00 71.38 372 ILE A N 1
ATOM 2861 C CA . ILE A 1 372 ? 18.448 -25.051 -17.055 1.00 71.38 372 ILE A CA 1
ATOM 2862 C C . ILE A 1 372 ? 18.636 -25.205 -15.540 1.00 71.38 372 ILE A C 1
ATOM 2864 O O . ILE A 1 372 ? 17.661 -25.170 -14.788 1.00 71.38 372 ILE A O 1
ATOM 2868 N N . VAL A 1 373 ? 19.876 -25.336 -15.060 1.00 77.00 373 VAL A N 1
ATOM 2869 C CA . VAL A 1 373 ? 20.162 -25.443 -13.619 1.00 77.00 373 VAL A CA 1
ATOM 2870 C C . VAL A 1 373 ? 19.810 -24.142 -12.896 1.00 77.00 373 VAL A C 1
ATOM 2872 O O . VAL A 1 373 ? 19.146 -24.187 -11.866 1.00 77.00 373 VAL A O 1
ATOM 2875 N N . ILE A 1 374 ? 20.173 -22.980 -13.446 1.00 72.00 374 ILE A N 1
ATOM 2876 C CA . ILE A 1 374 ? 19.830 -21.676 -12.854 1.00 72.00 374 ILE A CA 1
ATOM 2877 C C . ILE A 1 374 ? 18.313 -21.441 -12.861 1.00 72.00 374 ILE A C 1
ATOM 2879 O O . ILE A 1 374 ? 17.764 -20.915 -11.894 1.00 72.00 374 ILE A O 1
ATOM 2883 N N . GLU A 1 375 ? 17.620 -21.838 -13.926 1.00 71.19 375 GLU A N 1
ATOM 2884 C CA . GLU A 1 375 ? 16.160 -21.755 -14.015 1.00 71.19 375 GLU A CA 1
ATOM 2885 C C . GLU A 1 375 ? 15.479 -22.675 -12.992 1.00 71.19 375 GLU A C 1
ATOM 2887 O O . GLU A 1 375 ? 14.544 -22.255 -12.311 1.00 71.19 375 GLU A O 1
ATOM 2892 N N . THR A 1 376 ? 16.017 -23.881 -12.789 1.00 63.09 376 THR A N 1
ATOM 2893 C CA . THR A 1 376 ? 15.526 -24.838 -11.786 1.00 63.09 376 THR A CA 1
ATOM 2894 C C . THR A 1 376 ? 15.765 -24.338 -10.358 1.00 63.09 376 THR A C 1
ATOM 2896 O O . THR A 1 376 ? 14.868 -24.424 -9.524 1.00 63.09 376 THR A O 1
ATOM 2899 N N . LEU A 1 377 ? 16.934 -23.757 -10.068 1.00 66.94 377 LEU A N 1
ATOM 2900 C CA . LEU A 1 377 ? 17.235 -23.173 -8.754 1.00 66.94 377 LEU A CA 1
ATOM 2901 C C . LEU A 1 377 ? 16.325 -21.970 -8.448 1.00 66.94 377 LEU A C 1
ATOM 2903 O O . LEU A 1 377 ? 15.721 -21.910 -7.378 1.00 66.94 377 LEU A O 1
ATOM 2907 N N . ASN A 1 378 ? 16.099 -21.088 -9.428 1.00 59.62 378 ASN A N 1
ATOM 2908 C CA . ASN A 1 378 ? 15.159 -19.967 -9.297 1.00 59.62 378 ASN A CA 1
ATOM 2909 C C . ASN A 1 378 ? 13.691 -20.412 -9.145 1.00 59.62 378 ASN A C 1
ATOM 2911 O O . ASN A 1 378 ? 12.905 -19.733 -8.470 1.00 59.62 378 ASN A O 1
ATOM 2915 N N . PHE A 1 379 ? 13.298 -21.522 -9.781 1.00 59.34 379 PHE A N 1
ATOM 2916 C CA . PHE A 1 379 ? 11.965 -22.109 -9.627 1.00 59.34 379 PHE A CA 1
ATOM 2917 C C . PHE A 1 379 ? 11.773 -22.706 -8.227 1.00 59.34 379 PHE A C 1
ATOM 2919 O O . PHE A 1 379 ? 10.719 -22.524 -7.622 1.00 59.34 379 PHE A O 1
ATOM 2926 N N . LEU A 1 380 ? 12.811 -23.350 -7.688 1.00 57.84 380 LEU A N 1
ATOM 2927 C CA . LEU A 1 380 ? 12.815 -23.928 -6.342 1.00 57.84 380 LEU A CA 1
ATOM 2928 C C . LEU A 1 380 ? 13.017 -22.890 -5.225 1.00 57.84 380 LEU A C 1
ATOM 2930 O O . LEU A 1 380 ? 12.863 -23.229 -4.055 1.00 57.84 380 LEU A O 1
ATOM 2934 N N . GLY A 1 381 ? 13.326 -21.635 -5.567 1.00 42.94 381 GLY A N 1
ATOM 2935 C CA . GLY A 1 381 ? 13.586 -20.578 -4.588 1.00 42.94 381 GLY A CA 1
ATOM 2936 C C . GLY A 1 381 ? 14.845 -20.823 -3.750 1.00 42.94 381 GLY A C 1
ATOM 2937 O O . GLY A 1 381 ? 14.875 -20.396 -2.597 1.00 42.94 381 GLY A O 1
ATOM 2938 N N . MET A 1 382 ? 15.835 -21.529 -4.314 1.00 37.88 382 MET A N 1
ATOM 2939 C CA . MET A 1 382 ? 17.132 -21.832 -3.690 1.00 37.88 382 MET A CA 1
ATOM 2940 C C . MET A 1 382 ? 18.239 -20.896 -4.161 1.00 37.88 382 MET A C 1
ATOM 2942 O O . MET A 1 382 ? 18.232 -20.525 -5.359 1.00 37.88 382 MET A O 1
#